Protein AF-0000000080433368 (afdb_homodimer)

Secondary structure (DSSP, 8-state):
-------GGGGTT-EEEEET-SSHHHHHHHHHHHHTT-EEEEEES-HHHHHHHHHHHHHHHTS--EEEEE--TT-HHHHHHHHHHHHHHHS--SEEEE-----TT---TTS-TTS-HHHHHHIIIIIHHHHHHHHHHHHHHHHT-EEEEEE--GGGTS--TT-HHHHHHHHHHHHHHTT-TTHHHHHSEEEEEEEE-SB-SHHHHHHHHHHTTTT-HHHHHHHHSPPBPHHHHHHHHHHHHH-TT-SS-EEEEETTEEEEPPPP--SSGGGGGGG-S-HHHHHHHHHHTT--HHHHHHHHHHHHHHHHHHHHHHHHHHHHHHHHHHT-/-------GGGGTT-EEEEET-SSHHHHHHHHHHHHTT-EEEEEES-HHHHHHHHHHHHHHHTS--EEEEE--TT-HHHHHHHHHHHHHHHS--SEEEE-----TT---TTS-TTS-HHHHHHIIIIIHHHHHHHHHHHHHHHHT-EEEEEE--GGGTS--TT-HHHHHHHHHHHHHHTT-TTHHHHHSEEEEEEEE-SB-SHHHHHHHHHHTTTT-HHHHHHHHSPPBPHHHHHHHHHHHHH-TT-SS-EEEEETTEEEEPPPP--SSGGGGGGG-S-HHHHHHHHHHTT--HHHHHHHHHHHHHHHHHHHHHHHHHHHHHHHHHHT-

Organism: Mucor circinelloides f. circinelloides (strain 1006PhL) (NCBI:txid1220926)

pLDDT: mean 85.18, std 17.63, range [25.34, 98.87]

Foldseek 3Di:
DPPVPQPLLLLALAEEEEEPLLWDLNVVLCVSSLVSHAAYEYEYQPVVSQVVSQVVSCVVVVHRRYYYDYADLLDLVRLLVRQVVRCVPRNAHAEYEYEWAAQAQLQCPPPDPPPCVLVVRLSTLAVSLVSNVVSNLLRQLVVQEHEYEYEAAVLLVDPDPRRVSNSVNRVNVLVVQLVCLCSCLQRNYAGEYEHEYAAPTVNLVNNVVSVPPPDDVCNVVSVPDDHFDSVLSSSVSSNRGRVSLDHSWYWYGDNVHIDTDDDDAADDPPPPVCPDPDSLVNVVRSPCRVDDPVNSVVSVVCVVVVNVVSNVVSVVVSVVVVVVVVVD/DPPVPQPLLLLALAEEEEEPLLWDLNVVLCVSSLVSHAAYEYEYQPVVSQVVSQVVSCVVVVHRRYYYDYADLLDLVRLLVRQVVSCVPRNAHAEYEYEWAAQAQLQCPPPDPPPCVLVVRLSTLAVSLVSNVVNNLLRQLVVQEHEYEYEAAVLLVDPDPRRNSNSVNRVNVLVVQLVCLCSCLQRNYAGEYEHEYAAPTVNLVNNVVSVPPPDDVCNVVSVPDDHFDSVLRSSVSSNRGRVSLDHSWYWYGDNVHIDTDDDDAADDPPPPVCPDPDSLVNVVRSPCRVDDPVNSVVSVVCVVVVNVVSNVVSVVVSVVSVVVVVVD

Radius of gyration: 24.57 Å; Cα contacts (8 Å, |Δi|>4): 1347; chains: 2; bounding box: 60×74×62 Å

Structure (mmCIF, N/CA/C/O backbone):
data_AF-0000000080433368-model_v1
#
loop_
_entity.id
_entity.type
_entity.pdbx_description
1 polymer 'Uncharacterized protein'
#
loop_
_atom_site.group_PDB
_atom_site.id
_atom_site.type_symbol
_atom_site.label_atom_id
_atom_site.label_alt_id
_atom_site.label_comp_id
_atom_site.label_asym_id
_atom_site.label_entity_id
_atom_site.label_seq_id
_atom_site.pdbx_PDB_ins_code
_atom_site.Cartn_x
_atom_site.Cartn_y
_atom_site.Cartn_z
_atom_site.occupancy
_atom_site.B_iso_or_equiv
_atom_site.auth_seq_id
_atom_site.auth_comp_id
_atom_site.auth_asym_id
_atom_site.auth_atom_id
_atom_site.pdbx_PDB_model_num
ATOM 1 N N . MET A 1 1 ? 14.535 -28.595 12.88 1 25.45 1 MET A N 1
ATOM 2 C CA . MET A 1 1 ? 14.467 -28.034 11.534 1 25.45 1 MET A CA 1
ATOM 3 C C . MET A 1 1 ? 13.202 -28.492 10.816 1 25.45 1 MET A C 1
ATOM 5 O O . MET A 1 1 ? 13.116 -29.637 10.37 1 25.45 1 MET A O 1
ATOM 9 N N . SER A 1 2 ? 12.081 -28.208 11.297 1 32.68 2 SER A N 1
ATOM 10 C CA . SER A 1 2 ? 10.84 -28.824 10.841 1 32.68 2 SER A CA 1
ATOM 11 C C . SER A 1 2 ? 10.776 -28.88 9.318 1 32.68 2 SER A C 1
ATOM 13 O O . SER A 1 2 ? 10.983 -27.868 8.646 1 32.68 2 SER A O 1
ATOM 15 N N . ASN A 1 3 ? 11.193 -29.909 8.701 1 36.95 3 ASN A N 1
ATOM 16 C CA . ASN A 1 3 ? 11.16 -30.414 7.333 1 36.95 3 ASN A CA 1
ATOM 17 C C . ASN A 1 3 ? 9.851 -30.057 6.635 1 36.95 3 ASN A C 1
ATOM 19 O O . ASN A 1 3 ? 8.942 -30.885 6.55 1 36.95 3 ASN A O 1
ATOM 23 N N . ASN A 1 4 ? 9.206 -29.032 6.948 1 43.74 4 ASN A N 1
ATOM 24 C CA . ASN A 1 4 ? 7.896 -28.804 6.346 1 43.74 4 ASN A CA 1
ATOM 25 C C . ASN A 1 4 ? 7.961 -28.863 4.823 1 43.74 4 ASN A C 1
ATOM 27 O O . ASN A 1 4 ? 8.346 -27.888 4.175 1 43.74 4 ASN A O 1
ATOM 31 N N . SER A 1 5 ? 8.361 -30.03 4.322 1 53.2 5 SER A N 1
ATOM 32 C CA . SER A 1 5 ? 8.396 -30.561 2.964 1 53.2 5 SER A CA 1
ATOM 33 C C . SER A 1 5 ? 7.133 -30.192 2.193 1 53.2 5 SER A C 1
ATOM 35 O O . SER A 1 5 ? 6.023 -30.523 2.614 1 53.2 5 SER A O 1
ATOM 37 N N . PHE A 1 6 ? 7.118 -29.022 1.69 1 64.61 6 PHE A N 1
ATOM 38 C CA . PHE A 1 6 ? 6.007 -28.768 0.78 1 64.61 6 PHE A CA 1
ATOM 39 C C . PHE A 1 6 ? 5.799 -29.947 -0.163 1 64.61 6 PHE A C 1
ATOM 41 O O . PHE A 1 6 ? 6.736 -30.698 -0.442 1 64.61 6 PHE A O 1
ATOM 48 N N . ASP A 1 7 ? 4.537 -30.379 -0.219 1 75.51 7 ASP A N 1
ATOM 49 C CA . ASP A 1 7 ? 4.118 -31.542 -0.995 1 75.51 7 ASP A CA 1
ATOM 50 C C . ASP A 1 7 ? 4.347 -31.319 -2.488 1 75.51 7 ASP A C 1
ATOM 52 O O . ASP A 1 7 ? 3.461 -30.829 -3.191 1 75.51 7 ASP A O 1
ATOM 56 N N . LEU A 1 8 ? 5.429 -31.62 -2.982 1 81.68 8 LEU A N 1
ATOM 57 C CA . LEU A 1 8 ? 5.805 -31.435 -4.379 1 81.68 8 LEU A CA 1
ATOM 58 C C . LEU A 1 8 ? 5.007 -32.366 -5.285 1 81.68 8 LEU A C 1
ATOM 60 O O . LEU A 1 8 ? 4.925 -32.142 -6.495 1 81.68 8 LEU A O 1
ATOM 64 N N . SER A 1 9 ? 4.405 -33.372 -4.667 1 84.38 9 SER A N 1
ATOM 65 C CA . SER A 1 9 ? 3.58 -34.277 -5.461 1 84.38 9 SER A CA 1
ATOM 66 C C . SER A 1 9 ? 2.327 -33.575 -5.975 1 84.38 9 SER A C 1
ATOM 68 O O . SER A 1 9 ? 1.75 -33.985 -6.985 1 84.38 9 SER A O 1
ATOM 70 N N . ALA A 1 10 ? 1.965 -32.527 -5.293 1 90.3 10 ALA A N 1
ATOM 71 C CA . ALA A 1 10 ? 0.771 -31.774 -5.668 1 90.3 10 ALA A CA 1
ATOM 72 C C . ALA A 1 10 ? 0.989 -31.016 -6.974 1 90.3 10 ALA A C 1
ATOM 74 O O . ALA A 1 10 ? 0.028 -30.584 -7.616 1 90.3 10 ALA A O 1
ATOM 75 N N . ILE A 1 11 ? 2.187 -30.932 -7.443 1 94.4 11 ILE A N 1
ATOM 76 C CA . ILE A 1 11 ? 2.554 -30.11 -8.592 1 94.4 11 ILE A CA 1
ATOM 77 C C . ILE A 1 11 ? 2.336 -30.899 -9.881 1 94.4 11 ILE A C 1
ATOM 79 O O . ILE A 1 11 ? 2.115 -30.314 -10.944 1 94.4 11 ILE A O 1
ATOM 83 N N . LYS A 1 12 ? 2.446 -32.21 -9.789 1 94.99 12 LYS A N 1
ATOM 84 C CA . LYS A 1 12 ? 2.363 -33.041 -10.987 1 94.99 12 LYS A CA 1
ATOM 85 C C . LYS A 1 12 ? 1.054 -32.801 -11.733 1 94.99 12 LYS A C 1
ATOM 87 O O . LYS A 1 12 ? -0.025 -32.865 -11.141 1 94.99 12 LYS A O 1
ATOM 92 N N . GLY A 1 13 ? 1.213 -32.418 -12.978 1 96.49 13 GLY A N 1
ATOM 93 C CA . GLY A 1 13 ? 0.055 -32.244 -13.841 1 96.49 13 GLY A CA 1
ATOM 94 C C . GLY A 1 13 ? -0.641 -30.91 -13.644 1 96.49 13 GLY A C 1
ATOM 95 O O . GLY A 1 13 ? -1.645 -30.625 -14.3 1 96.49 13 GLY A O 1
ATOM 96 N N . LYS A 1 14 ? -0.118 -30.097 -12.776 1 97.39 14 LYS A N 1
ATOM 97 C CA . LYS A 1 14 ? -0.736 -28.801 -12.507 1 97.39 14 LYS A CA 1
ATOM 98 C C . LYS A 1 14 ? -0.145 -27.714 -13.4 1 97.39 14 LYS A C 1
ATOM 100 O O . LYS A 1 14 ? 0.974 -27.854 -13.9 1 97.39 14 LYS A O 1
ATOM 105 N N . VAL A 1 15 ? -0.898 -26.648 -13.629 1 98.4 15 VAL A N 1
ATOM 106 C CA . VAL A 1 15 ? -0.507 -25.549 -14.506 1 98.4 15 VAL A CA 1
ATOM 107 C C . VAL A 1 15 ? -0.311 -24.277 -13.684 1 98.4 15 VAL A C 1
ATOM 109 O O . VAL A 1 15 ? -1.205 -23.866 -12.941 1 98.4 15 VAL A O 1
ATOM 112 N N . ALA A 1 16 ? 0.871 -23.691 -13.828 1 98.7 16 ALA A N 1
ATOM 113 C CA . ALA A 1 16 ? 1.172 -22.453 -13.113 1 98.7 16 ALA A CA 1
ATOM 114 C C . ALA A 1 16 ? 1.378 -21.295 -14.084 1 98.7 16 ALA A C 1
ATOM 116 O O . ALA A 1 16 ? 2.029 -21.453 -15.12 1 98.7 16 ALA A O 1
ATOM 117 N N . VAL A 1 17 ? 0.766 -20.154 -13.784 1 98.86 17 VAL A N 1
ATOM 118 C CA . VAL A 1 17 ? 1.039 -18.895 -14.47 1 98.86 17 VAL A CA 1
ATOM 119 C C . VAL A 1 17 ? 1.983 -18.041 -13.627 1 98.86 17 VAL A C 1
ATOM 121 O O . VAL A 1 17 ? 1.739 -17.824 -12.437 1 98.86 17 VAL A O 1
ATOM 124 N N . ILE A 1 18 ? 3.095 -17.567 -14.242 1 98.86 18 ILE A N 1
ATOM 125 C CA . ILE A 1 18 ? 4.116 -16.826 -13.509 1 98.86 18 ILE A CA 1
ATOM 126 C C . ILE A 1 18 ? 4.407 -15.508 -14.222 1 98.86 18 ILE A C 1
ATOM 128 O O . ILE A 1 18 ? 4.875 -15.502 -15.363 1 98.86 18 ILE A O 1
ATOM 132 N N . THR A 1 19 ? 4.122 -14.388 -13.569 1 98.64 19 THR A N 1
ATOM 133 C CA . THR A 1 19 ? 4.585 -13.104 -14.085 1 98.64 19 THR A CA 1
ATOM 134 C C . THR A 1 19 ? 6.022 -12.832 -13.648 1 98.64 19 THR A C 1
ATOM 136 O O . THR A 1 19 ? 6.411 -13.172 -12.529 1 98.64 19 THR A O 1
ATOM 139 N N . GLY A 1 20 ? 6.759 -12.154 -14.504 1 96.59 20 GLY A N 1
ATOM 140 C CA . GLY A 1 20 ? 8.17 -11.982 -14.197 1 96.59 20 GLY A CA 1
ATOM 141 C C . GLY A 1 20 ? 8.919 -13.295 -14.078 1 96.59 20 GLY A C 1
ATOM 142 O O . GLY A 1 20 ? 9.671 -13.502 -13.123 1 96.59 20 GLY A O 1
ATOM 143 N N . GLY A 1 21 ? 8.656 -14.196 -14.972 1 96.52 21 GLY A N 1
ATOM 144 C CA . GLY A 1 21 ? 9.137 -15.559 -14.809 1 96.52 21 GLY A CA 1
ATOM 145 C C . GLY A 1 21 ? 10.383 -15.854 -15.622 1 96.52 21 GLY A C 1
ATOM 146 O O . GLY A 1 21 ? 10.869 -16.986 -15.634 1 96.52 21 GLY A O 1
ATOM 147 N N . SER A 1 22 ? 10.964 -14.79 -16.306 1 95.29 22 SER A N 1
ATOM 148 C CA . SER A 1 22 ? 12.081 -15.035 -17.212 1 95.29 22 SER A CA 1
ATOM 149 C C . SER A 1 22 ? 13.405 -15.085 -16.458 1 95.29 22 SER A C 1
ATOM 151 O O . SER A 1 22 ? 14.409 -15.566 -16.987 1 95.29 22 SER A O 1
ATOM 153 N N . ARG A 1 23 ? 13.463 -14.526 -15.241 1 93.14 23 ARG A N 1
ATOM 154 C CA . ARG A 1 23 ? 14.683 -14.486 -14.441 1 93.14 23 ARG A CA 1
ATOM 155 C C . ARG A 1 23 ? 14.36 -14.501 -12.95 1 93.14 23 ARG A C 1
ATOM 157 O O . ARG A 1 23 ? 13.19 -14.488 -12.563 1 93.14 23 ARG A O 1
ATOM 164 N N . GLY A 1 24 ? 15.412 -14.695 -12.151 1 94.01 24 GLY A N 1
ATOM 165 C CA . GLY A 1 24 ? 15.289 -14.495 -10.715 1 94.01 24 GLY A CA 1
ATOM 166 C C . GLY A 1 24 ? 14.376 -15.507 -10.048 1 94.01 24 GLY A C 1
ATOM 167 O O . GLY A 1 24 ? 14.48 -16.708 -10.304 1 94.01 24 GLY A O 1
ATOM 168 N N . ILE A 1 25 ? 13.565 -15.007 -9.186 1 95.68 25 ILE A N 1
ATOM 169 C CA . ILE A 1 25 ? 12.684 -15.84 -8.374 1 95.68 25 ILE A CA 1
ATOM 170 C C . ILE A 1 25 ? 11.687 -16.566 -9.273 1 95.68 25 ILE A C 1
ATOM 172 O O . ILE A 1 25 ? 11.475 -17.772 -9.129 1 95.68 25 ILE A O 1
ATOM 176 N N . GLY A 1 26 ? 11.11 -15.826 -10.255 1 97.74 26 GLY A N 1
ATOM 177 C CA . GLY A 1 26 ? 10.125 -16.421 -11.143 1 97.74 26 GLY A CA 1
ATOM 178 C C . GLY A 1 26 ? 10.664 -17.604 -11.925 1 97.74 26 GLY A C 1
ATOM 179 O O . GLY A 1 26 ? 10.009 -18.644 -12.018 1 97.74 26 GLY A O 1
ATOM 180 N N . LYS A 1 27 ? 11.808 -17.45 -12.448 1 97.8 27 LYS A N 1
ATOM 181 C CA . LYS A 1 27 ? 12.417 -18.54 -13.204 1 97.8 27 LYS A CA 1
ATOM 182 C C . LYS A 1 27 ? 12.718 -19.734 -12.302 1 97.8 27 LYS A C 1
ATOM 184 O O . LYS A 1 27 ? 12.524 -20.884 -12.7 1 97.8 27 LYS A O 1
ATOM 189 N N . SER A 1 28 ? 13.224 -19.485 -11.104 1 97.69 28 SER A N 1
ATOM 190 C CA . SER A 1 28 ? 13.568 -20.559 -10.178 1 97.69 28 SER A CA 1
ATOM 191 C C . SER A 1 28 ? 12.332 -21.352 -9.767 1 97.69 28 SER A C 1
ATOM 193 O O . SER A 1 28 ? 12.394 -22.574 -9.618 1 97.69 28 SER A O 1
ATOM 195 N N . VAL A 1 29 ? 11.257 -20.662 -9.592 1 97.73 29 VAL A N 1
ATOM 196 C CA . VAL A 1 29 ? 10.001 -21.335 -9.277 1 97.73 29 VAL A CA 1
ATOM 197 C C . VAL A 1 29 ? 9.532 -22.144 -10.484 1 97.73 29 VAL A C 1
ATOM 199 O O . VAL A 1 29 ? 9.1 -23.29 -10.341 1 97.73 29 VAL A O 1
ATOM 202 N N . ALA A 1 30 ? 9.637 -21.569 -11.68 1 98.41 30 ALA A N 1
ATOM 203 C CA . ALA A 1 30 ? 9.284 -22.285 -12.903 1 98.41 30 ALA A CA 1
ATOM 204 C C . ALA A 1 30 ? 10.115 -23.556 -13.054 1 98.41 30 ALA A C 1
ATOM 206 O O . ALA A 1 30 ? 9.58 -24.621 -13.369 1 98.41 30 ALA A O 1
ATOM 207 N N . ASP A 1 31 ? 11.415 -23.437 -12.801 1 97.86 31 ASP A N 1
ATOM 208 C CA . ASP A 1 31 ? 12.31 -24.589 -12.851 1 97.86 31 ASP A CA 1
ATOM 209 C C . ASP A 1 31 ? 11.808 -25.714 -11.949 1 97.86 31 ASP A C 1
ATOM 211 O O . ASP A 1 31 ? 11.781 -26.878 -12.357 1 97.86 31 ASP A O 1
ATOM 215 N N . THR A 1 32 ? 11.433 -25.352 -10.774 1 97.11 32 THR A N 1
ATOM 216 C CA . THR A 1 32 ? 10.998 -26.323 -9.776 1 97.11 32 THR A CA 1
ATOM 217 C C . THR A 1 32 ? 9.685 -26.978 -10.195 1 97.11 32 THR A C 1
ATOM 219 O O . THR A 1 32 ? 9.526 -28.195 -10.076 1 97.11 32 THR A O 1
ATOM 222 N N . ILE A 1 33 ? 8.739 -26.237 -10.727 1 97.66 33 ILE A N 1
ATOM 223 C CA . ILE A 1 33 ? 7.444 -26.761 -11.147 1 97.66 33 ILE A CA 1
ATOM 224 C C . ILE A 1 33 ? 7.635 -27.751 -12.294 1 97.66 33 ILE A C 1
ATOM 226 O O . ILE A 1 33 ? 7.084 -28.854 -12.268 1 97.66 33 ILE A O 1
ATOM 230 N N . ILE A 1 34 ? 8.48 -27.416 -13.275 1 97.64 34 ILE A N 1
ATOM 231 C CA . ILE A 1 34 ? 8.731 -28.272 -14.429 1 97.64 34 ILE A CA 1
ATOM 232 C C . ILE A 1 34 ? 9.432 -29.552 -13.979 1 97.64 34 ILE A C 1
ATOM 234 O O . ILE A 1 34 ? 9.073 -30.649 -14.414 1 97.64 34 ILE A O 1
ATOM 238 N N . ALA A 1 35 ? 10.355 -29.379 -13.073 1 95.83 35 ALA A N 1
ATOM 239 C CA . ALA A 1 35 ? 11.128 -30.516 -12.581 1 95.83 35 ALA A CA 1
ATOM 240 C C . ALA A 1 35 ? 10.231 -31.519 -11.861 1 95.83 35 ALA A C 1
ATOM 242 O O . ALA A 1 35 ? 10.573 -32.699 -11.75 1 95.83 35 ALA A O 1
ATOM 243 N N . HIS A 1 36 ? 9.092 -31.102 -11.419 1 95.89 36 HIS A N 1
ATOM 244 C CA . HIS A 1 36 ? 8.222 -31.983 -10.648 1 95.89 36 HIS A CA 1
ATOM 245 C C . HIS A 1 36 ? 6.947 -32.311 -11.418 1 95.89 36 HIS A C 1
ATOM 247 O O . HIS A 1 36 ? 5.928 -32.661 -10.819 1 95.89 36 HIS A O 1
ATOM 253 N N . GLY A 1 37 ? 6.977 -32.028 -12.71 1 96.39 37 GLY A N 1
ATOM 254 C CA . GLY A 1 37 ? 5.957 -32.571 -13.593 1 96.39 37 GLY A CA 1
ATOM 255 C C . GLY A 1 37 ? 4.825 -31.599 -13.865 1 96.39 37 GLY A C 1
ATOM 256 O O . GLY A 1 37 ? 3.793 -31.98 -14.422 1 96.39 37 GLY A O 1
ATOM 257 N N . GLY A 1 38 ? 4.97 -30.36 -13.407 1 97.74 38 GLY A N 1
ATOM 258 C CA . GLY A 1 38 ? 3.985 -29.335 -13.715 1 97.74 38 GLY A CA 1
ATOM 259 C C . GLY A 1 38 ? 4.242 -28.639 -15.039 1 97.74 38 GLY A C 1
ATOM 260 O O . GLY A 1 38 ? 5.204 -28.962 -15.739 1 97.74 38 GLY A O 1
ATOM 261 N N . MET A 1 39 ? 3.36 -27.788 -15.446 1 98.69 39 MET A N 1
ATOM 262 C CA . MET A 1 39 ? 3.459 -26.93 -16.624 1 98.69 39 MET A CA 1
ATOM 263 C C . MET A 1 39 ? 3.457 -25.458 -16.226 1 98.69 39 MET A C 1
ATOM 265 O O . MET A 1 39 ? 2.892 -25.09 -15.195 1 98.69 39 MET A O 1
ATOM 269 N N . VAL A 1 40 ? 4.109 -24.657 -17.065 1 98.77 40 VAL A N 1
ATOM 270 C CA . VAL A 1 40 ? 4.208 -23.249 -16.694 1 98.77 40 VAL A CA 1
ATOM 271 C C . VAL A 1 40 ? 3.9 -22.373 -17.906 1 98.77 40 VAL A C 1
ATOM 273 O O . VAL A 1 40 ? 4.266 -22.711 -19.034 1 98.77 40 VAL A O 1
ATOM 276 N N . VAL A 1 41 ? 3.15 -21.293 -17.698 1 98.86 41 VAL A N 1
ATOM 277 C CA . VAL A 1 41 ? 3.013 -20.186 -18.638 1 98.86 41 VAL A CA 1
ATOM 278 C C . VAL A 1 41 ? 3.656 -18.93 -18.054 1 98.86 41 VAL A C 1
ATOM 280 O O . VAL A 1 41 ? 3.259 -18.461 -16.985 1 98.86 41 VAL A O 1
ATOM 283 N N . ILE A 1 42 ? 4.652 -18.4 -18.794 1 98.7 42 ILE A N 1
ATOM 284 C CA . ILE A 1 42 ? 5.467 -17.3 -18.288 1 98.7 42 ILE A CA 1
ATOM 285 C C . ILE A 1 42 ? 5.062 -15.999 -18.977 1 98.7 42 ILE A C 1
ATOM 287 O O . ILE A 1 42 ? 4.968 -15.943 -20.206 1 98.7 42 ILE A O 1
ATOM 291 N N . GLY A 1 43 ? 4.726 -15.012 -18.191 1 98.6 43 GLY A N 1
ATOM 292 C CA . GLY A 1 43 ? 4.562 -13.644 -18.656 1 98.6 43 GLY A CA 1
ATOM 293 C C . GLY A 1 43 ? 5.678 -12.722 -18.203 1 98.6 43 GLY A C 1
ATOM 294 O O . GLY A 1 43 ? 6.032 -12.699 -17.022 1 98.6 43 GLY A O 1
ATOM 295 N N . ASP A 1 44 ? 6.192 -11.955 -19.095 1 97.7 44 ASP A N 1
ATOM 296 C CA . ASP A 1 44 ? 7.301 -11.046 -18.821 1 97.7 44 ASP A CA 1
ATOM 297 C C . ASP A 1 44 ? 7.429 -9.991 -19.917 1 97.7 44 ASP A C 1
ATOM 299 O O . ASP A 1 44 ? 6.883 -10.154 -21.011 1 97.7 44 ASP A O 1
ATOM 303 N N . LEU A 1 45 ? 8.118 -8.942 -19.597 1 96.49 45 LEU A N 1
ATOM 304 C CA . LEU A 1 45 ? 8.422 -7.938 -20.61 1 96.49 45 LEU A CA 1
ATOM 305 C C . LEU A 1 45 ? 9.607 -8.371 -21.466 1 96.49 45 LEU A C 1
ATOM 307 O O . LEU A 1 45 ? 9.789 -7.873 -22.58 1 96.49 45 LEU A O 1
ATOM 311 N N . LEU A 1 46 ? 10.422 -9.251 -20.95 1 95.33 46 LEU A N 1
ATOM 312 C CA . LEU A 1 46 ? 11.657 -9.68 -21.596 1 95.33 46 LEU A CA 1
ATOM 313 C C . LEU A 1 46 ? 11.389 -10.804 -22.591 1 95.33 46 LEU A C 1
ATOM 315 O O . LEU A 1 46 ? 11.642 -11.974 -22.295 1 95.33 46 LEU A O 1
ATOM 319 N N . GLU A 1 47 ? 11.068 -10.467 -23.759 1 96.95 47 GLU A N 1
ATOM 320 C CA . GLU A 1 47 ? 10.581 -11.421 -24.751 1 96.95 47 GLU A CA 1
ATOM 321 C C . GLU A 1 47 ? 11.663 -12.431 -25.123 1 96.95 47 GLU A C 1
ATOM 323 O O . GLU A 1 47 ? 11.415 -13.638 -25.135 1 96.95 47 GLU A O 1
ATOM 328 N N . GLN A 1 48 ? 12.826 -11.965 -25.405 1 97.56 48 GLN A N 1
ATOM 329 C CA . GLN A 1 48 ? 13.903 -12.853 -25.828 1 97.56 48 GLN A CA 1
ATOM 330 C C . GLN A 1 48 ? 14.268 -13.84 -24.724 1 97.56 48 GLN A C 1
ATOM 332 O O . GLN A 1 48 ? 14.379 -15.043 -24.971 1 97.56 48 GLN A O 1
ATOM 337 N N . GLU A 1 49 ? 14.425 -13.345 -23.519 1 96.58 49 GLU A N 1
ATOM 338 C CA . GLU A 1 49 ? 14.777 -14.195 -22.386 1 96.58 49 GLU A CA 1
ATOM 339 C C . GLU A 1 49 ? 13.677 -15.212 -22.095 1 96.58 49 GLU A C 1
ATOM 341 O O . GLU A 1 49 ? 13.959 -16.387 -21.853 1 96.58 49 GLU A O 1
ATOM 346 N N . GLY A 1 50 ? 12.447 -14.749 -22.167 1 97.93 50 GLY A N 1
ATOM 347 C CA . GLY A 1 50 ? 11.318 -15.63 -21.915 1 97.93 50 GLY A CA 1
ATOM 348 C C . GLY A 1 50 ? 11.206 -16.759 -22.923 1 97.93 50 GLY A C 1
ATOM 349 O O . GLY A 1 50 ? 11.019 -17.918 -22.547 1 97.93 50 GLY A O 1
ATOM 350 N N . ASN A 1 51 ? 11.344 -16.437 -24.161 1 98.15 51 ASN A N 1
ATOM 351 C CA . ASN A 1 51 ? 11.278 -17.445 -25.214 1 98.15 51 ASN A CA 1
ATOM 352 C C . ASN A 1 51 ? 12.405 -18.466 -25.084 1 98.15 51 ASN A C 1
ATOM 354 O O . ASN A 1 51 ? 12.194 -19.66 -25.302 1 98.15 51 ASN A O 1
ATOM 358 N N . THR A 1 52 ? 13.553 -17.977 -24.738 1 98.17 52 THR A N 1
ATOM 359 C CA . THR A 1 52 ? 14.697 -18.866 -24.569 1 98.17 52 THR A CA 1
ATOM 360 C C . THR A 1 52 ? 14.45 -19.855 -23.434 1 98.17 52 THR A C 1
ATOM 362 O O . THR A 1 52 ? 14.694 -21.054 -23.585 1 98.17 52 THR A O 1
ATOM 365 N N . VAL A 1 53 ? 13.944 -19.418 -22.319 1 97.91 53 VAL A N 1
ATOM 366 C CA . VAL A 1 53 ? 13.685 -20.238 -21.14 1 97.91 53 VAL A CA 1
ATOM 367 C C . VAL A 1 53 ? 12.655 -21.314 -21.475 1 97.91 53 VAL A C 1
ATOM 369 O O . VAL A 1 53 ? 12.853 -22.49 -21.163 1 97.91 53 VAL A O 1
ATOM 372 N N . VAL A 1 54 ? 11.604 -20.934 -22.147 1 98.3 54 VAL A N 1
ATOM 373 C CA . VAL A 1 54 ? 10.518 -21.855 -22.467 1 98.3 54 VAL A CA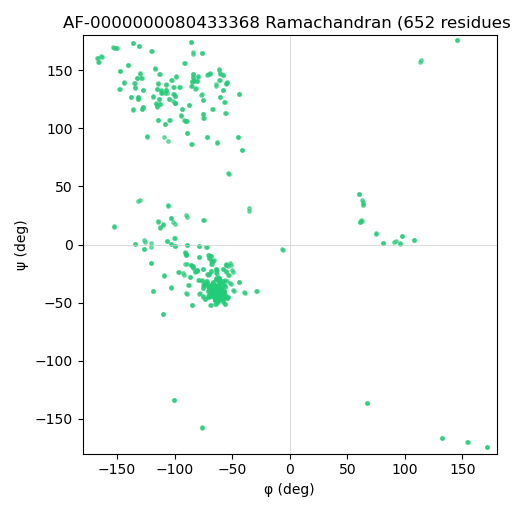 1
ATOM 374 C C . VAL A 1 54 ? 11.003 -22.895 -23.475 1 98.3 54 VAL A C 1
ATOM 376 O O . VAL A 1 54 ? 10.652 -24.073 -23.378 1 98.3 54 VAL A O 1
ATOM 379 N N . ALA A 1 55 ? 11.795 -22.469 -24.438 1 98.23 55 ALA A N 1
ATOM 380 C CA . ALA A 1 55 ? 12.347 -23.401 -25.417 1 98.23 55 ALA A CA 1
ATOM 381 C C . ALA A 1 55 ? 13.202 -24.467 -24.738 1 98.23 55 ALA A C 1
ATOM 383 O O . ALA A 1 55 ? 13.132 -25.647 -25.093 1 98.23 55 ALA A O 1
ATOM 384 N N . GLU A 1 56 ? 13.94 -24.068 -23.797 1 98.08 56 GLU A N 1
ATOM 385 C CA . GLU A 1 56 ? 14.784 -25.002 -23.058 1 98.08 56 GLU A CA 1
ATOM 386 C C . GLU A 1 56 ? 13.942 -26.003 -22.271 1 98.08 56 GLU A C 1
ATOM 388 O O . GLU A 1 56 ? 14.255 -27.195 -22.239 1 98.08 56 GLU A O 1
ATOM 393 N N . TYR A 1 57 ? 12.928 -25.532 -21.608 1 98.28 57 TYR A N 1
ATOM 394 C CA . TYR A 1 57 ? 12.026 -26.4 -20.859 1 98.28 57 TYR A CA 1
ATOM 395 C C . TYR A 1 57 ? 11.425 -27.471 -21.762 1 98.28 57 TYR A C 1
ATOM 397 O O . TYR A 1 57 ? 11.454 -28.658 -21.431 1 98.28 57 TYR A O 1
ATOM 405 N N . ASN A 1 58 ? 10.887 -27.052 -22.864 1 98.5 58 ASN A N 1
ATOM 406 C CA . ASN A 1 58 ? 10.206 -27.959 -23.782 1 98.5 58 ASN A CA 1
ATOM 407 C C . ASN A 1 58 ? 11.172 -28.973 -24.388 1 98.5 58 ASN A C 1
ATOM 409 O O . ASN A 1 58 ? 10.835 -30.15 -24.528 1 98.5 58 ASN A O 1
ATOM 413 N N . LYS A 1 59 ? 12.372 -28.496 -24.731 1 98.15 59 LYS A N 1
ATOM 414 C CA . LYS A 1 59 ? 13.388 -29.392 -25.274 1 98.15 59 LYS A CA 1
ATOM 415 C C . LYS A 1 59 ? 13.757 -30.479 -24.269 1 98.15 59 LYS A C 1
ATOM 417 O O . LYS A 1 59 ? 13.794 -31.663 -24.612 1 98.15 59 LYS A O 1
ATOM 422 N N . ARG A 1 60 ? 13.969 -30.102 -23.086 1 97.34 60 ARG A N 1
ATOM 423 C CA . ARG A 1 60 ? 14.365 -31.033 -22.035 1 97.34 60 ARG A CA 1
ATOM 424 C C . ARG A 1 60 ? 13.254 -32.036 -21.745 1 97.34 60 ARG A C 1
ATOM 426 O O . ARG A 1 60 ? 13.523 -33.208 -21.472 1 97.34 60 ARG A O 1
ATOM 433 N N . ALA A 1 61 ? 12.035 -31.58 -21.755 1 96.91 61 ALA A N 1
ATOM 434 C CA . ALA A 1 61 ? 10.89 -32.424 -21.422 1 96.91 61 ALA A CA 1
ATOM 435 C C . ALA A 1 61 ? 10.484 -33.292 -22.61 1 96.91 61 ALA A C 1
ATOM 437 O O . ALA A 1 61 ? 9.769 -34.283 -22.446 1 96.91 61 ALA A O 1
ATOM 438 N N . GLY A 1 62 ? 10.836 -32.897 -23.84 1 97.09 62 GLY A N 1
ATOM 439 C CA . GLY A 1 62 ? 10.459 -33.606 -25.053 1 97.09 62 GLY A CA 1
ATOM 440 C C . GLY A 1 62 ? 9.005 -33.404 -25.434 1 97.09 62 GLY A C 1
ATOM 441 O O . GLY A 1 62 ? 8.461 -34.154 -26.247 1 97.09 62 GLY A O 1
ATOM 442 N N . LYS A 1 63 ? 8.364 -32.546 -24.798 1 97.45 63 LYS A N 1
ATOM 443 C CA . LYS A 1 63 ? 6.984 -32.142 -25.052 1 97.45 63 LYS A CA 1
ATOM 444 C C . LYS A 1 63 ? 6.738 -30.708 -24.594 1 97.45 63 LYS A C 1
ATOM 446 O O . LYS A 1 63 ? 7.595 -30.101 -23.948 1 97.45 63 LYS A O 1
ATOM 451 N N . ARG A 1 64 ? 5.638 -30.219 -24.98 1 98.01 64 ARG A N 1
ATOM 452 C CA . ARG A 1 64 ? 5.3 -28.857 -24.578 1 98.01 64 ARG A CA 1
ATOM 453 C C . ARG A 1 64 ? 4.877 -28.808 -23.114 1 98.01 64 ARG A C 1
ATOM 455 O O . ARG A 1 64 ? 3.836 -29.355 -22.744 1 98.01 64 ARG A O 1
ATOM 462 N N . VAL A 1 65 ? 5.679 -28.189 -22.299 1 98.47 65 VAL A N 1
ATOM 463 C CA . VAL A 1 65 ? 5.385 -28.088 -20.873 1 98.47 65 VAL A CA 1
ATOM 464 C C . VAL A 1 65 ? 5.443 -26.627 -20.435 1 98.47 65 VAL A C 1
ATOM 466 O O . VAL A 1 65 ? 5.172 -26.309 -19.275 1 98.47 65 VAL A O 1
ATOM 469 N N . ALA A 1 66 ? 5.811 -25.755 -21.375 1 98.81 66 ALA A N 1
ATOM 470 C CA . ALA A 1 66 ? 5.935 -24.337 -21.048 1 98.81 66 ALA A CA 1
ATOM 471 C C . ALA A 1 66 ? 5.565 -23.464 -22.244 1 98.81 66 ALA A C 1
ATOM 473 O O . ALA A 1 66 ? 5.732 -23.873 -23.395 1 98.81 66 ALA A O 1
ATOM 474 N N . ALA A 1 67 ? 5.037 -22.305 -22.006 1 98.81 67 ALA A N 1
ATOM 475 C CA . ALA A 1 67 ? 4.727 -21.287 -23.007 1 98.81 67 ALA A CA 1
ATOM 476 C C . ALA A 1 67 ? 5.057 -19.89 -22.488 1 98.81 67 ALA A C 1
ATOM 478 O O . ALA A 1 67 ? 5.144 -19.675 -21.277 1 98.81 67 ALA A O 1
ATOM 479 N N . PHE A 1 68 ? 5.327 -18.98 -23.415 1 98.7 68 PHE A N 1
ATOM 480 C CA . PHE A 1 68 ? 5.679 -17.605 -23.083 1 98.7 68 PHE A CA 1
ATOM 481 C C . PHE A 1 68 ? 4.814 -16.621 -23.863 1 98.7 68 PHE A C 1
ATOM 483 O O . PHE A 1 68 ? 4.471 -16.871 -25.02 1 98.7 68 PHE A O 1
ATOM 490 N N . ILE A 1 69 ? 4.443 -15.511 -23.239 1 98.73 69 ILE A N 1
ATOM 491 C CA . ILE A 1 69 ? 3.871 -14.368 -23.943 1 98.73 69 ILE A CA 1
ATOM 492 C C . ILE A 1 69 ? 4.345 -13.071 -23.292 1 98.73 69 ILE A C 1
ATOM 494 O O . ILE A 1 69 ? 4.432 -12.98 -22.065 1 98.73 69 ILE A O 1
ATOM 498 N N . ARG A 1 70 ? 4.666 -12.091 -24.072 1 98.62 70 ARG A N 1
ATOM 499 C CA . ARG A 1 70 ? 5.025 -10.786 -23.526 1 98.62 70 ARG A CA 1
ATOM 500 C C . ARG A 1 70 ? 3.871 -10.189 -22.727 1 98.62 70 ARG A C 1
ATOM 502 O O . ARG A 1 70 ? 2.751 -10.083 -23.231 1 98.62 70 ARG A O 1
ATOM 509 N N . THR A 1 71 ? 4.163 -9.804 -21.497 1 98.45 71 THR A N 1
ATOM 510 C CA . THR A 1 71 ? 3.107 -9.339 -20.606 1 98.45 71 THR A CA 1
ATOM 511 C C . THR A 1 71 ? 3.548 -8.088 -19.851 1 98.45 71 THR A C 1
ATOM 513 O O . THR A 1 71 ? 4.544 -8.114 -19.124 1 98.45 71 THR A O 1
ATOM 516 N N . ASP A 1 72 ? 2.866 -7.029 -20.098 1 98.3 72 ASP A N 1
ATOM 517 C CA . ASP A 1 72 ? 2.901 -5.866 -19.217 1 98.3 72 ASP A CA 1
ATOM 518 C C . ASP A 1 72 ? 1.823 -5.96 -18.139 1 98.3 72 ASP A C 1
ATOM 520 O O . ASP A 1 72 ? 0.643 -5.736 -18.413 1 98.3 72 ASP A O 1
ATOM 524 N N . VAL A 1 73 ? 2.265 -6.234 -16.939 1 97.91 73 VAL A N 1
ATOM 525 C CA . VAL A 1 73 ? 1.332 -6.581 -15.872 1 97.91 73 VAL A CA 1
ATOM 526 C C . VAL A 1 73 ? 0.475 -5.367 -15.519 1 97.91 73 VAL A C 1
ATOM 528 O O . VAL A 1 73 ? -0.531 -5.493 -14.817 1 97.91 73 VAL A O 1
ATOM 531 N N . THR A 1 74 ? 0.863 -4.143 -15.98 1 96.33 74 THR A N 1
ATOM 532 C CA . THR A 1 74 ? 0.098 -2.937 -15.687 1 96.33 74 THR A CA 1
ATOM 533 C C . THR A 1 74 ? -1.12 -2.834 -16.601 1 96.33 74 THR A C 1
ATOM 535 O O . THR A 1 74 ? -1.94 -1.926 -16.451 1 96.33 74 THR A O 1
ATOM 538 N N . LYS A 1 75 ? -1.293 -3.793 -17.522 1 96.7 75 LYS A N 1
ATOM 539 C CA . LYS A 1 75 ? -2.394 -3.788 -18.481 1 96.7 75 LYS A CA 1
ATOM 540 C C . LYS A 1 75 ? -3.284 -5.015 -18.303 1 96.7 75 LYS A C 1
ATOM 542 O O . LYS A 1 75 ? -2.818 -6.15 -18.428 1 96.7 75 LYS A O 1
ATOM 547 N N . TYR A 1 76 ? -4.562 -4.802 -18.147 1 95.59 76 TYR A N 1
ATOM 548 C CA . TYR A 1 76 ? -5.502 -5.911 -18.026 1 95.59 76 TYR A CA 1
ATOM 549 C C . TYR A 1 76 ? -5.476 -6.786 -19.274 1 95.59 76 TYR A C 1
ATOM 551 O O . TYR A 1 76 ? -5.585 -8.011 -19.182 1 95.59 76 TYR A O 1
ATOM 559 N N . SER A 1 77 ? -5.381 -6.167 -20.423 1 96.34 77 SER A N 1
ATOM 560 C CA . SER A 1 77 ? -5.379 -6.921 -21.672 1 96.34 77 SER A CA 1
ATOM 561 C C . SER A 1 77 ? -4.254 -7.95 -21.695 1 96.34 77 SER A C 1
ATOM 563 O O . SER A 1 77 ? -4.464 -9.098 -22.093 1 96.34 77 SER A O 1
ATOM 565 N N . ASP A 1 78 ? -3.101 -7.552 -21.264 1 97.88 78 ASP A N 1
ATOM 566 C CA . ASP A 1 78 ? -1.963 -8.465 -21.263 1 97.88 78 ASP A CA 1
ATOM 567 C C . ASP A 1 78 ? -2.156 -9.583 -20.24 1 97.88 78 ASP A C 1
ATOM 569 O O . ASP A 1 78 ? -1.812 -10.737 -20.502 1 97.88 78 ASP A O 1
ATOM 573 N N . ASN A 1 79 ? -2.675 -9.268 -19.059 1 97.42 79 ASN A N 1
ATOM 574 C CA . ASN A 1 79 ? -2.965 -10.29 -18.059 1 97.42 79 ASN A CA 1
ATOM 575 C C . ASN A 1 79 ? -4.001 -11.29 -18.563 1 97.42 79 ASN A C 1
ATOM 577 O O . ASN A 1 79 ? -3.838 -12.499 -18.391 1 97.42 79 ASN A O 1
ATOM 581 N N . LYS A 1 80 ? -5.013 -10.76 -19.19 1 97.09 80 LYS A N 1
ATOM 582 C CA . LYS A 1 80 ? -6.032 -11.637 -19.759 1 97.09 80 LYS A CA 1
ATOM 583 C C . LYS A 1 80 ? -5.42 -12.617 -20.755 1 97.09 80 LYS A C 1
ATOM 585 O O . LYS A 1 80 ? -5.69 -13.818 -20.698 1 97.09 80 LYS A O 1
ATOM 590 N N . ASN A 1 81 ? -4.636 -12.072 -21.637 1 98.06 81 ASN A N 1
ATOM 591 C CA . ASN A 1 81 ? -4.002 -12.91 -22.65 1 98.06 81 ASN A CA 1
ATOM 592 C C . ASN A 1 81 ? -3.116 -13.98 -22.018 1 98.06 81 ASN A C 1
ATOM 594 O O . ASN A 1 81 ? -3.061 -15.112 -22.502 1 98.06 81 ASN A O 1
ATOM 598 N N . LEU A 1 82 ? -2.463 -13.637 -20.988 1 98.45 82 LEU A N 1
ATOM 599 C CA . LEU A 1 82 ? -1.57 -14.552 -20.286 1 98.45 82 LEU A CA 1
ATOM 600 C C . LEU A 1 82 ? -2.342 -15.739 -19.722 1 98.45 82 LEU A C 1
ATOM 602 O O . LEU A 1 82 ? -1.957 -16.892 -19.931 1 98.45 82 LEU A O 1
ATOM 606 N N . PHE A 1 83 ? -3.428 -15.5 -19.022 1 98.09 83 PHE A N 1
ATOM 607 C CA . PHE A 1 83 ? -4.212 -16.565 -18.408 1 98.09 83 PHE A CA 1
ATOM 608 C C . PHE A 1 83 ? -4.978 -17.352 -19.466 1 98.09 83 PHE A C 1
ATOM 610 O O . PHE A 1 83 ? -5.163 -18.563 -19.332 1 98.09 83 PHE A O 1
ATOM 617 N N . GLN A 1 84 ? -5.356 -16.697 -20.515 1 97.58 84 GLN A N 1
ATOM 618 C CA . GLN A 1 84 ? -6.002 -17.388 -21.626 1 97.58 84 GLN A CA 1
ATOM 619 C C . GLN A 1 84 ? -5.039 -18.354 -22.309 1 97.58 84 GLN A C 1
ATOM 621 O O . GLN A 1 84 ? -5.443 -19.428 -22.76 1 97.58 84 GLN A O 1
ATOM 626 N N . LEU A 1 85 ? -3.832 -17.924 -22.409 1 98.29 85 LEU A N 1
ATOM 627 C CA . LEU A 1 85 ? -2.83 -18.809 -22.992 1 98.29 85 LEU A CA 1
ATOM 628 C C . LEU A 1 85 ? -2.715 -20.102 -22.19 1 98.29 85 LEU A C 1
ATOM 630 O O . LEU A 1 85 ? -2.54 -21.179 -22.763 1 98.29 85 LEU A O 1
ATOM 634 N N . ALA A 1 86 ? -2.787 -20.03 -20.875 1 97.93 86 ALA A N 1
ATOM 635 C CA . ALA A 1 86 ? -2.735 -21.211 -20.017 1 97.93 86 ALA A CA 1
ATOM 636 C C . ALA A 1 86 ? -3.906 -22.148 -20.301 1 97.93 86 ALA A C 1
ATOM 638 O O . ALA A 1 86 ? -3.738 -23.369 -20.333 1 97.93 86 ALA A O 1
ATOM 639 N N . GLU A 1 87 ? -5.058 -21.58 -20.505 1 96.1 87 GLU A N 1
ATOM 640 C CA . GLU A 1 87 ? -6.231 -22.384 -20.837 1 96.1 87 GLU A CA 1
ATOM 641 C C . GLU A 1 87 ? -6.067 -23.067 -22.192 1 96.1 87 GLU A C 1
ATOM 643 O O . GLU A 1 87 ? -6.352 -24.258 -22.33 1 96.1 87 GLU A O 1
ATOM 648 N N . LYS A 1 88 ? -5.609 -22.249 -23.117 1 96.75 88 LYS A N 1
ATOM 649 C CA . LYS A 1 88 ? -5.465 -22.751 -24.48 1 96.75 88 LYS A CA 1
ATOM 650 C C . LYS A 1 88 ? -4.413 -23.853 -24.552 1 96.75 88 LYS A C 1
ATOM 652 O O . LYS A 1 88 ? -4.628 -24.883 -25.195 1 96.75 88 LYS A O 1
ATOM 657 N N . GLU A 1 89 ? -3.333 -23.68 -23.865 1 97.68 89 GLU A N 1
ATOM 658 C CA . GLU A 1 89 ? -2.189 -24.573 -24.025 1 97.68 89 GLU A CA 1
ATOM 659 C C . GLU A 1 89 ? -2.299 -25.782 -23.101 1 97.68 89 GLU A C 1
ATOM 661 O O . GLU A 1 89 ? -1.862 -26.88 -23.452 1 97.68 89 GLU A O 1
ATOM 666 N N . PHE A 1 90 ? -2.875 -25.54 -21.902 1 97.81 90 PHE A N 1
ATOM 667 C CA . PHE A 1 90 ? -2.724 -26.604 -20.916 1 97.81 90 PHE A CA 1
ATOM 668 C C . PHE A 1 90 ? -4.049 -26.89 -20.22 1 97.81 90 PHE A C 1
ATOM 670 O O . PHE A 1 90 ? -4.104 -27.686 -19.281 1 97.81 90 PHE A O 1
ATOM 677 N N . GLY A 1 91 ? -5.132 -26.197 -20.566 1 96.14 91 GLY A N 1
ATOM 678 C CA . GLY A 1 91 ? -6.473 -26.556 -20.132 1 96.14 91 GLY A CA 1
ATOM 679 C C . GLY A 1 91 ? -6.922 -25.8 -18.895 1 96.14 91 GLY A C 1
ATOM 680 O O . GLY A 1 91 ? -7.992 -26.074 -18.349 1 96.14 91 GLY A O 1
ATOM 681 N N . GLY A 1 92 ? -6.082 -24.93 -18.4 1 95.55 92 GLY A N 1
ATOM 682 C CA . GLY A 1 92 ? -6.518 -24.15 -17.253 1 95.55 92 GLY A CA 1
ATOM 683 C C . GLY A 1 92 ? -5.369 -23.663 -16.391 1 95.55 92 GLY A C 1
ATOM 684 O O . GLY A 1 92 ? -4.207 -23.736 -16.796 1 95.55 92 GLY A O 1
ATOM 685 N N . VAL A 1 93 ? -5.742 -23.1 -15.153 1 97.26 93 VAL A N 1
ATOM 686 C CA . VAL A 1 93 ? -4.762 -22.538 -14.23 1 97.26 93 VAL A CA 1
ATOM 687 C C . VAL A 1 93 ? -5.015 -23.069 -12.821 1 97.26 93 VAL A C 1
ATOM 689 O O . VAL A 1 93 ? -6.122 -22.94 -12.292 1 97.26 93 VAL A O 1
ATOM 692 N N . ASP A 1 94 ? -4.004 -23.649 -12.22 1 97.82 94 ASP A N 1
ATOM 693 C CA . ASP A 1 94 ? -4.093 -24.147 -10.851 1 97.82 94 ASP A CA 1
ATOM 694 C C . ASP A 1 94 ? -3.389 -23.205 -9.876 1 97.82 94 ASP A C 1
ATOM 696 O O . ASP A 1 94 ? -3.81 -23.067 -8.725 1 97.82 94 ASP A O 1
ATOM 700 N N . TYR A 1 95 ? -2.273 -22.65 -10.355 1 98.2 95 TYR A N 1
ATOM 701 C CA . TYR A 1 95 ? -1.409 -21.822 -9.522 1 98.2 95 TYR A CA 1
ATOM 702 C C . TYR A 1 95 ? -1.039 -20.528 -10.238 1 98.2 95 TYR A C 1
ATOM 704 O O . TYR A 1 95 ? -0.884 -20.511 -11.462 1 98.2 95 TYR A O 1
ATOM 712 N N . ALA A 1 96 ? -0.951 -19.469 -9.521 1 98.75 96 ALA A N 1
ATOM 713 C CA . ALA A 1 96 ? -0.433 -18.211 -10.051 1 98.75 96 ALA A CA 1
ATOM 714 C C . ALA A 1 96 ? 0.613 -17.611 -9.116 1 98.75 96 ALA A C 1
ATOM 716 O O . ALA A 1 96 ? 0.409 -17.552 -7.902 1 98.75 96 ALA A O 1
ATOM 717 N N . LEU A 1 97 ? 1.73 -17.311 -9.643 1 98.83 97 LEU A N 1
ATOM 718 C CA . LEU A 1 97 ? 2.757 -16.524 -8.969 1 98.83 97 LEU A CA 1
ATOM 719 C C . LEU A 1 97 ? 2.867 -15.134 -9.584 1 98.83 97 LEU A C 1
ATOM 721 O O . LEU A 1 97 ? 3.409 -14.977 -10.681 1 98.83 97 LEU A O 1
ATOM 725 N N . LEU A 1 98 ? 2.347 -14.186 -8.912 1 98.62 98 LEU A N 1
ATOM 726 C CA . LEU A 1 98 ? 2.453 -12.797 -9.346 1 98.62 98 LEU A CA 1
ATOM 727 C C . LEU A 1 98 ? 3.709 -12.144 -8.777 1 98.62 98 LEU A C 1
ATOM 729 O O . LEU A 1 98 ? 3.682 -11.594 -7.674 1 98.62 98 LEU A O 1
ATOM 733 N N . ASN A 1 99 ? 4.778 -12.141 -9.581 1 96.17 99 ASN A N 1
ATOM 734 C CA . ASN A 1 99 ? 6.144 -11.932 -9.112 1 96.17 99 ASN A CA 1
ATOM 735 C C . ASN A 1 99 ? 6.781 -10.71 -9.767 1 96.17 99 ASN A C 1
ATOM 737 O O . ASN A 1 99 ? 7.772 -10.177 -9.265 1 96.17 99 ASN A O 1
ATOM 741 N N . ALA A 1 100 ? 6.199 -10.232 -10.833 1 90.56 100 ALA A N 1
ATOM 742 C CA . ALA A 1 100 ? 6.781 -9.074 -11.507 1 90.56 100 ALA A CA 1
ATOM 743 C C . ALA A 1 100 ? 6.898 -7.887 -10.555 1 90.56 100 ALA A C 1
ATOM 745 O O . ALA A 1 100 ? 5.978 -7.61 -9.783 1 90.56 100 ALA A O 1
ATOM 746 N N . GLY A 1 101 ? 8.007 -7.28 -10.549 1 90.19 101 GLY A N 1
ATOM 747 C CA . GLY A 1 101 ? 8.237 -6.126 -9.695 1 90.19 101 GLY A CA 1
ATOM 748 C C . GLY A 1 101 ? 9.491 -5.355 -10.06 1 90.19 101 GLY A C 1
ATOM 749 O O . GLY A 1 101 ? 10.359 -5.869 -10.768 1 90.19 101 GLY A O 1
ATOM 750 N N . ILE A 1 102 ? 9.531 -4.129 -9.611 1 83.85 102 ILE A N 1
ATOM 751 C CA . ILE A 1 102 ? 10.693 -3.275 -9.834 1 83.85 102 ILE A CA 1
ATOM 752 C C . ILE A 1 102 ? 11.132 -2.646 -8.513 1 83.85 102 ILE A C 1
ATOM 754 O O . ILE A 1 102 ? 10.326 -2.496 -7.592 1 83.85 102 ILE A O 1
ATOM 758 N N . GLY A 1 103 ? 12.388 -2.446 -8.38 1 77.99 103 GLY A N 1
ATOM 759 C CA . GLY A 1 103 ? 12.947 -1.834 -7.185 1 77.99 103 GLY A CA 1
ATOM 760 C C . GLY A 1 103 ? 13.707 -0.553 -7.47 1 77.99 103 GLY A C 1
ATOM 761 O O . GLY A 1 103 ? 14.168 0.121 -6.546 1 77.99 103 GLY A O 1
ATOM 762 N N . TYR A 1 104 ? 13.769 -0.108 -8.776 1 66.52 104 TYR A N 1
ATOM 763 C CA . TYR A 1 104 ? 14.577 1.046 -9.155 1 66.52 104 TYR A CA 1
ATOM 764 C C . TYR A 1 104 ? 13.948 2.34 -8.651 1 66.52 104 TYR A C 1
ATOM 766 O O . TYR A 1 104 ? 12.727 2.428 -8.504 1 66.52 104 TYR A O 1
ATOM 774 N N . ASN A 1 105 ? 14.771 3.349 -8.265 1 60.32 105 ASN A N 1
ATOM 775 C CA . ASN A 1 105 ? 14.384 4.695 -7.858 1 60.32 105 ASN A CA 1
ATOM 776 C C . ASN A 1 105 ? 13.517 4.673 -6.603 1 60.32 105 ASN A C 1
ATOM 778 O O . ASN A 1 105 ? 12.56 5.442 -6.491 1 60.32 105 ASN A O 1
ATOM 782 N N . ALA A 1 106 ? 13.903 3.741 -5.698 1 60.89 106 ALA A N 1
ATOM 783 C CA . ALA A 1 106 ? 13.194 3.495 -4.445 1 60.89 106 ALA A CA 1
ATOM 784 C C . ALA A 1 106 ? 13.238 4.722 -3.54 1 60.89 106 ALA A C 1
ATOM 786 O O . ALA A 1 106 ? 12.368 4.901 -2.684 1 60.89 106 ALA A O 1
ATOM 787 N N . ASN A 1 107 ? 14.268 5.54 -3.864 1 63.66 107 ASN A N 1
ATOM 788 C CA . ASN A 1 107 ? 14.36 6.772 -3.087 1 63.66 107 ASN A CA 1
ATOM 789 C C . ASN A 1 107 ? 13.915 7.983 -3.902 1 63.66 107 ASN A C 1
ATOM 791 O O . ASN A 1 107 ? 14.743 8.667 -4.508 1 63.66 107 ASN A O 1
ATOM 795 N N . SER A 1 108 ? 12.721 8.272 -3.863 1 70.05 108 SER A N 1
ATOM 796 C CA . SER A 1 108 ? 12.216 9.326 -4.737 1 70.05 108 SER A CA 1
ATOM 797 C C . SER A 1 108 ? 11.829 10.566 -3.939 1 70.05 108 SER A C 1
ATOM 799 O O . SER A 1 108 ? 11.25 11.507 -4.487 1 70.05 108 SER A O 1
ATOM 801 N N . MET A 1 109 ? 12.3 10.636 -2.73 1 82.33 109 MET A N 1
ATOM 802 C CA . MET A 1 109 ? 11.794 11.703 -1.871 1 82.33 109 MET A CA 1
ATOM 803 C C . MET A 1 109 ? 12.186 13.072 -2.416 1 82.33 109 MET A C 1
ATOM 805 O O . MET A 1 109 ? 11.361 13.987 -2.459 1 82.33 109 MET A O 1
ATOM 809 N N . PHE A 1 110 ? 13.433 13.189 -2.904 1 89.2 110 PHE A N 1
ATOM 810 C CA . PHE A 1 110 ? 13.901 14.49 -3.369 1 89.2 110 PHE A CA 1
ATOM 811 C C . PHE A 1 110 ? 14.162 14.466 -4.87 1 89.2 110 PHE A C 1
ATOM 813 O O . PHE A 1 110 ? 14.837 15.35 -5.402 1 89.2 110 PHE A O 1
ATOM 820 N N . SER A 1 111 ? 13.524 13.451 -5.538 1 87.28 111 SER A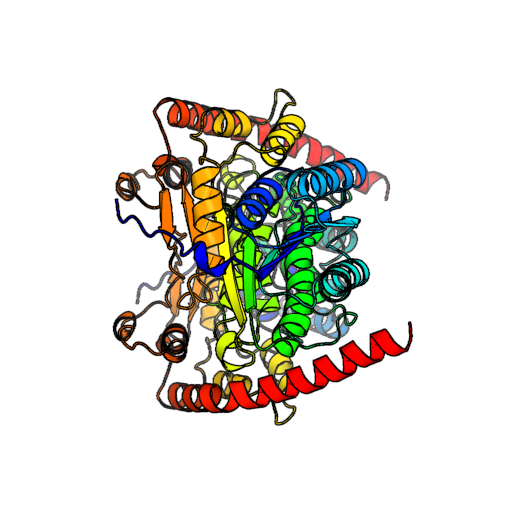 N 1
ATOM 821 C CA . SER A 1 111 ? 13.614 13.398 -6.993 1 87.28 111 SER A CA 1
ATOM 822 C C . SER A 1 111 ? 12.698 14.429 -7.642 1 87.28 111 SER A C 1
ATOM 824 O O . SER A 1 111 ? 11.827 14.998 -6.98 1 87.28 111 SER A O 1
ATOM 826 N N . PRO A 1 112 ? 12.945 14.685 -8.953 1 88.68 112 PRO A N 1
ATOM 827 C CA . PRO A 1 112 ? 12.056 15.621 -9.645 1 88.68 112 PRO A CA 1
ATOM 828 C C . PRO A 1 112 ? 10.586 15.22 -9.547 1 88.68 112 PRO A C 1
ATOM 830 O O . PRO A 1 112 ? 10.26 14.033 -9.621 1 88.68 112 PRO A O 1
ATOM 833 N N . LEU A 1 113 ? 9.752 16.157 -9.326 1 88.15 113 LEU A N 1
ATOM 834 C CA . LEU A 1 113 ? 8.331 15.915 -9.101 1 88.15 113 LEU A CA 1
ATOM 835 C C . LEU A 1 113 ? 7.682 15.299 -10.336 1 88.15 113 LEU A C 1
ATOM 837 O O . LEU A 1 113 ? 6.675 14.595 -10.228 1 88.15 113 LEU A O 1
ATOM 841 N N . ASP A 1 114 ? 8.151 15.478 -11.485 1 81.6 114 ASP A N 1
ATOM 842 C CA . ASP A 1 114 ? 7.549 15.022 -12.734 1 81.6 114 ASP A CA 1
ATOM 843 C C . ASP A 1 114 ? 8.263 13.783 -13.268 1 81.6 114 ASP A C 1
ATOM 845 O O . ASP A 1 114 ? 8.133 13.445 -14.447 1 81.6 114 ASP A O 1
ATOM 849 N N . ASP A 1 115 ? 8.923 13.033 -12.486 1 80.7 115 ASP A N 1
ATOM 850 C CA . ASP A 1 115 ? 9.697 11.908 -13 1 80.7 115 ASP A CA 1
ATOM 851 C C . ASP A 1 115 ? 8.854 10.635 -13.042 1 80.7 115 ASP A C 1
ATOM 853 O O . ASP A 1 115 ? 9.301 9.605 -13.551 1 80.7 115 ASP A O 1
ATOM 857 N N . GLU A 1 116 ? 7.751 10.658 -12.519 1 87.19 116 GLU A N 1
ATOM 858 C CA . GLU A 1 116 ? 6.737 9.609 -12.55 1 87.19 116 GLU A CA 1
ATOM 859 C C . GLU A 1 116 ? 7.256 8.321 -11.916 1 87.19 116 GLU A C 1
ATOM 861 O O . GLU A 1 116 ? 6.706 7.243 -12.15 1 87.19 116 GLU A O 1
ATOM 866 N N . MET A 1 117 ? 8.26 8.359 -11.135 1 87.25 117 MET A N 1
ATOM 867 C CA . MET A 1 117 ? 8.895 7.162 -10.59 1 87.25 117 MET A CA 1
ATOM 868 C C . MET A 1 117 ? 7.988 6.482 -9.57 1 87.25 117 MET A C 1
ATOM 870 O O . MET A 1 117 ? 7.85 5.257 -9.575 1 87.25 117 MET A O 1
ATOM 874 N N . GLU A 1 118 ? 7.429 7.249 -8.721 1 90.42 118 GLU A N 1
ATOM 875 C CA . GLU A 1 118 ? 6.532 6.666 -7.728 1 90.42 118 GLU A CA 1
ATOM 876 C C . GLU A 1 118 ? 5.328 6.003 -8.392 1 90.42 118 GLU A C 1
ATOM 878 O O . GLU A 1 118 ? 4.892 4.931 -7.968 1 90.42 118 GLU A O 1
ATOM 883 N N . GLU A 1 119 ? 4.817 6.683 -9.416 1 92.63 119 GLU A N 1
ATOM 884 C CA . GLU A 1 119 ? 3.692 6.121 -10.157 1 92.63 119 GLU A CA 1
ATOM 885 C C . GLU A 1 119 ? 4.068 4.795 -10.81 1 92.63 119 GLU A C 1
ATOM 887 O O . GLU A 1 119 ? 3.295 3.835 -10.769 1 92.63 119 GLU A O 1
ATOM 892 N N . LYS A 1 120 ? 5.19 4.786 -11.369 1 92.88 120 LYS A N 1
ATOM 893 C CA . LYS A 1 120 ? 5.649 3.566 -12.026 1 92.88 120 LYS A CA 1
ATOM 894 C C . LYS A 1 120 ? 5.786 2.421 -11.026 1 92.88 120 LYS A C 1
ATOM 896 O O . LYS A 1 120 ? 5.352 1.299 -11.295 1 92.88 120 LYS A O 1
ATOM 901 N N . ILE A 1 121 ? 6.354 2.67 -9.893 1 93.07 121 ILE A N 1
ATOM 902 C CA . ILE A 1 121 ? 6.571 1.656 -8.867 1 93.07 121 ILE A CA 1
ATOM 903 C C . ILE A 1 121 ? 5.228 1.107 -8.391 1 93.07 121 ILE A C 1
ATOM 905 O O . ILE A 1 121 ? 5.038 -0.11 -8.32 1 93.07 121 ILE A O 1
ATOM 909 N N . LEU A 1 122 ? 4.295 1.96 -8.116 1 94.85 122 LEU A N 1
ATOM 910 C CA . LEU A 1 122 ? 2.99 1.516 -7.638 1 94.85 122 LEU A CA 1
ATOM 911 C C . LEU A 1 122 ? 2.22 0.802 -8.744 1 94.85 122 LEU A C 1
ATOM 913 O O . LEU A 1 122 ? 1.5 -0.164 -8.481 1 94.85 122 LEU A O 1
ATOM 917 N N . ASN A 1 123 ? 2.387 1.283 -9.951 1 95.36 123 ASN A N 1
ATOM 918 C CA . ASN A 1 123 ? 1.689 0.665 -11.074 1 95.36 123 ASN A CA 1
ATOM 919 C C . ASN A 1 123 ? 2.159 -0.768 -11.305 1 95.36 123 ASN A C 1
ATOM 921 O O . ASN A 1 123 ? 1.348 -1.658 -11.565 1 95.36 123 ASN A O 1
ATOM 925 N N . VAL A 1 124 ? 3.371 -0.984 -11.169 1 95.7 124 VAL A N 1
ATOM 926 C CA . VAL A 1 124 ? 3.921 -2.308 -11.443 1 95.7 124 VAL A CA 1
ATOM 927 C C . VAL A 1 124 ? 3.785 -3.191 -10.205 1 95.7 124 VAL A C 1
ATOM 929 O O . VAL A 1 124 ? 3.214 -4.282 -10.273 1 95.7 124 VAL A O 1
ATOM 932 N N . ASN A 1 125 ? 4.254 -2.712 -9.057 1 96.24 125 ASN A N 1
ATOM 933 C CA . ASN A 1 125 ? 4.389 -3.54 -7.863 1 96.24 125 ASN A CA 1
ATOM 934 C C . ASN A 1 125 ? 3.038 -3.785 -7.196 1 96.24 125 ASN A C 1
ATOM 936 O O . ASN A 1 125 ? 2.845 -4.806 -6.533 1 96.24 125 ASN A O 1
ATOM 940 N N . THR A 1 126 ? 2.143 -2.814 -7.337 1 96.83 126 THR A N 1
ATOM 941 C CA . THR A 1 126 ? 0.88 -2.911 -6.613 1 96.83 126 THR A CA 1
ATOM 942 C C . THR A 1 126 ? -0.276 -3.162 -7.576 1 96.83 126 THR A C 1
ATOM 944 O O . THR A 1 126 ? -0.91 -4.219 -7.531 1 96.83 126 THR A O 1
ATOM 947 N N . LEU A 1 127 ? -0.458 -2.252 -8.486 1 96.33 127 LEU A N 1
ATOM 948 C CA . LEU A 1 127 ? -1.58 -2.393 -9.409 1 96.33 127 LEU A CA 1
ATOM 949 C C . LEU A 1 127 ? -1.4 -3.617 -10.301 1 96.33 127 LEU A C 1
ATOM 951 O O . LEU A 1 127 ? -2.378 -4.27 -10.67 1 96.33 127 LEU A O 1
ATOM 955 N N . GLY A 1 128 ? -0.148 -3.903 -10.669 1 97.15 128 GLY A N 1
ATOM 956 C CA . GLY A 1 128 ? 0.105 -5.122 -11.42 1 97.15 128 GLY A CA 1
ATOM 957 C C . GLY A 1 128 ? -0.368 -6.374 -10.705 1 97.15 128 GLY A C 1
ATOM 958 O O . GLY A 1 128 ? -0.95 -7.267 -11.324 1 97.15 128 GLY A O 1
ATOM 959 N N . VAL A 1 129 ? -0.175 -6.444 -9.407 1 97.64 129 VAL A N 1
ATOM 960 C CA . VAL A 1 129 ? -0.609 -7.568 -8.585 1 97.64 129 VAL A CA 1
ATOM 961 C C . VAL A 1 129 ? -2.135 -7.6 -8.517 1 97.64 129 VAL A C 1
ATOM 963 O O . VAL A 1 129 ? -2.746 -8.663 -8.642 1 97.64 129 VAL A O 1
ATOM 966 N N . ILE A 1 130 ? -2.762 -6.436 -8.34 1 96.47 130 ILE A N 1
ATOM 967 C CA . ILE A 1 130 ? -4.215 -6.34 -8.25 1 96.47 130 ILE A CA 1
ATOM 968 C C . ILE A 1 130 ? -4.845 -6.806 -9.561 1 96.47 130 ILE A C 1
ATOM 970 O O . ILE A 1 130 ? -5.754 -7.641 -9.558 1 96.47 130 ILE A O 1
ATOM 974 N N . LYS A 1 131 ? -4.359 -6.35 -10.662 1 96.65 131 LYS A N 1
ATOM 975 C CA . LYS A 1 131 ? -4.899 -6.702 -11.972 1 96.65 131 LYS A CA 1
ATOM 976 C C . LYS A 1 131 ? -4.714 -8.189 -12.262 1 96.65 131 LYS A C 1
ATOM 978 O O . LYS A 1 131 ? -5.64 -8.856 -12.728 1 96.65 131 LYS A O 1
ATOM 983 N N . GLY A 1 132 ? -3.527 -8.662 -11.971 1 97.41 132 GLY A N 1
ATOM 984 C CA . GLY A 1 132 ? -3.281 -10.085 -12.145 1 97.41 132 GLY A CA 1
ATOM 985 C C . GLY A 1 132 ? -4.185 -10.955 -11.293 1 97.41 132 GLY A C 1
ATOM 986 O O . GLY A 1 132 ? -4.659 -11.999 -11.747 1 97.41 132 GLY A O 1
ATOM 987 N N . THR A 1 133 ? -4.41 -10.553 -10.058 1 97.54 133 THR A N 1
ATOM 988 C CA . THR A 1 133 ? -5.249 -11.311 -9.136 1 97.54 133 THR A CA 1
ATOM 989 C C . THR A 1 133 ? -6.683 -11.391 -9.652 1 97.54 133 THR A C 1
ATOM 991 O O . THR A 1 133 ? -7.292 -12.463 -9.645 1 97.54 133 THR A O 1
ATOM 994 N N . LYS A 1 134 ? -7.21 -10.259 -10.086 1 96.2 134 LYS A N 1
ATOM 995 C CA . LYS A 1 134 ? -8.587 -10.229 -10.573 1 96.2 134 LYS A CA 1
ATOM 996 C C . LYS A 1 134 ? -8.776 -11.186 -11.746 1 96.2 134 LYS A C 1
ATOM 998 O O . LYS A 1 134 ? -9.773 -11.909 -11.809 1 96.2 134 LYS A O 1
ATOM 1003 N N . VAL A 1 135 ? -7.861 -11.206 -12.62 1 96.83 135 VAL A N 1
ATOM 1004 C CA . VAL A 1 135 ? -7.955 -12.087 -13.779 1 96.83 135 VAL A CA 1
ATOM 1005 C C . VAL A 1 135 ? -7.783 -13.54 -13.34 1 96.83 135 VAL A C 1
ATOM 1007 O O . VAL A 1 135 ? -8.537 -14.417 -13.767 1 96.83 135 VAL A O 1
ATOM 1010 N N . ALA A 1 136 ? -6.822 -13.811 -12.465 1 98.05 136 ALA A N 1
ATOM 1011 C CA . ALA A 1 136 ? -6.567 -15.161 -11.967 1 98.05 136 ALA A CA 1
ATOM 1012 C C . ALA A 1 136 ? -7.802 -15.734 -11.279 1 98.05 136 ALA A C 1
ATOM 1014 O O . ALA A 1 136 ? -8.141 -16.904 -11.471 1 98.05 136 ALA A O 1
ATOM 1015 N N . LEU A 1 137 ? -8.443 -14.899 -10.484 1 96.87 137 LEU A N 1
ATOM 1016 C CA . LEU A 1 137 ? -9.615 -15.341 -9.736 1 96.87 137 LEU A CA 1
ATOM 1017 C C . LEU A 1 137 ? -10.701 -15.85 -10.678 1 96.87 137 LEU A C 1
ATOM 1019 O O . LEU A 1 137 ? -11.337 -16.87 -10.405 1 96.87 137 LEU A O 1
ATOM 1023 N N . LEU A 1 138 ? -10.903 -15.18 -11.781 1 96.29 138 LEU A N 1
ATOM 1024 C CA . LEU A 1 138 ? -11.939 -15.574 -12.73 1 96.29 138 LEU A CA 1
ATOM 1025 C C . LEU A 1 138 ? -11.608 -16.921 -13.366 1 96.29 138 LEU A C 1
ATOM 1027 O O . LEU A 1 138 ? -12.476 -17.79 -13.474 1 96.29 138 LEU A O 1
ATOM 1031 N N . HIS A 1 139 ? -10.406 -17.129 -13.693 1 96.95 139 HIS A N 1
ATOM 1032 C CA . HIS A 1 139 ? -9.99 -18.378 -14.322 1 96.95 139 HIS A CA 1
ATOM 1033 C C . HIS A 1 139 ? -10.03 -19.534 -13.329 1 96.95 139 HIS A C 1
ATOM 1035 O O . HIS A 1 139 ? -10.484 -20.631 -13.664 1 96.95 139 HIS A O 1
ATOM 1041 N N . MET A 1 140 ? -9.619 -19.288 -12.123 1 97.35 140 MET A N 1
ATOM 1042 C CA . MET A 1 140 ? -9.541 -20.338 -11.112 1 97.35 140 MET A CA 1
ATOM 1043 C C . MET A 1 140 ? -10.929 -20.697 -10.592 1 97.35 140 MET A C 1
ATOM 1045 O O . MET A 1 140 ? -11.203 -21.861 -10.294 1 97.35 140 MET A O 1
ATOM 1049 N N . ALA A 1 141 ? -11.7 -19.64 -10.498 1 95.18 141 ALA A N 1
ATOM 1050 C CA . ALA A 1 141 ? -13.075 -19.914 -10.09 1 95.18 141 ALA A CA 1
ATOM 1051 C C . ALA A 1 141 ? -13.77 -20.836 -11.087 1 95.18 141 ALA A C 1
ATOM 1053 O O . ALA A 1 141 ? -14.454 -21.784 -10.694 1 95.18 141 ALA A O 1
ATOM 1054 N N . LYS A 1 142 ? -13.567 -20.592 -12.34 1 91.77 142 LYS A N 1
ATOM 1055 C CA . LYS A 1 142 ? -14.142 -21.416 -13.4 1 91.77 142 LYS A CA 1
ATOM 1056 C C . LYS A 1 142 ? -13.635 -22.852 -13.316 1 91.77 142 LYS A C 1
ATOM 1058 O O . LYS A 1 142 ? -14.377 -23.796 -13.599 1 91.77 142 LYS A O 1
ATOM 1063 N N . ARG A 1 143 ? -12.468 -23.022 -12.888 1 92.25 143 ARG A N 1
ATOM 1064 C CA . ARG A 1 143 ? -11.817 -24.328 -12.841 1 92.25 143 ARG A CA 1
ATOM 1065 C C . ARG A 1 143 ? -12.193 -25.081 -11.569 1 92.25 143 ARG A C 1
ATOM 1067 O O . ARG A 1 143 ? -12.01 -26.298 -11.486 1 92.25 143 ARG A O 1
ATOM 1074 N N . GLY A 1 144 ? -12.688 -24.363 -10.567 1 94.6 144 GLY A N 1
ATOM 1075 C CA . GLY A 1 144 ? -13.095 -24.996 -9.323 1 94.6 144 GLY A CA 1
ATOM 1076 C C . GLY A 1 144 ? -12.157 -24.699 -8.168 1 94.6 144 GLY A C 1
ATOM 1077 O O . GLY A 1 144 ? -12.261 -25.312 -7.104 1 94.6 144 GLY A O 1
ATOM 1078 N N . GLY A 1 145 ? -11.17 -23.865 -8.412 1 97.34 145 GLY A N 1
ATOM 1079 C CA . GLY A 1 145 ? -10.278 -23.458 -7.338 1 97.34 145 GLY A CA 1
ATOM 1080 C C . GLY A 1 145 ? -8.847 -23.252 -7.797 1 97.34 145 GLY A C 1
ATOM 1081 O O . GLY A 1 145 ? -8.53 -23.459 -8.97 1 97.34 145 GLY A O 1
ATOM 1082 N N . GLY A 1 146 ? -7.993 -22.795 -6.844 1 97.99 146 GLY A N 1
ATOM 1083 C CA . GLY A 1 146 ? -6.587 -22.555 -7.126 1 97.99 146 GLY A CA 1
ATOM 1084 C C . GLY A 1 146 ? -5.865 -21.845 -5.996 1 97.99 146 GLY A C 1
ATOM 1085 O O . GLY A 1 146 ? -6.383 -21.755 -4.881 1 97.99 146 GLY A O 1
ATOM 1086 N N . SER A 1 147 ? -4.592 -21.494 -6.27 1 98.16 147 SER A N 1
ATOM 1087 C CA . SER A 1 147 ? -3.753 -20.815 -5.287 1 98.16 147 SER A CA 1
ATOM 1088 C C . SER A 1 147 ? -2.942 -19.697 -5.932 1 98.16 147 SER A C 1
ATOM 1090 O O . SER A 1 147 ? -2.316 -19.898 -6.975 1 98.16 147 SER A O 1
ATOM 1092 N N . ILE A 1 148 ? -3.054 -18.54 -5.358 1 98.69 148 ILE A N 1
ATOM 1093 C CA . ILE A 1 148 ? -2.311 -17.373 -5.821 1 98.69 148 ILE A CA 1
ATOM 1094 C C . ILE A 1 148 ? -1.265 -16.981 -4.779 1 98.69 148 ILE A C 1
ATOM 1096 O O . ILE A 1 148 ? -1.565 -16.915 -3.585 1 98.69 148 ILE A O 1
ATOM 1100 N N . VAL A 1 149 ? -0.036 -16.789 -5.22 1 98.82 149 VAL A N 1
ATOM 1101 C CA . VAL A 1 149 ? 1.004 -16.245 -4.353 1 98.82 149 VAL A CA 1
ATOM 1102 C C . VAL A 1 149 ? 1.474 -14.896 -4.891 1 98.82 149 VAL A C 1
ATOM 1104 O O . VAL A 1 149 ? 1.878 -14.79 -6.052 1 98.82 149 VAL A O 1
ATOM 1107 N N . HIS A 1 150 ? 1.335 -13.848 -4.081 1 98.63 150 HIS A N 1
ATOM 1108 C CA . HIS A 1 150 ? 1.94 -12.547 -4.344 1 98.63 150 HIS A CA 1
ATOM 1109 C C . HIS A 1 150 ? 3.38 -12.497 -3.844 1 98.63 150 HIS A C 1
ATOM 1111 O O . HIS A 1 150 ? 3.677 -12.978 -2.748 1 98.63 150 HIS A O 1
ATOM 1117 N N . VAL A 1 151 ? 4.247 -11.936 -4.649 1 97.03 151 VAL A N 1
ATOM 1118 C CA . VAL A 1 151 ? 5.588 -11.679 -4.135 1 97.03 151 VAL A CA 1
ATOM 1119 C C . VAL A 1 151 ? 5.673 -10.249 -3.606 1 97.03 151 VAL A C 1
ATOM 1121 O O . VAL A 1 151 ? 5.633 -9.291 -4.381 1 97.03 151 VAL A O 1
ATOM 1124 N N . ALA A 1 152 ? 5.79 -10.179 -2.357 1 95.83 152 ALA A N 1
ATOM 1125 C CA . ALA A 1 152 ? 5.988 -8.902 -1.676 1 95.83 152 ALA A CA 1
ATOM 1126 C C . ALA A 1 152 ? 7.456 -8.694 -1.315 1 95.83 152 ALA A C 1
ATOM 1128 O O . ALA A 1 152 ? 8.323 -8.698 -2.192 1 95.83 152 ALA A O 1
ATOM 1129 N N . SER A 1 153 ? 7.688 -8.263 -0.081 1 90.46 153 SER A N 1
ATOM 1130 C CA . SER A 1 153 ? 9.038 -8.005 0.409 1 90.46 153 SER A CA 1
ATOM 1131 C C . SER A 1 153 ? 9.055 -7.854 1.927 1 90.46 153 SER A C 1
ATOM 1133 O O . SER A 1 153 ? 8.021 -7.584 2.541 1 90.46 153 SER A O 1
ATOM 1135 N N . ALA A 1 154 ? 10.255 -8.109 2.476 1 87.93 154 ALA A N 1
ATOM 1136 C CA . ALA A 1 154 ? 10.457 -7.695 3.862 1 87.93 154 ALA A CA 1
ATOM 1137 C C . ALA A 1 154 ? 10.114 -6.219 4.049 1 87.93 154 ALA A C 1
ATOM 1139 O O . ALA A 1 154 ? 9.668 -5.811 5.124 1 87.93 154 ALA A O 1
ATOM 1140 N N . ALA A 1 155 ? 10.232 -5.465 2.998 1 86.7 155 ALA A N 1
ATOM 1141 C CA . ALA A 1 155 ? 9.911 -4.04 2.997 1 86.7 155 ALA A CA 1
ATOM 1142 C C . ALA A 1 155 ? 8.411 -3.815 3.17 1 86.7 155 ALA A C 1
ATOM 1144 O O . ALA A 1 155 ? 7.966 -2.683 3.372 1 86.7 155 ALA A O 1
ATOM 1145 N N . GLY A 1 156 ? 7.648 -4.817 3.092 1 91.63 156 GLY A N 1
ATOM 1146 C CA . GLY A 1 156 ? 6.222 -4.73 3.364 1 91.63 156 GLY A CA 1
ATOM 1147 C C . GLY A 1 156 ? 5.898 -4.71 4.846 1 91.63 156 GLY A C 1
ATOM 1148 O O . GLY A 1 156 ? 4.761 -4.436 5.234 1 91.63 156 GLY A O 1
ATOM 1149 N N . PHE A 1 157 ? 6.935 -5.001 5.632 1 88.2 157 PHE A N 1
ATOM 1150 C CA . PHE A 1 157 ? 6.789 -4.992 7.083 1 88.2 157 PHE A CA 1
ATOM 1151 C C . PHE A 1 157 ? 7.71 -3.955 7.714 1 88.2 157 PHE A C 1
ATOM 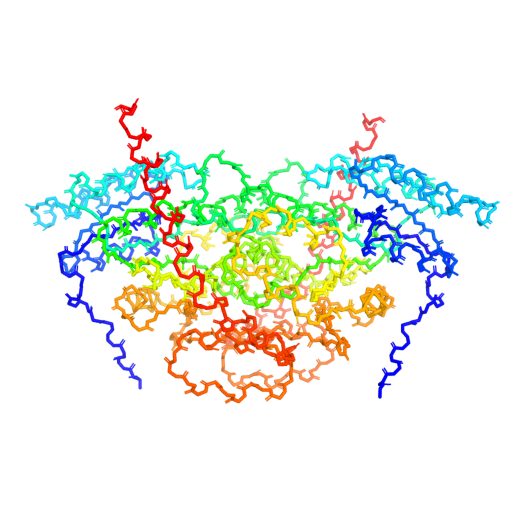1153 O O . PHE A 1 157 ? 7.326 -3.276 8.669 1 88.2 157 PHE A O 1
ATOM 1160 N N . PHE A 1 158 ? 8.874 -3.929 7.129 1 85.45 158 PHE A N 1
ATOM 1161 C CA . PHE A 1 158 ? 9.929 -3.106 7.709 1 85.45 158 PHE A CA 1
ATOM 1162 C C . PHE A 1 158 ? 10.304 -1.966 6.77 1 85.45 158 PHE A C 1
ATOM 1164 O O . PHE A 1 158 ? 11.026 -2.173 5.792 1 85.45 158 PHE A O 1
ATOM 1171 N N . SER A 1 159 ? 9.901 -0.813 7.154 1 82.63 159 SER A N 1
ATOM 1172 C CA . SER A 1 159 ? 10.173 0.331 6.291 1 82.63 159 SER A CA 1
ATOM 1173 C C . SER A 1 159 ? 11.593 0.85 6.492 1 82.63 159 SER A C 1
ATOM 1175 O O . SER A 1 159 ? 12.053 0.991 7.627 1 82.63 159 SER A O 1
ATOM 1177 N N . SER A 1 160 ? 12.26 1.114 5.363 1 76.91 160 SER A N 1
ATOM 1178 C CA . SER A 1 160 ? 13.624 1.631 5.401 1 76.91 160 SER A CA 1
ATOM 1179 C C . SER A 1 160 ? 13.69 3.057 4.866 1 76.91 160 SER A C 1
ATOM 1181 O O . SER A 1 160 ? 12.983 3.403 3.917 1 76.91 160 SER A O 1
ATOM 1183 N N . PRO A 1 161 ? 14.627 3.71 5.517 1 77.74 161 PRO A N 1
ATOM 1184 C CA . PRO A 1 161 ? 14.844 5.049 4.965 1 77.74 161 PRO A CA 1
ATOM 1185 C C . PRO A 1 161 ? 15.368 5.018 3.531 1 77.74 161 PRO A C 1
ATOM 1187 O O . PRO A 1 161 ? 16.154 4.136 3.176 1 77.74 161 PRO A O 1
ATOM 1190 N N . GLY A 1 162 ? 14.857 5.873 2.684 1 75.06 162 GLY A N 1
ATOM 1191 C CA . GLY A 1 162 ? 15.341 5.975 1.317 1 75.06 162 GLY A CA 1
ATOM 1192 C C . GLY A 1 162 ? 14.598 5.07 0.352 1 75.06 162 GLY A C 1
ATOM 1193 O O . GLY A 1 162 ? 14.915 5.03 -0.839 1 75.06 162 GLY A O 1
ATOM 1194 N N . PHE A 1 163 ? 13.616 4.371 0.877 1 82.76 163 PHE A N 1
ATOM 1195 C CA . PHE A 1 163 ? 12.849 3.44 0.059 1 82.76 163 PHE A CA 1
ATOM 1196 C C . PHE A 1 163 ? 11.353 3.674 0.231 1 82.76 163 PHE A C 1
ATOM 1198 O O . PHE A 1 163 ? 10.566 2.725 0.219 1 82.76 163 PHE A O 1
ATOM 1205 N N . ALA A 1 164 ? 11.035 4.849 0.332 1 88.86 164 ALA A N 1
ATOM 1206 C CA . ALA A 1 164 ? 9.689 5.168 0.803 1 88.86 164 ALA A CA 1
ATOM 1207 C C . ALA A 1 164 ? 8.631 4.632 -0.157 1 88.86 164 ALA A C 1
ATOM 1209 O O . ALA A 1 164 ? 7.689 3.955 0.263 1 88.86 164 ALA A O 1
ATOM 1210 N N . SER A 1 165 ? 8.804 4.874 -1.484 1 90.69 165 SER A N 1
ATOM 1211 C CA . SER A 1 165 ? 7.796 4.441 -2.446 1 90.69 165 SER A CA 1
ATOM 1212 C C . SER A 1 165 ? 7.775 2.921 -2.578 1 90.69 165 SER A C 1
ATOM 1214 O O . SER A 1 165 ? 6.713 2.324 -2.766 1 90.69 165 SER A O 1
ATOM 1216 N N . TYR A 1 166 ? 8.904 2.325 -2.519 1 90.56 166 TYR A N 1
ATOM 1217 C CA . TYR A 1 166 ? 8.973 0.869 -2.549 1 90.56 166 TYR A CA 1
ATOM 1218 C C . TYR A 1 166 ? 8.317 0.266 -1.312 1 90.56 166 TYR A C 1
ATOM 1220 O O . TYR A 1 166 ? 7.533 -0.68 -1.417 1 90.56 166 TYR A O 1
ATOM 1228 N N . ASN A 1 167 ? 8.681 0.827 -0.125 1 91.85 167 ASN A N 1
ATOM 1229 C CA . ASN A 1 167 ? 8.027 0.395 1.106 1 91.85 167 ASN A CA 1
ATOM 1230 C C . ASN A 1 167 ? 6.508 0.499 0.999 1 91.85 167 ASN A C 1
ATOM 1232 O O . ASN A 1 167 ? 5.79 -0.428 1.378 1 91.85 167 ASN A O 1
ATOM 1236 N N . ALA A 1 168 ? 6.045 1.611 0.476 1 95.15 168 ALA A N 1
ATOM 1237 C CA . ALA A 1 168 ? 4.61 1.811 0.295 1 95.15 168 ALA A CA 1
ATOM 1238 C C . ALA A 1 168 ? 4.01 0.716 -0.583 1 95.15 168 ALA A C 1
ATOM 1240 O O . ALA A 1 168 ? 2.979 0.133 -0.24 1 95.15 168 ALA A O 1
ATOM 1241 N N . SER A 1 169 ? 4.625 0.421 -1.65 1 95.45 169 SER A N 1
ATOM 1242 C CA . SER A 1 169 ? 4.104 -0.546 -2.611 1 95.45 169 SER A CA 1
ATOM 1243 C C . SER A 1 169 ? 4.015 -1.94 -1.999 1 95.45 169 SER A C 1
ATOM 1245 O O . SER A 1 169 ? 3.032 -2.653 -2.208 1 95.45 169 SER A O 1
ATOM 1247 N N . LYS A 1 170 ? 5.01 -2.306 -1.295 1 95.52 170 LYS A N 1
ATOM 1248 C CA . LYS A 1 170 ? 5.046 -3.668 -0.77 1 95.52 170 LYS A CA 1
ATOM 1249 C C . LYS A 1 170 ? 4.164 -3.803 0.468 1 95.52 170 LYS A C 1
ATOM 1251 O O . LYS A 1 170 ? 3.587 -4.864 0.713 1 95.52 170 LYS A O 1
ATOM 1256 N N . HIS A 1 171 ? 4.018 -2.741 1.24 1 96.55 171 HIS A N 1
ATOM 1257 C CA . HIS A 1 171 ? 2.979 -2.729 2.264 1 96.55 171 HIS A CA 1
ATOM 1258 C C . HIS A 1 171 ? 1.596 -2.909 1.647 1 96.55 171 HIS A C 1
ATOM 1260 O O . HIS A 1 171 ? 0.755 -3.624 2.196 1 96.55 171 HIS A O 1
ATOM 1266 N N . ALA A 1 172 ? 1.387 -2.241 0.568 1 97.41 172 ALA A N 1
ATOM 1267 C CA . ALA A 1 172 ? 0.109 -2.348 -0.132 1 97.41 172 ALA A CA 1
ATOM 1268 C C . ALA A 1 172 ? -0.193 -3.797 -0.503 1 97.41 172 ALA A C 1
ATOM 1270 O O . ALA A 1 172 ? -1.322 -4.265 -0.337 1 97.41 172 ALA A O 1
ATOM 1271 N N . VAL A 1 173 ? 0.791 -4.511 -0.947 1 98 173 VAL A N 1
ATOM 1272 C CA . VAL A 1 173 ? 0.613 -5.899 -1.362 1 98 173 VAL A CA 1
ATOM 1273 C C . VAL A 1 173 ? 0.217 -6.752 -0.16 1 98 173 VAL A C 1
ATOM 1275 O O . VAL A 1 173 ? -0.633 -7.638 -0.272 1 98 173 VAL A O 1
ATOM 1278 N N . ILE A 1 174 ? 0.78 -6.494 0.983 1 96.92 174 ILE A N 1
ATOM 1279 C CA . ILE A 1 174 ? 0.455 -7.231 2.2 1 96.92 174 ILE A CA 1
ATOM 1280 C C . ILE A 1 174 ? -1.003 -6.982 2.579 1 96.92 174 ILE A C 1
ATOM 1282 O O . ILE A 1 174 ? -1.755 -7.926 2.833 1 96.92 174 ILE A O 1
ATOM 1286 N N . GLY A 1 175 ? -1.389 -5.71 2.64 1 95.43 175 GLY A N 1
ATOM 1287 C CA . GLY A 1 175 ? -2.771 -5.383 2.955 1 95.43 175 GLY A CA 1
ATOM 1288 C C . GLY A 1 175 ? -3.763 -5.981 1.975 1 95.43 175 GLY A C 1
ATOM 1289 O O . GLY A 1 175 ? -4.831 -6.451 2.374 1 95.43 175 GLY A O 1
ATOM 1290 N N . TYR A 1 176 ? -3.414 -5.979 0.699 1 95.66 176 TYR A N 1
ATOM 1291 C CA . TYR A 1 176 ? -4.249 -6.571 -0.34 1 95.66 176 TYR A CA 1
ATOM 1292 C C . TYR A 1 176 ? -4.399 -8.073 -0.13 1 95.66 176 TYR A C 1
ATOM 1294 O O . TYR A 1 176 ? -5.513 -8.602 -0.158 1 95.66 176 TYR A O 1
ATOM 1302 N N . THR A 1 177 ? -3.321 -8.753 0.141 1 96.81 177 THR A N 1
ATOM 1303 C CA . THR A 1 177 ? -3.306 -10.197 0.341 1 96.81 177 THR A CA 1
ATOM 1304 C C . THR A 1 177 ? -4.188 -10.589 1.523 1 96.81 177 THR A C 1
ATOM 1306 O O . THR A 1 177 ? -4.995 -11.516 1.422 1 96.81 177 THR A O 1
ATOM 1309 N N . ARG A 1 178 ? -4.078 -9.901 2.579 1 92.91 178 ARG A N 1
ATOM 1310 C CA . ARG A 1 178 ? -4.766 -10.246 3.818 1 92.91 178 ARG A CA 1
ATOM 1311 C C . ARG A 1 178 ? -6.262 -9.969 3.71 1 92.91 178 ARG A C 1
ATOM 1313 O O . ARG A 1 178 ? -7.029 -10.312 4.612 1 92.91 178 ARG A O 1
ATOM 1320 N N . SER A 1 179 ? -6.726 -9.443 2.611 1 90.96 179 SER A N 1
ATOM 1321 C CA . SER A 1 179 ? -8.13 -9.095 2.412 1 90.96 179 SER A CA 1
ATOM 1322 C C . SER A 1 179 ? -8.916 -10.271 1.844 1 90.96 179 SER A C 1
ATOM 1324 O O . SER A 1 179 ? -10.134 -10.187 1.676 1 90.96 179 SER A O 1
ATOM 1326 N N . PHE A 1 180 ? -8.309 -11.393 1.604 1 93.01 180 PHE A N 1
ATOM 1327 C CA . PHE A 1 180 ? -8.939 -12.464 0.84 1 93.01 180 PHE A CA 1
ATOM 1328 C C . PHE A 1 180 ? -9.361 -13.607 1.756 1 93.01 180 PHE A C 1
ATOM 1330 O O . PHE A 1 180 ? -9.398 -14.765 1.336 1 93.01 180 PHE A O 1
ATOM 1337 N N . GLN A 1 181 ? -9.721 -13.258 2.886 1 87.51 181 GLN A N 1
ATOM 1338 C CA . GLN A 1 181 ? -10.036 -14.248 3.91 1 87.51 181 GLN A CA 1
ATOM 1339 C C . GLN A 1 181 ? -11.198 -15.137 3.477 1 87.51 181 GLN A C 1
ATOM 1341 O O . GLN A 1 181 ? -11.232 -16.326 3.8 1 87.51 181 GLN A O 1
ATOM 1346 N N . PHE A 1 182 ? -12.111 -14.66 2.661 1 88.12 182 PHE A N 1
ATOM 1347 C CA . PHE A 1 182 ? -13.338 -15.38 2.342 1 88.12 182 PHE A CA 1
ATOM 1348 C C . PHE A 1 182 ? -13.218 -16.083 0.995 1 88.12 182 PHE A C 1
ATOM 1350 O O . PHE A 1 182 ? -14.098 -16.858 0.612 1 88.12 182 PHE A O 1
ATOM 1357 N N . MET A 1 183 ? -12.177 -15.945 0.359 1 92.36 183 MET A N 1
ATOM 1358 C CA . MET A 1 183 ? -12.094 -16.364 -1.038 1 92.36 183 MET A CA 1
ATOM 1359 C C . MET A 1 183 ? -12.2 -17.88 -1.158 1 92.36 183 MET A C 1
ATOM 1361 O O . MET A 1 183 ? -12.828 -18.391 -2.087 1 92.36 183 MET A O 1
ATOM 1365 N N . PRO A 1 184 ? -11.653 -18.647 -0.14 1 93.05 184 PRO A N 1
ATOM 1366 C CA . PRO A 1 184 ? -11.837 -20.098 -0.224 1 93.05 184 PRO A CA 1
ATOM 1367 C C . PRO A 1 184 ? -13.307 -20.509 -0.194 1 93.05 184 PRO A C 1
ATOM 1369 O O . PRO A 1 184 ? -13.688 -21.499 -0.824 1 93.05 184 PRO A O 1
ATOM 1372 N N . TYR A 1 185 ? -14.115 -19.728 0.474 1 90.61 185 TYR A N 1
ATOM 1373 C CA . TYR A 1 185 ? -15.53 -20.057 0.614 1 90.61 185 TYR A CA 1
ATOM 1374 C C . TYR A 1 185 ? -16.33 -19.545 -0.577 1 90.61 185 TYR A C 1
ATOM 1376 O O . TYR A 1 185 ? -17.444 -20.009 -0.83 1 90.61 185 TYR A O 1
ATOM 1384 N N . ILE A 1 186 ? -15.764 -18.641 -1.289 1 91.69 186 ILE A N 1
ATOM 1385 C CA . ILE A 1 186 ? -16.46 -18.034 -2.418 1 91.69 186 ILE A CA 1
ATOM 1386 C C . ILE A 1 186 ? -16.189 -18.841 -3.685 1 91.69 186 ILE A C 1
ATOM 1388 O O . ILE A 1 186 ? -17.111 -19.141 -4.447 1 91.69 186 ILE A O 1
ATOM 1392 N N . CYS A 1 187 ? -14.928 -19.246 -3.844 1 95.03 187 CYS A N 1
ATOM 1393 C CA . CYS A 1 187 ? -14.608 -19.9 -5.108 1 95.03 187 CYS A CA 1
ATOM 1394 C C . CYS A 1 187 ? -13.445 -20.87 -4.94 1 95.03 187 CYS A C 1
ATOM 1396 O O . CYS A 1 187 ? -12.739 -21.172 -5.904 1 95.03 187 CYS A O 1
ATOM 1398 N N . ASN A 1 188 ? -13.078 -21.253 -3.72 1 96.59 188 ASN A N 1
ATOM 1399 C CA . ASN A 1 188 ? -12.046 -22.239 -3.417 1 96.59 188 ASN A CA 1
ATOM 1400 C C . ASN A 1 188 ? -10.672 -21.775 -3.89 1 96.59 188 ASN A C 1
ATOM 1402 O O . ASN A 1 188 ? -9.896 -22.566 -4.429 1 96.59 188 ASN A O 1
ATOM 1406 N N . VAL A 1 189 ? -10.442 -20.495 -3.821 1 97.28 189 VAL A N 1
ATOM 1407 C CA . VAL A 1 189 ? -9.136 -19.939 -4.162 1 97.28 189 VAL A CA 1
ATOM 1408 C C . VAL A 1 189 ? -8.46 -19.397 -2.905 1 97.28 189 VAL A C 1
ATOM 1410 O O . VAL A 1 189 ? -9.104 -18.748 -2.077 1 97.28 189 VAL A O 1
ATOM 1413 N N . ARG A 1 190 ? -7.19 -19.75 -2.723 1 97.4 190 ARG A N 1
ATOM 1414 C CA . ARG A 1 190 ? -6.376 -19.211 -1.638 1 97.4 190 ARG A CA 1
ATOM 1415 C C . ARG A 1 190 ? -5.411 -18.149 -2.154 1 97.4 190 ARG A C 1
ATOM 1417 O O . ARG A 1 190 ? -4.889 -18.264 -3.264 1 97.4 190 ARG A O 1
ATOM 1424 N N . VAL A 1 191 ? -5.214 -17.098 -1.361 1 97.71 191 VAL A N 1
ATOM 1425 C CA . VAL A 1 191 ? -4.31 -16.008 -1.712 1 97.71 191 VAL A CA 1
ATOM 1426 C C . VAL A 1 191 ? -3.322 -15.768 -0.572 1 97.71 191 VAL A C 1
ATOM 1428 O O . VAL A 1 191 ? -3.725 -15.484 0.558 1 97.71 191 VAL A O 1
ATOM 1431 N N . ASN A 1 192 ? -2.036 -15.945 -0.847 1 98.1 192 ASN A N 1
ATOM 1432 C CA . ASN A 1 192 ? -0.961 -15.786 0.126 1 98.1 192 ASN A CA 1
ATOM 1433 C C . ASN A 1 192 ? 0.163 -14.908 -0.417 1 98.1 192 ASN A C 1
ATOM 1435 O O . ASN A 1 192 ? 0.142 -14.52 -1.587 1 98.1 192 ASN A O 1
ATOM 1439 N N . ALA A 1 193 ? 1.112 -14.551 0.498 1 98.49 193 ALA A N 1
ATOM 1440 C CA . ALA A 1 193 ? 2.227 -13.724 0.045 1 98.49 193 ALA A CA 1
ATOM 1441 C C . ALA A 1 193 ? 3.555 -14.252 0.579 1 98.49 193 ALA A C 1
ATOM 1443 O O . ALA A 1 193 ? 3.647 -14.658 1.741 1 98.49 193 ALA A O 1
ATOM 1444 N N . LEU A 1 194 ? 4.543 -14.3 -0.297 1 98.34 194 LEU A N 1
ATOM 1445 C CA . LEU A 1 194 ? 5.934 -14.469 0.107 1 98.34 194 LEU A CA 1
ATOM 1446 C C . LEU A 1 194 ? 6.641 -13.121 0.202 1 98.34 194 LEU A C 1
ATOM 1448 O O . LEU A 1 194 ? 6.498 -12.277 -0.686 1 98.34 194 LEU A O 1
ATOM 1452 N N . CYS A 1 195 ? 7.376 -12.974 1.252 1 96.1 195 CYS A N 1
ATOM 1453 C CA . CYS A 1 195 ? 8.088 -11.73 1.519 1 96.1 195 CYS A CA 1
ATOM 1454 C C . CYS A 1 195 ? 9.581 -11.983 1.694 1 96.1 195 CYS A C 1
ATOM 1456 O O . CYS A 1 195 ? 10.06 -12.151 2.817 1 96.1 195 CYS A O 1
ATOM 1458 N N . PRO A 1 196 ? 10.301 -11.859 0.608 1 94.68 196 PRO A N 1
ATOM 1459 C CA . PRO A 1 196 ? 11.732 -12.152 0.713 1 94.68 196 PRO A CA 1
ATOM 1460 C C . PRO A 1 196 ? 12.528 -10.998 1.317 1 94.68 196 PRO A C 1
ATOM 1462 O O . PRO A 1 196 ? 12.214 -9.83 1.07 1 94.68 196 PRO A O 1
ATOM 1465 N N . TYR A 1 197 ? 13.5 -11.371 2.053 1 89.14 197 TYR A N 1
ATOM 1466 C CA . TYR A 1 197 ? 14.585 -10.439 2.339 1 89.14 197 TYR A CA 1
ATOM 1467 C C . TYR A 1 197 ? 15.518 -10.304 1.142 1 89.14 197 TYR A C 1
ATOM 1469 O O . TYR A 1 197 ? 15.102 -10.496 -0.003 1 89.14 197 TYR A O 1
ATOM 1477 N N . TRP A 1 198 ? 16.747 -9.905 1.314 1 85.68 198 TRP A N 1
ATOM 1478 C CA . TRP A 1 198 ? 17.644 -9.654 0.192 1 85.68 198 TRP A CA 1
ATOM 1479 C C . TRP A 1 198 ? 17.978 -10.95 -0.54 1 85.68 198 TRP A C 1
ATOM 1481 O O . TRP A 1 198 ? 18.541 -11.875 0.05 1 85.68 198 TRP A O 1
ATOM 1491 N N . VAL A 1 199 ? 17.565 -10.976 -1.734 1 88.56 199 VAL A N 1
ATOM 1492 C CA . VAL A 1 199 ? 17.863 -12.116 -2.595 1 88.56 199 VAL A CA 1
ATOM 1493 C C . VAL A 1 199 ? 18.776 -11.676 -3.737 1 88.56 199 VAL A C 1
ATOM 1495 O O . VAL A 1 199 ? 18.612 -10.584 -4.286 1 88.56 199 VAL A O 1
ATOM 1498 N N . ASP A 1 200 ? 19.717 -12.475 -4.04 1 83.01 200 ASP A N 1
ATOM 1499 C CA . ASP A 1 200 ? 20.61 -12.15 -5.149 1 83.01 200 ASP A CA 1
ATOM 1500 C C . ASP A 1 200 ? 19.896 -12.298 -6.49 1 83.01 200 ASP A C 1
ATOM 1502 O O . ASP A 1 200 ? 19.814 -13.399 -7.038 1 83.01 200 ASP A O 1
ATOM 1506 N N . THR A 1 201 ? 19.32 -11.241 -6.985 1 81.34 201 THR A N 1
ATOM 1507 C CA . THR A 1 201 ? 18.641 -11.152 -8.272 1 81.34 201 THR A CA 1
ATOM 1508 C C . THR A 1 201 ? 19.029 -9.869 -9.001 1 81.34 201 THR A C 1
ATOM 1510 O O . THR A 1 201 ? 19.747 -9.03 -8.452 1 81.34 201 THR A O 1
ATOM 1513 N N . ASP A 1 202 ? 18.575 -9.791 -10.205 1 72.64 202 ASP A N 1
ATOM 1514 C CA . ASP A 1 202 ? 18.794 -8.572 -10.978 1 72.64 202 ASP A CA 1
ATOM 1515 C C . ASP A 1 202 ? 18.108 -7.376 -10.324 1 72.64 202 ASP A C 1
ATOM 1517 O O . ASP A 1 202 ? 18.572 -6.241 -10.452 1 72.64 202 ASP A O 1
ATOM 1521 N N . LEU A 1 203 ? 17.081 -7.613 -9.656 1 71.42 203 LEU A N 1
ATOM 1522 C CA . LEU A 1 203 ? 16.391 -6.547 -8.937 1 71.42 203 LEU A CA 1
ATOM 1523 C C . LEU A 1 203 ? 17.316 -5.892 -7.917 1 71.42 203 LEU A C 1
ATOM 1525 O O . LEU A 1 203 ? 17.35 -4.665 -7.801 1 71.42 203 LEU A O 1
ATOM 1529 N N . LEU A 1 204 ? 18.001 -6.704 -7.292 1 69.7 204 LEU A N 1
ATOM 1530 C CA . LEU A 1 204 ? 18.95 -6.172 -6.32 1 69.7 204 LEU A CA 1
ATOM 1531 C C . LEU A 1 204 ? 20.058 -5.389 -7.015 1 69.7 204 LEU A C 1
ATOM 1533 O O . LEU A 1 204 ? 20.502 -4.354 -6.513 1 69.7 204 LEU A O 1
ATOM 1537 N N . THR A 1 205 ? 20.365 -5.85 -8.195 1 66.72 205 THR A N 1
ATOM 1538 C CA . THR A 1 205 ? 21.419 -5.189 -8.955 1 66.72 205 THR A CA 1
ATOM 1539 C C . THR A 1 205 ? 20.956 -3.819 -9.444 1 66.72 205 THR A C 1
ATOM 1541 O O . THR A 1 205 ? 21.745 -2.873 -9.494 1 66.72 205 THR A O 1
ATOM 1544 N N . SER A 1 206 ? 19.722 -3.783 -9.77 1 66.21 206 SER A N 1
ATOM 1545 C CA . SER A 1 206 ? 19.173 -2.516 -10.243 1 66.21 206 SER A CA 1
ATOM 1546 C C . SER A 1 206 ? 19.16 -1.471 -9.133 1 66.21 206 SER A C 1
ATOM 1548 O O . SER A 1 206 ? 19.326 -0.278 -9.394 1 66.21 206 SER A O 1
ATOM 1550 N N . VAL A 1 207 ? 18.922 -1.969 -7.987 1 61.2 207 VAL A N 1
ATOM 1551 C CA . VAL A 1 207 ? 19.012 -1.067 -6.843 1 61.2 207 VAL A CA 1
ATOM 1552 C C . VAL A 1 207 ? 20.448 -0.573 -6.686 1 61.2 207 VAL A C 1
ATOM 1554 O O . VAL A 1 207 ? 20.677 0.594 -6.36 1 61.2 207 VAL A O 1
ATOM 1557 N N . LYS A 1 208 ? 21.39 -1.472 -7.14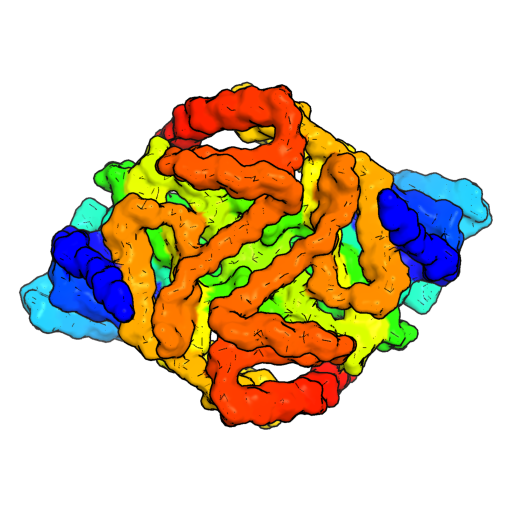 1 59.02 208 LYS A N 1
ATOM 1558 C CA . LYS A 1 208 ? 22.822 -1.191 -7.103 1 59.02 208 LYS A CA 1
ATOM 1559 C C . LYS A 1 208 ? 23.194 -0.095 -8.098 1 59.02 208 LYS A C 1
ATOM 1561 O O . LYS A 1 208 ? 23.958 0.815 -7.771 1 59.02 208 LYS A O 1
ATOM 1566 N N . GLU A 1 209 ? 22.76 -0.302 -9.325 1 54.91 209 GLU A N 1
ATOM 1567 C CA . GLU A 1 209 ? 23.179 0.558 -10.428 1 54.91 209 GLU A CA 1
ATOM 1568 C C . GLU A 1 209 ? 22.629 1.972 -10.264 1 54.91 209 GLU A C 1
ATOM 1570 O O . GLU A 1 209 ? 23.266 2.943 -10.678 1 54.91 209 GLU A O 1
ATOM 1575 N N . THR A 1 210 ? 21.487 1.976 -9.826 1 53.41 210 THR A N 1
ATOM 1576 C CA . THR A 1 210 ? 20.918 3.308 -9.656 1 53.41 210 THR A CA 1
ATOM 1577 C C . THR A 1 210 ? 21.575 4.032 -8.484 1 53.41 210 THR A C 1
ATOM 1579 O O . THR A 1 210 ? 21.62 5.263 -8.455 1 53.41 210 THR A O 1
ATOM 1582 N N . THR A 1 211 ? 22.05 3.051 -7.63 1 50.53 211 THR A N 1
ATOM 1583 C CA . THR A 1 211 ? 22.729 3.603 -6.464 1 50.53 211 THR A CA 1
ATOM 1584 C C . THR A 1 211 ? 24.229 3.728 -6.72 1 50.53 211 THR A C 1
ATOM 1586 O O . THR A 1 211 ? 24.962 4.273 -5.893 1 50.53 211 THR A O 1
ATOM 1589 N N . ASP A 1 212 ? 24.728 2.918 -7.62 1 45.36 212 ASP A N 1
ATOM 1590 C CA . ASP A 1 212 ? 26.17 2.946 -7.843 1 45.36 212 ASP A CA 1
ATOM 1591 C C . ASP A 1 212 ? 26.659 4.37 -8.097 1 45.36 212 ASP A C 1
ATOM 1593 O O . ASP A 1 212 ? 27.846 4.589 -8.348 1 45.36 212 ASP A O 1
ATOM 1597 N N . SER A 1 213 ? 25.783 5.152 -8.377 1 45.43 213 SER A N 1
ATOM 1598 C CA . SER A 1 213 ? 26.559 6.374 -8.194 1 45.43 213 SER A CA 1
ATOM 1599 C C . SER A 1 213 ? 27.163 6.442 -6.795 1 45.43 213 SER A C 1
ATOM 1601 O O . SER A 1 213 ? 26.527 6.038 -5.819 1 45.43 213 SER A O 1
ATOM 1603 N N . GLN A 1 214 ? 28.466 6.368 -6.673 1 44.54 214 GLN A N 1
ATOM 1604 C CA . GLN A 1 214 ? 29.337 6.54 -5.515 1 44.54 214 GLN A CA 1
ATOM 1605 C C . GLN A 1 214 ? 28.546 7.009 -4.297 1 44.54 214 GLN A C 1
ATOM 1607 O O . GLN A 1 214 ? 29.052 6.98 -3.173 1 44.54 214 GLN A O 1
ATOM 1612 N N . GLU A 1 215 ? 27.143 7.334 -4.365 1 53.34 215 GLU A N 1
ATOM 1613 C CA . GLU A 1 215 ? 26.672 8.303 -3.38 1 53.34 215 GLU A CA 1
ATOM 1614 C C . GLU A 1 215 ? 25.484 7.757 -2.593 1 53.34 215 GLU A C 1
ATOM 1616 O O . GLU A 1 215 ? 24.995 8.406 -1.667 1 53.34 215 GLU A O 1
ATOM 1621 N N . GLU A 1 216 ? 25.036 6.304 -2.876 1 63.09 216 GLU A N 1
ATOM 1622 C CA . GLU A 1 216 ? 23.896 6.064 -1.996 1 63.09 216 GLU A CA 1
ATOM 1623 C C . GLU A 1 216 ? 24.29 5.188 -0.81 1 63.09 216 GLU A C 1
ATOM 1625 O O . GLU A 1 216 ? 24.597 4.006 -0.98 1 63.09 216 GLU A O 1
ATOM 1630 N N . PRO A 1 217 ? 24.381 5.711 0.32 1 70.18 217 PRO A N 1
ATOM 1631 C CA . PRO A 1 217 ? 24.914 5.055 1.517 1 70.18 217 PRO A CA 1
ATOM 1632 C C . PRO A 1 217 ? 24.203 3.742 1.836 1 70.18 217 PRO A C 1
ATOM 1634 O O . PRO A 1 217 ? 24.811 2.827 2.396 1 70.18 217 PRO A O 1
ATOM 1637 N N . PHE A 1 218 ? 23.027 3.527 1.283 1 73.1 218 PHE A N 1
ATOM 1638 C CA . PHE A 1 218 ? 22.288 2.343 1.707 1 73.1 218 PHE A CA 1
ATOM 1639 C C . PHE A 1 218 ? 22.775 1.106 0.961 1 73.1 218 PHE A C 1
ATOM 1641 O O . PHE A 1 218 ? 22.64 -0.015 1.455 1 73.1 218 PHE A O 1
ATOM 1648 N N . TYR A 1 219 ? 23.349 1.27 -0.171 1 73.84 219 TYR A N 1
ATOM 1649 C CA . TYR A 1 219 ? 23.835 0.138 -0.951 1 73.84 219 TYR A CA 1
ATOM 1650 C C . TYR A 1 219 ? 24.912 -0.627 -0.191 1 73.84 219 TYR A C 1
ATOM 1652 O O . TYR A 1 219 ? 25.008 -1.851 -0.302 1 73.84 219 TYR A O 1
ATOM 1660 N N . ASN A 1 220 ? 25.675 0.131 0.532 1 75.3 220 ASN A N 1
ATOM 1661 C CA . ASN A 1 220 ? 26.7 -0.525 1.337 1 75.3 220 ASN A CA 1
ATOM 1662 C C . ASN A 1 220 ? 26.087 -1.501 2.337 1 75.3 220 ASN A C 1
ATOM 1664 O O . ASN A 1 220 ? 26.67 -2.547 2.627 1 75.3 220 ASN A O 1
ATOM 1668 N N . VAL A 1 221 ? 24.941 -1.174 2.818 1 75.43 221 VAL A N 1
ATOM 1669 C CA . VAL A 1 221 ? 24.237 -2.059 3.74 1 75.43 221 VAL A CA 1
ATOM 1670 C C . VAL A 1 221 ? 23.782 -3.317 3.004 1 75.43 221 VAL A C 1
ATOM 1672 O O . VAL A 1 221 ? 23.991 -4.434 3.482 1 75.43 221 VAL A O 1
ATOM 1675 N N . ILE A 1 222 ? 23.267 -3.125 1.863 1 76.6 222 ILE A N 1
ATOM 1676 C CA . ILE A 1 222 ? 22.765 -4.24 1.068 1 76.6 222 ILE A CA 1
ATOM 1677 C C . ILE A 1 222 ? 23.914 -5.185 0.722 1 76.6 222 ILE A C 1
ATOM 1679 O O . ILE A 1 222 ? 23.781 -6.405 0.845 1 76.6 222 ILE A O 1
ATOM 1683 N N . LYS A 1 223 ? 24.987 -4.58 0.325 1 78.76 223 LYS A N 1
ATOM 1684 C CA . LYS A 1 223 ? 26.155 -5.349 -0.093 1 78.76 223 LYS A CA 1
ATOM 1685 C C . LYS A 1 223 ? 26.64 -6.265 1.027 1 78.76 223 LYS A C 1
ATOM 1687 O O . LYS A 1 223 ? 27.112 -7.374 0.769 1 78.76 223 LYS A O 1
ATOM 1692 N N . HIS A 1 224 ? 26.453 -5.837 2.223 1 79.33 224 HIS A N 1
ATOM 1693 C CA . HIS A 1 224 ? 27.041 -6.573 3.336 1 79.33 224 HIS A CA 1
ATOM 1694 C C . HIS A 1 224 ? 25.977 -7.343 4.111 1 79.33 224 HIS A C 1
ATOM 1696 O O . HIS A 1 224 ? 26.284 -8.003 5.106 1 79.33 224 HIS A O 1
ATOM 1702 N N . SER A 1 225 ? 24.76 -7.243 3.592 1 80.17 225 SER A N 1
ATOM 1703 C CA . SER A 1 225 ? 23.68 -7.975 4.247 1 80.17 225 SER A CA 1
ATOM 1704 C C . SER A 1 225 ? 23.637 -9.427 3.784 1 80.17 225 SER A C 1
ATOM 1706 O O . SER A 1 225 ? 23.887 -9.718 2.612 1 80.17 225 SER A O 1
ATOM 1708 N N . PRO A 1 226 ? 23.342 -10.314 4.809 1 83.79 226 PRO A N 1
ATOM 1709 C CA . PRO A 1 226 ? 23.166 -11.699 4.365 1 83.79 226 PRO A CA 1
ATOM 1710 C C . PRO A 1 226 ? 22.06 -11.848 3.322 1 83.79 226 PRO A C 1
ATOM 1712 O O . PRO A 1 226 ? 21.044 -11.152 3.391 1 83.79 226 PRO A O 1
ATOM 1715 N N . ARG A 1 227 ? 22.329 -12.779 2.434 1 89.02 227 ARG A N 1
ATOM 1716 C CA . ARG A 1 227 ? 21.373 -13.02 1.359 1 89.02 227 ARG A CA 1
ATOM 1717 C C . ARG A 1 227 ? 20.479 -14.214 1.678 1 89.02 227 ARG A C 1
ATOM 1719 O O . ARG A 1 227 ? 20.911 -15.159 2.341 1 89.02 227 ARG A O 1
ATOM 1726 N N . VAL A 1 228 ? 19.249 -14.095 1.262 1 92.68 228 VAL A N 1
ATOM 1727 C CA . VAL A 1 228 ? 18.354 -15.246 1.311 1 92.68 228 VAL A CA 1
ATOM 1728 C C . VAL A 1 228 ? 18.707 -16.223 0.192 1 92.68 228 VAL A C 1
ATOM 1730 O O . VAL A 1 228 ? 18.762 -15.841 -0.979 1 92.68 228 VAL A O 1
ATOM 1733 N N . PRO A 1 229 ? 18.975 -17.493 0.6 1 94.23 229 PRO A N 1
ATOM 1734 C CA . PRO A 1 229 ? 19.176 -18.474 -0.469 1 94.23 229 PRO A CA 1
ATOM 1735 C C . PRO A 1 229 ? 17.946 -18.635 -1.361 1 94.23 229 PRO A C 1
ATOM 1737 O O . PRO A 1 229 ? 16.816 -18.622 -0.867 1 94.23 229 PRO A O 1
ATOM 1740 N N . MET A 1 230 ? 18.174 -18.795 -2.647 1 95.82 230 MET A N 1
ATOM 1741 C CA . MET A 1 230 ? 17.075 -18.985 -3.589 1 95.82 230 MET A CA 1
ATOM 1742 C C . MET A 1 230 ? 16.232 -20.196 -3.205 1 95.82 230 MET A C 1
ATOM 1744 O O . MET A 1 230 ? 15.009 -20.179 -3.354 1 95.82 230 MET A O 1
ATOM 1748 N N . GLU A 1 231 ? 16.873 -21.185 -2.687 1 95.45 231 GLU A N 1
ATOM 1749 C CA . GLU A 1 231 ? 16.171 -22.394 -2.266 1 95.45 231 GLU A CA 1
ATOM 1750 C C . GLU A 1 231 ? 15.125 -22.082 -1.2 1 95.45 231 GLU A C 1
ATOM 1752 O O . GLU A 1 231 ? 14.038 -22.664 -1.201 1 95.45 231 GLU A O 1
ATOM 1757 N N . THR A 1 232 ? 15.509 -21.212 -0.282 1 95.48 232 THR A N 1
ATOM 1758 C CA . THR A 1 232 ? 14.582 -20.804 0.768 1 95.48 232 THR A CA 1
ATOM 1759 C C . THR A 1 232 ? 13.38 -20.074 0.174 1 95.48 232 THR A C 1
ATOM 1761 O O . THR A 1 232 ? 12.243 -20.294 0.596 1 95.48 232 THR A O 1
ATOM 1764 N N . VAL A 1 233 ? 13.616 -19.257 -0.816 1 96.78 233 VAL A N 1
ATOM 1765 C CA . VAL A 1 233 ? 12.563 -18.505 -1.49 1 96.78 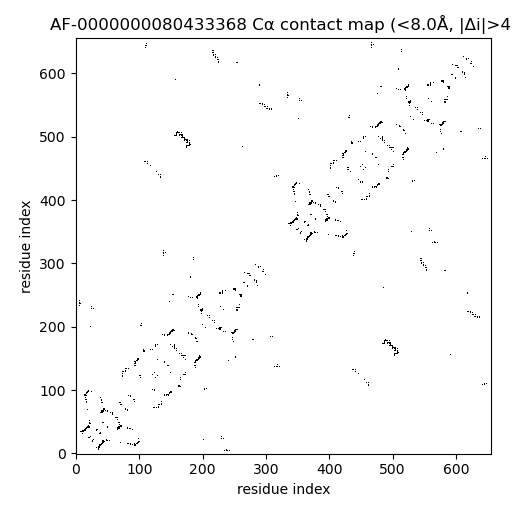233 VAL A CA 1
ATOM 1766 C C . VAL A 1 233 ? 11.621 -19.467 -2.21 1 96.78 233 VAL A C 1
ATOM 1768 O O . VAL A 1 233 ? 10.401 -19.39 -2.047 1 96.78 233 VAL A O 1
ATOM 1771 N N . VAL A 1 234 ? 12.177 -20.375 -2.915 1 96.7 234 VAL A N 1
ATOM 1772 C CA . VAL A 1 234 ? 11.392 -21.342 -3.676 1 96.7 234 VAL A CA 1
ATOM 1773 C C . VAL A 1 234 ? 10.571 -22.206 -2.721 1 96.7 234 VAL A C 1
ATOM 1775 O O . VAL A 1 234 ? 9.391 -22.464 -2.967 1 96.7 234 VAL A O 1
ATOM 1778 N N . GLU A 1 235 ? 11.189 -22.594 -1.65 1 95.53 235 GLU A N 1
ATOM 1779 C CA . GLU A 1 235 ? 10.478 -23.368 -0.637 1 95.53 235 GLU A CA 1
ATOM 1780 C C . GLU A 1 235 ? 9.261 -22.609 -0.117 1 95.53 235 GLU A C 1
ATOM 1782 O O . GLU A 1 235 ? 8.187 -23.19 0.052 1 95.53 235 GLU A O 1
ATOM 1787 N N . GLY A 1 236 ? 9.458 -21.363 0.193 1 96.87 236 GLY A N 1
ATOM 1788 C CA . GLY A 1 236 ? 8.35 -20.543 0.657 1 96.87 236 GLY A CA 1
ATOM 1789 C C . GLY A 1 236 ? 7.212 -20.458 -0.343 1 96.87 236 GLY A C 1
ATOM 1790 O O . GLY A 1 236 ? 6.047 -20.633 0.019 1 96.87 236 GLY A O 1
ATOM 1791 N N . VAL A 1 237 ? 7.533 -20.235 -1.611 1 97.63 237 VAL A N 1
ATOM 1792 C CA . VAL A 1 237 ? 6.52 -20.119 -2.655 1 97.63 237 VAL A CA 1
ATOM 1793 C C . VAL A 1 237 ? 5.776 -21.444 -2.804 1 97.63 237 VAL A C 1
ATOM 1795 O O . VAL A 1 237 ? 4.543 -21.47 -2.835 1 97.63 237 VAL A O 1
ATOM 1798 N N . MET A 1 238 ? 6.476 -22.536 -2.843 1 97.14 238 MET A N 1
ATOM 1799 C CA . MET A 1 238 ? 5.866 -23.85 -3.028 1 97.14 238 MET A CA 1
ATOM 1800 C C . MET A 1 238 ? 4.952 -24.194 -1.857 1 97.14 238 MET A C 1
ATOM 1802 O O . MET A 1 238 ? 3.872 -24.755 -2.052 1 97.14 238 MET A O 1
ATOM 1806 N N . THR A 1 239 ? 5.422 -23.874 -0.661 1 96.54 239 THR A N 1
ATOM 1807 C CA . THR A 1 239 ? 4.593 -24.088 0.52 1 96.54 239 THR A CA 1
ATOM 1808 C C . THR A 1 239 ? 3.267 -23.342 0.393 1 96.54 239 THR A C 1
ATOM 1810 O O . THR A 1 239 ? 2.201 -23.918 0.616 1 96.54 239 THR A O 1
ATOM 1813 N N . LEU A 1 240 ? 3.319 -22.155 -0.033 1 97.31 240 LEU A N 1
ATOM 1814 C CA . LEU A 1 240 ? 2.127 -21.319 -0.132 1 97.31 240 LEU A CA 1
ATOM 1815 C C . LEU A 1 240 ? 1.227 -21.788 -1.27 1 97.31 240 LEU A C 1
ATOM 1817 O O . LEU A 1 240 ? 0.001 -21.688 -1.179 1 97.31 240 LEU A O 1
ATOM 1821 N N . LEU A 1 241 ? 1.79 -22.281 -2.303 1 97.13 241 LEU A N 1
ATOM 1822 C CA . LEU A 1 241 ? 1.005 -22.743 -3.443 1 97.13 241 LEU A CA 1
ATOM 1823 C C . LEU A 1 241 ? 0.308 -24.061 -3.123 1 97.13 241 LEU A C 1
ATOM 1825 O O . LEU A 1 241 ? -0.837 -24.276 -3.526 1 97.13 241 LEU A O 1
ATOM 1829 N N . THR A 1 242 ? 0.934 -24.944 -2.319 1 95.95 242 THR A N 1
ATOM 1830 C CA . THR A 1 242 ? 0.482 -26.33 -2.288 1 95.95 242 THR A CA 1
ATOM 1831 C C . THR A 1 242 ? -0.202 -26.646 -0.961 1 95.95 242 THR A C 1
ATOM 1833 O O . THR A 1 242 ? -0.983 -27.596 -0.87 1 95.95 242 THR A O 1
ATOM 1836 N N . ASP A 1 243 ? 0.132 -25.966 0.1 1 94.86 243 ASP A N 1
ATOM 1837 C CA . ASP A 1 243 ? -0.487 -26.237 1.393 1 94.86 243 ASP A CA 1
ATOM 1838 C C . ASP A 1 243 ? -1.913 -25.692 1.444 1 94.86 243 ASP A C 1
ATOM 1840 O O . ASP A 1 243 ? -2.117 -24.484 1.58 1 94.86 243 ASP A O 1
ATOM 1844 N N . ALA A 1 244 ? -2.881 -26.562 1.425 1 92.23 244 ALA A N 1
ATOM 1845 C CA . ALA A 1 244 ? -4.295 -26.221 1.285 1 92.23 244 ALA A CA 1
ATOM 1846 C C . ALA A 1 244 ? -4.822 -25.541 2.545 1 92.23 244 ALA A C 1
ATOM 1848 O O . ALA A 1 244 ? -5.912 -24.963 2.536 1 92.23 244 ALA A O 1
ATOM 1849 N N . GLU A 1 245 ? -4.065 -25.517 3.59 1 91.59 245 GLU A N 1
ATOM 1850 C CA . GLU A 1 245 ? -4.531 -24.95 4.852 1 91.59 245 GLU A CA 1
ATOM 1851 C C . GLU A 1 245 ? -4.188 -23.467 4.952 1 91.59 245 GLU A C 1
ATOM 1853 O O . GLU A 1 245 ? -4.644 -22.778 5.866 1 91.59 245 GLU A O 1
ATOM 1858 N N . ARG A 1 246 ? -3.436 -23.02 4.014 1 94.16 246 ARG A N 1
ATOM 1859 C CA . ARG A 1 246 ? -2.952 -21.647 4.127 1 94.16 246 ARG A CA 1
ATOM 1860 C C . ARG A 1 246 ? -3.778 -20.703 3.259 1 94.16 246 ARG A C 1
ATOM 1862 O O . ARG A 1 246 ? -3.963 -20.95 2.066 1 94.16 246 ARG A O 1
ATOM 1869 N N . ASN A 1 247 ? -4.214 -19.657 3.875 1 95.06 247 ASN A N 1
ATOM 1870 C CA . ASN A 1 247 ? -4.881 -18.535 3.223 1 95.06 247 ASN A CA 1
ATOM 1871 C C . ASN A 1 247 ? -4.582 -17.217 3.932 1 95.06 247 ASN A C 1
ATOM 1873 O O . ASN A 1 247 ? -4.645 -17.139 5.16 1 95.06 247 ASN A O 1
ATOM 1877 N N . THR A 1 248 ? -4.246 -16.18 3.148 1 94.87 248 THR A N 1
ATOM 1878 C CA . THR A 1 248 ? -3.899 -14.84 3.609 1 94.87 248 THR A CA 1
ATOM 1879 C C . THR A 1 248 ? -2.649 -14.876 4.484 1 94.87 248 THR A C 1
ATOM 1881 O O . THR A 1 248 ? -2.434 -13.981 5.305 1 94.87 248 THR A O 1
ATOM 1884 N N . GLU A 1 249 ? -1.904 -15.909 4.335 1 95.52 249 GLU A N 1
ATOM 1885 C CA . GLU A 1 249 ? -0.654 -16.014 5.082 1 95.52 249 GLU A CA 1
ATOM 1886 C C . GLU A 1 249 ? 0.457 -15.208 4.415 1 95.52 249 GLU A C 1
ATOM 1888 O O . GLU A 1 249 ? 0.538 -15.151 3.186 1 95.52 249 GLU A O 1
ATOM 1893 N N . THR A 1 250 ? 1.217 -14.588 5.251 1 95.32 250 THR A N 1
ATOM 1894 C CA . THR A 1 250 ? 2.424 -13.904 4.799 1 95.32 250 THR A CA 1
ATOM 1895 C C . THR A 1 250 ? 3.669 -14.554 5.396 1 95.32 250 THR A C 1
ATOM 1897 O O . THR A 1 250 ? 3.827 -14.602 6.617 1 95.32 250 THR A O 1
ATOM 1900 N N . LEU A 1 251 ? 4.56 -15.065 4.543 1 95.73 251 LEU A N 1
ATOM 1901 C CA . LEU A 1 251 ? 5.796 -15.704 4.98 1 95.73 251 LEU A CA 1
ATOM 1902 C C . LEU A 1 251 ? 7.002 -14.823 4.673 1 95.73 251 LEU A C 1
ATOM 1904 O O . LEU A 1 251 ? 7.152 -14.338 3.549 1 95.73 251 LEU A O 1
ATOM 1908 N N . LEU A 1 252 ? 7.779 -14.658 5.638 1 94.1 252 LEU A N 1
ATOM 1909 C CA . LEU A 1 252 ? 9.053 -13.967 5.476 1 94.1 252 LEU A CA 1
ATOM 1910 C C . LEU A 1 252 ? 10.181 -14.959 5.212 1 94.1 252 LEU A C 1
ATOM 1912 O O . LEU A 1 252 ? 10.447 -15.835 6.038 1 94.1 252 LEU A O 1
ATOM 1916 N N . ALA A 1 253 ? 10.782 -14.86 4.064 1 94.41 253 ALA A N 1
ATOM 1917 C CA . ALA A 1 253 ? 11.978 -15.647 3.772 1 94.41 253 ALA A CA 1
ATOM 1918 C C . ALA A 1 253 ? 13.239 -14.92 4.231 1 94.41 253 ALA A C 1
ATOM 1920 O O . ALA A 1 253 ? 13.542 -13.826 3.749 1 94.41 253 ALA A O 1
ATOM 1921 N N . THR A 1 254 ? 13.962 -15.53 5.104 1 90.43 254 THR A N 1
ATOM 1922 C CA . THR A 1 254 ? 15.171 -14.95 5.678 1 90.43 254 THR A CA 1
ATOM 1923 C C . THR A 1 254 ? 16.384 -15.826 5.381 1 90.43 254 THR A C 1
ATOM 1925 O O . THR A 1 254 ? 16.241 -16.951 4.899 1 90.43 254 THR A O 1
ATOM 1928 N N . PRO A 1 255 ? 17.557 -15.287 5.605 1 87.25 255 PRO A N 1
ATOM 1929 C CA . PRO A 1 255 ? 18.75 -16.118 5.429 1 87.25 255 PRO A CA 1
ATOM 1930 C C . PRO A 1 255 ? 18.733 -17.369 6.305 1 87.25 255 PRO A C 1
ATOM 1932 O O . PRO A 1 255 ? 19.386 -18.364 5.981 1 87.25 255 PRO A O 1
ATOM 1935 N N . GLU A 1 256 ? 17.919 -17.324 7.376 1 87.05 256 GLU A N 1
ATOM 1936 C CA . GLU A 1 256 ? 17.901 -18.432 8.327 1 87.05 256 GLU A CA 1
ATOM 1937 C C . GLU A 1 256 ? 16.671 -19.311 8.125 1 87.05 256 GLU A C 1
ATOM 1939 O O . GLU A 1 256 ? 16.482 -20.298 8.841 1 87.05 256 GLU A O 1
ATOM 1944 N N . GLY A 1 257 ? 15.863 -18.951 7.168 1 91.04 257 GLY A N 1
ATOM 1945 C CA . GLY A 1 257 ? 14.684 -19.764 6.915 1 91.04 257 GLY A CA 1
ATOM 1946 C C . GLY A 1 257 ? 13.413 -18.946 6.784 1 91.04 257 GLY A C 1
ATOM 1947 O O . GLY A 1 257 ? 13.467 -17.73 6.594 1 91.04 257 GLY A O 1
ATOM 1948 N N . ILE A 1 258 ? 12.299 -19.64 6.83 1 92.84 258 ILE A N 1
ATOM 1949 C CA . ILE A 1 258 ? 10.999 -19.02 6.597 1 92.84 258 ILE A CA 1
ATOM 1950 C C . ILE A 1 258 ? 10.301 -18.766 7.931 1 92.84 258 ILE A C 1
ATOM 1952 O O . ILE A 1 258 ? 10.299 -19.629 8.812 1 92.84 258 ILE A O 1
ATOM 1956 N N . VAL A 1 259 ? 9.738 -17.585 8.037 1 91.21 259 VAL A N 1
ATOM 1957 C CA . VAL A 1 259 ? 9.006 -17.197 9.238 1 91.21 259 VAL A CA 1
ATOM 1958 C C . VAL A 1 259 ? 7.616 -16.694 8.856 1 91.21 259 VAL A C 1
ATOM 1960 O O . VAL A 1 259 ? 7.472 -15.886 7.936 1 91.21 259 VAL A O 1
ATOM 1963 N N . ALA A 1 260 ? 6.59 -17.177 9.557 1 91.75 260 ALA A N 1
ATOM 1964 C CA . ALA A 1 260 ? 5.242 -16.651 9.359 1 91.75 260 ALA A CA 1
ATOM 1965 C C . ALA A 1 260 ? 5.077 -15.295 10.041 1 91.75 260 ALA A C 1
ATOM 1967 O O . ALA A 1 260 ? 5.423 -15.138 11.214 1 91.75 260 ALA A O 1
ATOM 1968 N N . MET A 1 261 ? 4.593 -14.31 9.341 1 90.68 261 MET A N 1
ATOM 1969 C CA . MET A 1 261 ? 4.357 -12.982 9.901 1 90.68 261 MET A CA 1
ATOM 1970 C C . MET A 1 261 ? 2.884 -12.793 10.249 1 90.68 261 MET A C 1
ATOM 1972 O O . MET A 1 261 ? 2.028 -12.793 9.363 1 90.68 261 MET A O 1
ATOM 1976 N N . GLU A 1 262 ? 2.638 -12.525 11.442 1 83.52 262 GLU A N 1
ATOM 1977 C CA . GLU A 1 262 ? 1.26 -12.36 11.894 1 83.52 262 GLU A CA 1
ATOM 1978 C C . GLU A 1 262 ? 0.758 -10.943 11.63 1 83.52 262 GLU A C 1
ATOM 1980 O O . GLU A 1 262 ? 1.52 -9.979 11.737 1 83.52 262 GLU A O 1
ATOM 1985 N N . ALA A 1 263 ? -0.484 -10.865 11.298 1 81.9 263 ALA A N 1
ATOM 1986 C CA . ALA A 1 263 ? -1.12 -9.555 11.189 1 81.9 263 ALA A CA 1
ATOM 1987 C C . ALA A 1 263 ? -1.277 -8.906 12.561 1 81.9 263 ALA A C 1
ATOM 1989 O O . ALA A 1 263 ? -1.454 -9.6 13.566 1 81.9 263 ALA A O 1
ATOM 1990 N N . PRO A 1 264 ? -1.176 -7.556 12.532 1 78.58 264 PRO A N 1
ATOM 1991 C CA . PRO A 1 264 ? -1.455 -6.914 13.819 1 78.58 264 PRO A CA 1
ATOM 1992 C C . PRO A 1 264 ? -2.874 -7.182 14.317 1 78.58 264 PRO A C 1
ATOM 1994 O O . PRO A 1 264 ? -3.784 -7.398 13.512 1 78.58 264 PRO A O 1
ATOM 1997 N N . HIS A 1 265 ? -2.973 -7.178 15.651 1 71.97 265 HIS A N 1
ATOM 1998 C CA . HIS A 1 265 ? -4.274 -7.357 16.286 1 71.97 265 HIS A CA 1
ATOM 1999 C C . HIS A 1 265 ? -4.779 -6.049 16.886 1 71.97 265 HIS A C 1
ATOM 2001 O O . HIS A 1 265 ? -3.989 -5.242 17.38 1 71.97 265 HIS A O 1
ATOM 2007 N N . PRO A 1 266 ? -6.018 -5.799 16.703 1 69.96 266 PRO A N 1
ATOM 2008 C CA . PRO A 1 266 ? -6.538 -4.602 17.368 1 69.96 266 PRO A CA 1
ATOM 2009 C C . PRO A 1 266 ? -6.277 -4.602 18.873 1 69.96 266 PRO A C 1
ATOM 2011 O O . PRO A 1 266 ? -6.21 -5.668 19.491 1 69.96 266 PRO A O 1
ATOM 2014 N N . PRO A 1 267 ? -5.889 -3.322 19.405 1 62.3 267 PRO A N 1
ATOM 2015 C CA . PRO A 1 267 ? -5.662 -3.249 20.85 1 62.3 267 PRO A CA 1
ATOM 2016 C C . PRO A 1 267 ? -6.908 -3.596 21.662 1 62.3 267 PRO A C 1
ATOM 2018 O O . PRO A 1 267 ? -8.029 -3.334 21.22 1 62.3 267 PRO A O 1
ATOM 2021 N N . GLY A 1 268 ? -6.556 -4.288 22.986 1 52.77 268 GLY A N 1
ATOM 2022 C CA . GLY A 1 268 ? -7.595 -4.636 23.942 1 52.77 268 GLY A CA 1
ATOM 2023 C C . GLY A 1 268 ? -7.781 -6.133 24.105 1 52.77 268 GLY A C 1
ATOM 2024 O O . GLY A 1 268 ? -7.069 -6.923 23.481 1 52.77 268 GLY A O 1
ATOM 2025 N N . LYS A 1 269 ? -8.318 -6.565 25.19 1 42.89 269 LYS A N 1
ATOM 2026 C CA . LYS A 1 269 ? -8.49 -7.853 25.855 1 42.89 269 LYS A CA 1
ATOM 2027 C C . LYS A 1 269 ? -8.79 -8.957 24.845 1 42.89 269 LYS A C 1
ATOM 2029 O O . LYS A 1 269 ? -8.757 -10.142 25.185 1 42.89 269 LYS A O 1
ATOM 2034 N N . TYR A 1 270 ? -9.483 -8.82 23.983 1 38.82 270 TYR A N 1
ATOM 2035 C CA . TYR A 1 270 ? -10.064 -10.056 23.471 1 38.82 270 TYR A CA 1
ATOM 2036 C C . TYR A 1 270 ? -9.183 -10.664 22.386 1 38.82 270 TYR A C 1
ATOM 2038 O O . TYR A 1 270 ? -9.682 -11.315 21.465 1 38.82 270 TYR A O 1
ATOM 2046 N N . SER A 1 271 ? -7.955 -10.373 22.356 1 38.51 271 SER A N 1
ATOM 2047 C CA . SER A 1 271 ? -7.014 -11.177 21.583 1 38.51 271 SER A CA 1
ATOM 2048 C C . SER A 1 271 ? -7.264 -12.668 21.786 1 38.51 271 SER A C 1
ATOM 2050 O O . SER A 1 271 ? -6.807 -13.493 20.992 1 38.51 271 SER A O 1
ATOM 2052 N N . THR A 1 272 ? -7.704 -13.05 22.947 1 33.43 272 THR A N 1
ATOM 2053 C CA . THR A 1 272 ? -7.615 -14.435 23.396 1 33.43 272 THR A CA 1
ATOM 2054 C C . THR A 1 272 ? -8.494 -15.34 22.537 1 33.43 272 THR A C 1
ATOM 2056 O O . THR A 1 272 ? -8.429 -16.566 22.649 1 33.43 272 THR A O 1
ATOM 2059 N N . MET A 1 273 ? -9.559 -14.913 22.183 1 32.14 273 MET A N 1
ATOM 2060 C CA . MET A 1 273 ? -10.46 -15.977 21.75 1 32.14 273 MET A CA 1
ATOM 2061 C C . MET A 1 273 ? -10.063 -16.5 20.373 1 32.14 273 MET A C 1
ATOM 2063 O O . MET A 1 273 ? -10.902 -17.022 19.637 1 32.14 273 MET A O 1
ATOM 2067 N N . MET A 1 274 ? -8.936 -16.306 20.008 1 36.88 274 MET A N 1
ATOM 2068 C CA . MET A 1 274 ? -8.3 -16.744 18.769 1 36.88 274 MET A CA 1
ATOM 2069 C C . MET A 1 274 ? -8.421 -18.255 18.6 1 36.88 274 MET A C 1
ATOM 2071 O O . MET A 1 274 ? -7.884 -18.822 17.647 1 36.88 274 MET A O 1
ATOM 2075 N N . SER A 1 275 ? -8.698 -18.907 19.526 1 32.94 275 SER A N 1
ATOM 2076 C CA . SER A 1 275 ? -8.425 -20.339 19.456 1 32.94 275 SER A CA 1
ATOM 2077 C C . SER A 1 275 ? -9.326 -21.025 18.435 1 32.94 275 SER A C 1
ATOM 2079 O O . SER A 1 275 ? -9.329 -22.253 18.328 1 32.94 275 SER A O 1
ATOM 2081 N N . THR A 1 276 ? -10.442 -20.302 17.956 1 37.45 276 THR A N 1
ATOM 2082 C CA . THR A 1 276 ? -11.267 -21.28 17.256 1 37.45 276 THR A CA 1
ATOM 2083 C C . THR A 1 276 ? -10.787 -21.463 15.819 1 37.45 276 THR A C 1
ATOM 2085 O O . THR A 1 276 ? -10.155 -20.57 15.252 1 37.45 276 THR A O 1
ATOM 2088 N N . ASP A 1 277 ? -10.728 -22.584 15.222 1 40.3 277 ASP A N 1
ATOM 2089 C CA . ASP A 1 277 ? -10.368 -23.281 13.991 1 40.3 277 ASP A CA 1
ATOM 2090 C C . ASP A 1 277 ? -10.996 -22.604 12.774 1 40.3 277 ASP A C 1
ATOM 2092 O O . ASP A 1 277 ? -10.773 -23.028 11.638 1 40.3 277 ASP A O 1
ATOM 2096 N N . SER A 1 278 ? -12.125 -21.779 12.859 1 41.61 278 SER A N 1
ATOM 2097 C CA . SER A 1 278 ? -12.812 -21.352 11.644 1 41.61 278 SER A CA 1
ATOM 2098 C C . SER A 1 278 ? -12.264 -20.022 11.138 1 41.61 278 SER A C 1
ATOM 2100 O O . SER A 1 278 ? -12.101 -19.077 11.913 1 41.61 278 SER A O 1
ATOM 2102 N N . PRO A 1 279 ? -11.517 -19.965 10.07 1 42.24 279 PRO A N 1
ATOM 2103 C CA . PRO A 1 279 ? -10.967 -18.785 9.398 1 42.24 279 PRO A CA 1
ATOM 2104 C C . PRO A 1 279 ? -11.841 -17.545 9.575 1 42.24 279 PRO A C 1
ATOM 2106 O O . PRO A 1 279 ? -11.323 -16.431 9.688 1 42.24 279 PRO A O 1
ATOM 2109 N N . THR A 1 280 ? -13.2 -17.723 9.501 1 44.59 280 THR A N 1
ATOM 2110 C CA . THR A 1 280 ? -14.133 -16.621 9.707 1 44.59 280 THR A CA 1
ATOM 2111 C C . THR A 1 280 ? -13.897 -15.959 11.061 1 44.59 280 THR A C 1
ATOM 2113 O O . THR A 1 280 ? -14.053 -14.744 11.199 1 44.59 280 THR A O 1
ATOM 2116 N N . LYS A 1 281 ? -13.589 -16.762 11.896 1 44.43 281 LYS A N 1
ATOM 2117 C CA . LYS A 1 281 ? -13.588 -16.243 13.261 1 44.43 281 LYS A CA 1
ATOM 2118 C C . LYS A 1 281 ? -12.372 -15.354 13.511 1 44.43 281 LYS A C 1
ATOM 2120 O O . LYS A 1 281 ? -12.463 -14.358 14.23 1 44.43 281 LYS A O 1
ATOM 2125 N N . LYS A 1 282 ? -11.249 -15.774 12.845 1 46.26 282 LYS A N 1
ATOM 2126 C CA . LYS A 1 282 ? -10.048 -14.97 13.049 1 46.26 282 LYS A CA 1
ATOM 2127 C C . LYS A 1 282 ? -10.279 -13.52 12.631 1 46.26 282 LYS A C 1
ATOM 2129 O O . LYS A 1 282 ? -9.78 -12.596 13.275 1 46.26 282 LYS A O 1
ATOM 2134 N N . TYR A 1 283 ? -10.888 -13.409 11.489 1 47.44 283 TYR A N 1
ATOM 2135 C CA . TYR A 1 283 ? -11.186 -12.051 11.048 1 47.44 283 TYR A CA 1
ATOM 2136 C C . TYR A 1 283 ? -12.066 -11.329 12.061 1 47.44 283 TYR A C 1
ATOM 2138 O O . TYR A 1 283 ? -11.907 -10.127 12.285 1 47.44 283 TYR A O 1
ATOM 2146 N N . LEU A 1 284 ? -13.007 -12.107 12.478 1 48.55 284 LEU A N 1
ATOM 2147 C CA . LEU A 1 284 ? -13.983 -11.554 13.41 1 48.55 284 LEU A CA 1
ATOM 2148 C C . LEU A 1 284 ? -13.291 -10.939 14.622 1 48.55 284 LEU A C 1
ATOM 2150 O O . LEU A 1 284 ? -13.752 -9.93 15.16 1 48.55 284 LEU A O 1
ATOM 2154 N N . TYR A 1 285 ? -12.316 -11.493 14.855 1 45.43 285 TYR A N 1
ATOM 2155 C CA . TYR A 1 285 ? -11.735 -11.098 16.133 1 45.43 285 TYR A CA 1
ATOM 2156 C C . TYR A 1 285 ? -11.012 -9.762 16.014 1 45.43 285 TYR A C 1
ATOM 2158 O O . TYR A 1 285 ? -11.038 -8.95 16.942 1 45.43 285 TYR A O 1
ATOM 2166 N N . ALA A 1 286 ? -10.328 -9.63 14.956 1 45.53 286 ALA A N 1
ATOM 2167 C CA . ALA A 1 286 ? -9.607 -8.365 14.84 1 45.53 286 ALA A CA 1
ATOM 2168 C C . ALA A 1 286 ? -10.542 -7.179 15.059 1 45.53 286 ALA A C 1
ATOM 2170 O O . ALA A 1 286 ? -10.148 -6.172 15.653 1 45.53 286 ALA A O 1
ATOM 2171 N N . LEU A 1 287 ? -11.831 -7.361 14.624 1 48.4 287 LEU A N 1
ATOM 2172 C CA . LEU A 1 287 ? -12.773 -6.249 14.703 1 48.4 287 LEU A CA 1
ATOM 2173 C C . LEU A 1 287 ? -13.523 -6.266 16.031 1 48.4 287 LEU A C 1
ATOM 2175 O O . LEU A 1 287 ? -14.182 -5.287 16.388 1 48.4 287 LEU A O 1
ATOM 2179 N N . GLU A 1 288 ? -13.477 -7.32 16.639 1 48.15 288 GLU A N 1
ATOM 2180 C CA . GLU A 1 288 ? -14.296 -7.457 17.84 1 48.15 288 GLU A CA 1
ATOM 2181 C C . GLU A 1 288 ? -13.864 -6.466 18.917 1 48.15 288 GLU A C 1
ATOM 2183 O O . GLU A 1 288 ? -14.676 -6.053 19.749 1 48.15 288 GLU A O 1
ATOM 2188 N N . SER A 1 289 ? -12.634 -6.172 18.856 1 49.51 289 SER A N 1
ATOM 2189 C CA . SER A 1 289 ? -12.231 -5.37 20.006 1 49.51 289 SER A CA 1
ATOM 2190 C C . SER A 1 289 ? -13.098 -4.123 20.142 1 49.51 289 SER A C 1
ATOM 2192 O O . SER A 1 289 ? -13.124 -3.49 21.2 1 49.51 289 SER A O 1
ATOM 2194 N N . PHE A 1 290 ? -13.614 -3.807 19.001 1 55.58 290 PHE A N 1
ATOM 2195 C CA . PHE A 1 290 ? -14.424 -2.605 19.157 1 55.58 290 PHE A CA 1
ATOM 2196 C C . PHE A 1 290 ? -15.902 -2.959 19.269 1 55.58 290 PHE A C 1
ATOM 2198 O O . PHE A 1 290 ? -16.768 -2.11 19.049 1 55.58 290 PHE A O 1
ATOM 2205 N N . GLN A 1 291 ? -16.091 -4.326 19.604 1 59.04 291 GLN A N 1
ATOM 2206 C CA . GLN A 1 291 ? -17.417 -4.81 19.235 1 59.04 291 GLN A CA 1
ATOM 2207 C C . GLN A 1 291 ? -18.348 -4.843 20.444 1 59.04 291 GLN A C 1
ATOM 2209 O O . GLN A 1 291 ? -17.904 -5.08 21.569 1 59.04 291 GLN A O 1
ATOM 2214 N N . ASN A 1 292 ? -19.364 -4.183 20.342 1 67.68 292 ASN A N 1
ATOM 2215 C CA . ASN A 1 292 ? -20.537 -4.414 21.177 1 67.68 292 ASN A CA 1
ATOM 2216 C C . ASN A 1 292 ? -21.413 -5.531 20.617 1 67.68 292 ASN A C 1
ATOM 2218 O O . ASN A 1 292 ? -21.095 -6.113 19.578 1 67.68 292 ASN A O 1
ATOM 2222 N N . GLU A 1 293 ? -22.291 -6 21.481 1 72.95 293 GLU A N 1
ATOM 2223 C CA . GLU A 1 293 ? -23.146 -7.117 21.092 1 72.95 293 GLU A CA 1
ATOM 2224 C C . GLU A 1 293 ? -23.779 -6.877 19.725 1 72.95 293 GLU A C 1
ATOM 2226 O O . GLU A 1 293 ? -23.881 -7.799 18.912 1 72.95 293 GLU A O 1
ATOM 2231 N N . LYS A 1 294 ? -24.171 -5.68 19.523 1 76.86 294 LYS A N 1
ATOM 2232 C CA . LYS A 1 294 ? -24.807 -5.35 18.251 1 76.86 294 LYS A CA 1
ATOM 2233 C C . LYS A 1 294 ? -23.831 -5.512 17.09 1 76.86 294 LYS A C 1
ATOM 2235 O O . LYS A 1 294 ? -24.197 -6.024 16.03 1 76.86 294 LYS A O 1
ATOM 2240 N N . THR A 1 295 ? -22.618 -5.105 17.348 1 74.69 295 THR A N 1
ATOM 2241 C CA . THR A 1 295 ? -21.593 -5.247 16.32 1 74.69 295 THR A CA 1
ATOM 2242 C C . THR A 1 295 ? -21.285 -6.719 16.063 1 74.69 295 THR A C 1
ATOM 2244 O O . THR A 1 295 ? -21.115 -7.132 14.914 1 74.69 295 THR A O 1
ATOM 2247 N N . ASN A 1 296 ? -21.322 -7.463 17.074 1 73.25 296 ASN A N 1
ATOM 2248 C CA . ASN A 1 296 ? -21.053 -8.891 16.946 1 73.25 296 ASN A CA 1
ATOM 2249 C C . ASN A 1 296 ? -22.14 -9.597 16.139 1 73.25 296 ASN A C 1
ATOM 2251 O O . ASN A 1 296 ? -21.841 -10.441 15.293 1 73.25 296 ASN A O 1
ATOM 2255 N N . ASP A 1 297 ? -23.356 -9.19 16.452 1 76.43 297 ASP A N 1
ATOM 2256 C CA . ASP A 1 297 ? -24.476 -9.763 15.71 1 76.43 297 ASP A CA 1
ATOM 2257 C C . ASP A 1 297 ? -24.4 -9.394 14.23 1 76.43 297 ASP A C 1
ATOM 2259 O O . ASP A 1 297 ? -24.668 -10.228 13.363 1 76.43 297 ASP A O 1
ATOM 2263 N N . ALA A 1 298 ? -24.033 -8.199 14.012 1 76.87 298 ALA A N 1
ATOM 2264 C CA . ALA A 1 298 ? -23.909 -7.73 12.634 1 76.87 298 ALA A CA 1
ATOM 2265 C C . ALA A 1 298 ? -22.795 -8.472 11.9 1 76.87 298 ALA A C 1
ATOM 2267 O O . ALA A 1 298 ? -22.931 -8.796 10.718 1 76.87 298 ALA A O 1
ATOM 2268 N N . PHE A 1 299 ? -21.834 -8.765 12.561 1 74.06 299 PHE A N 1
ATOM 2269 C CA . PHE A 1 299 ? -20.71 -9.477 11.965 1 74.06 299 PHE A CA 1
ATOM 2270 C C . PHE A 1 299 ? -21.088 -10.919 11.648 1 74.06 299 PHE A C 1
ATOM 2272 O O . PHE A 1 299 ? -20.711 -11.449 10.6 1 74.06 299 PHE A O 1
ATOM 2279 N N . ARG A 1 300 ? -21.739 -11.529 12.57 1 73.73 300 ARG A N 1
ATOM 2280 C CA . ARG A 1 300 ? -22.21 -12.886 12.314 1 73.73 300 ARG A CA 1
ATOM 2281 C C . ARG A 1 300 ? -23.084 -12.935 11.066 1 73.73 300 ARG A C 1
ATOM 2283 O O . ARG A 1 300 ? -22.949 -13.843 10.243 1 73.73 300 ARG A O 1
ATOM 2290 N N . LYS A 1 301 ? -23.89 -11.966 11.047 1 77.4 301 LYS A N 1
ATOM 2291 C CA . LYS A 1 301 ? -24.756 -11.888 9.874 1 77.4 301 LYS A CA 1
ATOM 2292 C C . LYS A 1 301 ? -23.945 -11.631 8.608 1 77.4 301 LYS A C 1
ATOM 2294 O O . LYS A 1 301 ? -24.261 -12.165 7.543 1 77.4 301 LYS A O 1
ATOM 2299 N N . TYR A 1 302 ? -22.956 -10.822 8.736 1 77.5 302 TYR A N 1
ATOM 2300 C CA . TYR A 1 302 ? -22.081 -10.533 7.606 1 77.5 302 TYR A CA 1
ATOM 2301 C C . TYR A 1 302 ? -21.413 -11.803 7.094 1 77.5 302 TYR A C 1
ATOM 2303 O O . TYR A 1 302 ? -21.388 -12.056 5.887 1 77.5 302 TYR A O 1
ATOM 2311 N N . ILE A 1 303 ? -20.937 -12.554 8.009 1 72.36 303 ILE A N 1
ATOM 2312 C CA . ILE A 1 303 ? -20.25 -13.783 7.63 1 72.36 303 ILE A CA 1
ATOM 2313 C C . ILE A 1 303 ? -21.213 -14.704 6.884 1 72.36 303 ILE A C 1
ATOM 2315 O O . ILE A 1 303 ? -20.834 -15.342 5.899 1 72.36 303 ILE A O 1
ATOM 2319 N N . GLN A 1 304 ? -22.405 -14.68 7.288 1 77.15 304 GLN A N 1
ATOM 2320 C CA . GLN A 1 304 ? -23.422 -15.531 6.678 1 77.15 304 GLN A CA 1
ATOM 2321 C C . GLN A 1 304 ? -23.816 -15.013 5.298 1 77.15 304 GLN A C 1
ATOM 2323 O O . GLN A 1 304 ? -24.023 -15.798 4.37 1 77.15 304 GLN A O 1
ATOM 2328 N N . ASP A 1 305 ? -23.784 -13.705 5.223 1 83.57 305 ASP A N 1
ATOM 2329 C CA . ASP A 1 305 ? -24.352 -13.109 4.018 1 83.57 305 ASP A CA 1
ATOM 2330 C C . ASP A 1 305 ? -23.265 -12.803 2.991 1 83.57 305 ASP A C 1
ATOM 2332 O O . ASP A 1 305 ? -23.548 -12.674 1.798 1 83.57 305 ASP A O 1
ATOM 2336 N N . ALA A 1 306 ? -22.115 -12.655 3.491 1 81.76 306 ALA A N 1
ATOM 2337 C CA . ALA A 1 306 ? -21.035 -12.172 2.634 1 81.76 306 ALA A CA 1
ATOM 2338 C C . ALA A 1 306 ? -20.714 -13.18 1.535 1 81.76 306 ALA A C 1
ATOM 2340 O O . ALA A 1 306 ? -20.511 -12.803 0.378 1 81.76 306 ALA A O 1
ATOM 2341 N N . ILE A 1 307 ? -20.819 -14.428 1.905 1 86.03 307 ILE A N 1
ATOM 2342 C CA . ILE A 1 307 ? -20.386 -15.466 0.976 1 86.03 307 ILE A CA 1
ATOM 2343 C C . ILE A 1 307 ? -21.4 -15.599 -0.158 1 86.03 307 ILE A C 1
ATOM 2345 O O . ILE A 1 307 ? -21.041 -15.506 -1.334 1 86.03 307 ILE A O 1
ATOM 2349 N N . PRO A 1 308 ? -22.72 -15.666 0.145 1 88.22 308 PRO A N 1
ATOM 2350 C CA . PRO A 1 308 ? -23.68 -15.756 -0.957 1 88.22 308 PRO A CA 1
ATOM 2351 C C . PRO A 1 308 ? -23.673 -14.516 -1.849 1 88.22 308 PRO A C 1
ATOM 2353 O O . PRO A 1 308 ? -23.81 -14.628 -3.07 1 88.22 308 PRO A O 1
ATOM 2356 N N . VAL A 1 309 ? -23.554 -13.412 -1.316 1 86.68 309 VAL A N 1
ATOM 2357 C CA . VAL A 1 309 ? -23.541 -12.173 -2.088 1 86.68 309 VAL A CA 1
ATOM 2358 C C . VAL A 1 309 ? -22.306 -12.135 -2.984 1 86.68 309 VAL A C 1
ATOM 2360 O O . VAL A 1 309 ? -22.396 -11.78 -4.162 1 86.68 309 VAL A O 1
ATOM 2363 N N . SER A 1 310 ? -21.183 -12.516 -2.439 1 89.01 310 SER A N 1
ATOM 2364 C CA . SER A 1 310 ? -19.943 -12.533 -3.207 1 89.01 310 SER A CA 1
ATOM 2365 C C . SER A 1 310 ? -20.004 -13.562 -4.331 1 89.01 310 SER A C 1
ATOM 2367 O O . SER A 1 310 ? -19.476 -13.331 -5.421 1 89.01 310 SER A O 1
ATOM 2369 N N . LYS A 1 311 ? -20.659 -14.67 -4.054 1 92.37 311 LYS A N 1
ATOM 2370 C CA . LYS A 1 311 ? -20.839 -15.676 -5.096 1 92.37 311 LYS A CA 1
ATOM 2371 C C . LYS A 1 311 ? -21.694 -15.138 -6.239 1 92.37 311 LYS A C 1
ATOM 2373 O O . LYS A 1 311 ? -21.442 -15.441 -7.407 1 92.37 311 LYS A O 1
ATOM 2378 N N . ALA A 1 312 ? -22.667 -14.352 -5.87 1 91.82 312 ALA A N 1
ATOM 2379 C CA . ALA A 1 312 ? -23.496 -13.727 -6.898 1 91.82 312 ALA A CA 1
ATOM 2380 C C . ALA A 1 312 ? -22.685 -12.735 -7.728 1 91.82 312 ALA A C 1
ATOM 2382 O O . ALA A 1 312 ? -22.815 -12.69 -8.953 1 91.82 312 ALA A O 1
ATOM 2383 N N . HIS A 1 313 ? -21.842 -11.964 -7.074 1 90.27 313 HIS A N 1
ATOM 2384 C CA . HIS A 1 313 ? -20.982 -11.02 -7.779 1 90.27 313 HIS A CA 1
ATOM 2385 C C . HIS A 1 313 ? -20.006 -11.746 -8.7 1 90.27 313 HIS A C 1
ATOM 2387 O O . HIS A 1 313 ? -19.733 -11.283 -9.81 1 90.27 313 HIS A O 1
ATOM 2393 N N . LEU A 1 314 ? -19.495 -12.818 -8.242 1 93.8 314 LEU A N 1
ATOM 2394 C CA . LEU A 1 314 ? -18.585 -13.622 -9.051 1 93.8 314 LEU A CA 1
ATOM 2395 C C . LEU A 1 314 ? -19.287 -14.145 -10.299 1 93.8 314 LEU A C 1
ATOM 2397 O O . LEU A 1 314 ? -18.729 -14.095 -11.398 1 93.8 314 LEU A O 1
ATOM 2401 N N . ALA A 1 315 ? -20.491 -14.642 -10.109 1 95.01 315 ALA A N 1
ATOM 2402 C CA . ALA A 1 315 ? -21.25 -15.154 -11.247 1 95.01 315 ALA A CA 1
ATOM 2403 C C . ALA A 1 315 ? -21.444 -14.074 -12.307 1 95.01 315 ALA A C 1
ATOM 2405 O O . ALA A 1 315 ? -21.293 -14.335 -13.503 1 95.01 315 ALA A O 1
ATOM 2406 N N . GLU A 1 316 ? -21.717 -12.882 -11.867 1 93.63 316 GLU A N 1
ATOM 2407 C CA . GLU A 1 316 ? -21.878 -11.764 -12.792 1 93.63 316 GLU A CA 1
ATOM 2408 C C . GLU A 1 316 ? -20.557 -11.419 -13.474 1 93.63 316 GLU A C 1
ATOM 2410 O O . GLU A 1 316 ? -20.53 -11.116 -14.669 1 93.63 316 GLU A O 1
ATOM 2415 N N . ALA A 1 317 ? -19.522 -11.471 -12.718 1 93.67 317 ALA A N 1
ATOM 2416 C CA . ALA A 1 317 ? -18.2 -11.164 -13.258 1 93.67 317 ALA A CA 1
ATOM 2417 C C . ALA A 1 317 ? -17.787 -12.187 -14.312 1 93.67 317 ALA A C 1
ATOM 2419 O O . ALA A 1 317 ? -17.217 -11.827 -15.345 1 93.67 317 ALA A O 1
ATOM 2420 N N . LEU A 1 318 ? -18.083 -13.415 -14.042 1 95.06 318 LEU A N 1
ATOM 2421 C CA . LEU A 1 318 ? -17.757 -14.479 -14.985 1 95.06 318 LEU A CA 1
ATOM 2422 C C . LEU A 1 318 ? -18.534 -14.309 -16.287 1 95.06 318 LEU A C 1
ATOM 2424 O O . LEU A 1 318 ? -17.979 -14.486 -17.373 1 95.06 318 LEU A O 1
ATOM 2428 N N . LYS A 1 319 ? -19.752 -13.881 -16.182 1 94.09 319 LYS A N 1
ATOM 2429 C CA . LYS A 1 319 ? -20.563 -13.629 -17.37 1 94.09 319 LYS A CA 1
ATOM 2430 C C . LYS A 1 319 ? -19.992 -12.478 -18.192 1 94.09 319 LYS A C 1
ATOM 2432 O O . LYS A 1 319 ? -19.896 -12.571 -19.417 1 94.09 319 LYS A O 1
ATOM 2437 N N . ARG A 1 320 ? -19.558 -11.438 -17.53 1 92.52 320 ARG A N 1
ATOM 2438 C CA . ARG A 1 320 ? -18.968 -10.288 -18.207 1 92.52 320 ARG A CA 1
ATOM 2439 C C . ARG A 1 320 ? -17.653 -10.665 -18.881 1 92.52 320 ARG A C 1
ATOM 2441 O O . ARG A 1 320 ? -17.376 -10.23 -20.001 1 92.52 320 ARG A O 1
ATOM 2448 N N . TYR A 1 321 ? -16.934 -11.49 -18.175 1 91.51 321 TYR A N 1
ATOM 2449 C CA . TYR A 1 321 ? -15.614 -11.884 -18.655 1 91.51 321 TYR A CA 1
ATOM 2450 C C . TYR A 1 321 ? -15.725 -12.776 -19.886 1 91.51 321 TYR A C 1
ATOM 2452 O O . TYR A 1 321 ? -15 -12.585 -20.866 1 91.51 321 TYR A O 1
ATOM 2460 N N . GLU A 1 322 ? -16.605 -13.651 -19.927 1 88.04 322 GLU A N 1
ATOM 2461 C CA . GLU A 1 322 ? -16.814 -14.56 -21.05 1 88.04 322 GLU A CA 1
ATOM 2462 C C . GLU A 1 322 ? -17.33 -13.813 -22.277 1 88.04 322 GLU A C 1
ATOM 2464 O O . GLU A 1 322 ? -16.962 -14.137 -23.408 1 88.04 322 GLU A O 1
ATOM 2469 N N . SER A 1 323 ? -18.155 -12.82 -21.965 1 83.93 323 SER A N 1
ATOM 2470 C CA . SER A 1 323 ? -18.712 -12.04 -23.065 1 83.93 323 SER A CA 1
ATOM 2471 C C . SER A 1 323 ? -17.642 -11.184 -23.734 1 83.93 323 SER A C 1
ATOM 2473 O O . SER A 1 323 ? -17.77 -10.825 -24.906 1 83.93 323 SER A O 1
ATOM 2475 N N . SER A 1 324 ? -16.663 -10.892 -22.974 1 76.26 324 SER A N 1
ATOM 2476 C CA . SER A 1 324 ? -15.598 -10.057 -23.519 1 76.26 324 SER A CA 1
ATOM 2477 C C . SER A 1 324 ? -14.704 -10.85 -24.467 1 76.26 324 SER A C 1
ATOM 2479 O O . SER A 1 324 ? -13.994 -10.269 -25.29 1 76.26 324 SER A O 1
ATOM 2481 N N . TYR A 1 325 ? -14.706 -12.208 -24.347 1 68.7 325 TYR A N 1
ATOM 2482 C CA . TYR A 1 325 ? -13.977 -13.096 -25.246 1 68.7 325 TYR A CA 1
ATOM 2483 C C . TYR A 1 325 ? -14.692 -13.221 -26.587 1 68.7 325 TYR A C 1
ATOM 2485 O O . TYR A 1 325 ? -14.049 -13.349 -27.631 1 68.7 325 TYR A O 1
ATOM 2493 N N . SER A 1 326 ? -16.078 -13.401 -26.456 1 53.4 326 SER A N 1
ATOM 2494 C CA . SER A 1 326 ? -16.833 -13.693 -27.671 1 53.4 326 SER A CA 1
ATOM 2495 C C . SER A 1 326 ? -16.822 -12.506 -28.628 1 53.4 326 SER A C 1
ATOM 2497 O O . SER A 1 326 ? -17.205 -12.637 -29.792 1 53.4 326 SER A O 1
ATOM 2499 N N . LYS A 1 327 ? -16.446 -11.442 -28.146 1 46.82 327 LYS A N 1
ATOM 2500 C CA . LYS A 1 327 ? -16.399 -10.317 -29.076 1 46.82 327 LYS A CA 1
ATOM 2501 C C . LYS A 1 327 ? -15.037 -10.224 -29.758 1 46.82 327 LYS A C 1
ATOM 2503 O O . LYS A 1 327 ? -14.78 -9.288 -30.518 1 46.82 327 LYS A O 1
ATOM 2508 N N . LEU A 1 328 ? -14.026 -11.085 -29.259 1 38.98 328 LEU A N 1
ATOM 2509 C CA . LEU A 1 328 ? -12.778 -11.132 -30.012 1 38.98 328 LEU A CA 1
ATOM 2510 C C . LEU A 1 328 ? -12.815 -12.244 -31.056 1 38.98 328 LEU A C 1
ATOM 2512 O O . LEU A 1 328 ? -13.339 -13.329 -30.796 1 38.98 328 LEU A O 1
ATOM 2516 N N . MET B 1 1 ? -6.308 8.244 32.972 1 25.34 1 MET B N 1
ATOM 2517 C CA . MET B 1 1 ? -6.66 8.842 31.687 1 25.34 1 MET B CA 1
ATOM 2518 C C . MET B 1 1 ? -5.609 9.858 31.252 1 25.34 1 MET B C 1
ATOM 2520 O O . MET B 1 1 ? -5.569 10.975 31.77 1 25.34 1 MET B O 1
ATOM 2524 N N . SER B 1 2 ? -4.425 9.501 31.094 1 32.54 2 SER B N 1
ATOM 2525 C CA . SER B 1 2 ? -3.323 10.444 30.928 1 32.54 2 SER B CA 1
ATOM 2526 C C . SER B 1 2 ? -3.687 11.551 29.944 1 32.54 2 SER B C 1
ATOM 2528 O O . SER B 1 2 ? -4.139 11.275 28.831 1 32.54 2 SER B O 1
ATOM 2530 N N . ASN B 1 3 ? -4.198 12.644 30.36 1 36.81 3 ASN B N 1
ATOM 2531 C CA . ASN B 1 3 ? -4.516 13.95 29.794 1 36.81 3 ASN B CA 1
ATOM 2532 C C . ASN B 1 3 ? -3.486 14.375 28.751 1 36.81 3 ASN B C 1
ATOM 2534 O O . ASN B 1 3 ? -2.548 15.111 29.063 1 36.81 3 ASN B O 1
ATOM 2538 N N . ASN B 1 4 ? -2.896 13.542 28.047 1 43.76 4 ASN B N 1
ATOM 2539 C CA . ASN B 1 4 ? -1.832 13.972 27.146 1 43.76 4 ASN B CA 1
ATOM 2540 C C . ASN B 1 4 ? -2.289 15.112 26.242 1 43.76 4 ASN B C 1
ATOM 2542 O O . ASN B 1 4 ? -2.947 14.879 25.226 1 43.76 4 ASN B O 1
ATOM 2546 N N . SER B 1 5 ? -2.659 16.213 26.876 1 52.99 5 SER B N 1
ATOM 2547 C CA . SER B 1 5 ? -2.987 17.557 26.411 1 52.99 5 SER B CA 1
ATOM 2548 C C . SER B 1 5 ? -2.024 18.016 25.321 1 52.99 5 SER B C 1
ATOM 2550 O O . SER B 1 5 ? -0.811 18.062 25.538 1 52.99 5 SER B O 1
ATOM 2552 N N . PHE B 1 6 ? -2.277 17.594 24.142 1 64.29 6 PHE B N 1
ATOM 2553 C CA . PHE B 1 6 ? -1.482 18.218 23.091 1 64.29 6 PHE B CA 1
ATOM 2554 C C . PHE B 1 6 ? -1.391 19.724 23.303 1 64.29 6 PHE B C 1
ATOM 2556 O O . PHE B 1 6 ? -2.264 20.321 23.937 1 64.29 6 PHE B O 1
ATOM 2563 N N . ASP B 1 7 ? -0.145 20.21 23.25 1 75.05 7 ASP B N 1
ATOM 2564 C CA . ASP B 1 7 ? 0.191 21.609 23.498 1 75.05 7 ASP B CA 1
ATOM 2565 C 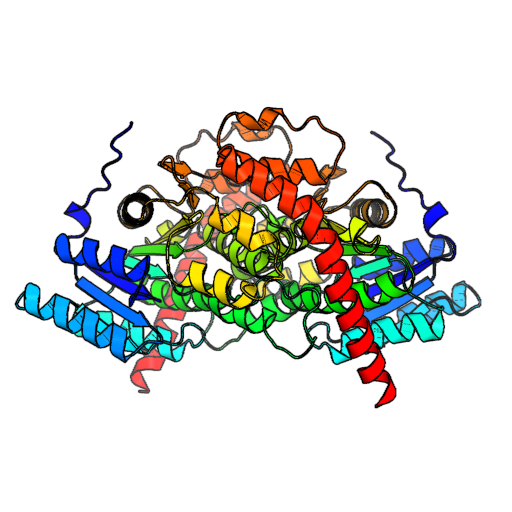C . ASP B 1 7 ? -0.462 22.522 22.463 1 75.05 7 ASP B C 1
ATOM 2567 O O . ASP B 1 7 ? 0.136 22.822 21.428 1 75.05 7 ASP B O 1
ATOM 2571 N N . LEU B 1 8 ? -1.601 22.941 22.66 1 81.36 8 LEU B N 1
ATOM 2572 C CA . LEU B 1 8 ? -2.364 23.792 21.753 1 81.36 8 LEU B CA 1
ATOM 2573 C C . LEU B 1 8 ? -1.734 25.177 21.648 1 81.36 8 LEU B C 1
ATOM 2575 O O . LEU B 1 8 ? -2.008 25.917 20.701 1 81.36 8 LEU B O 1
ATOM 2579 N N . SER B 1 9 ? -0.875 25.484 22.614 1 84.2 9 SER B N 1
ATOM 2580 C CA . SER B 1 9 ? -0.193 26.773 22.554 1 84.2 9 SER B CA 1
ATOM 2581 C C . SER B 1 9 ? 0.785 26.827 21.385 1 84.2 9 SER B C 1
ATOM 2583 O O . SER B 1 9 ? 1.113 27.908 20.892 1 84.2 9 SER B O 1
ATOM 2585 N N . ALA B 1 10 ? 1.189 25.673 20.953 1 90.08 10 ALA B N 1
ATOM 2586 C CA . ALA B 1 10 ? 2.141 25.585 19.849 1 90.08 10 ALA B CA 1
ATOM 2587 C C . ALA B 1 10 ? 1.494 26.002 18.531 1 90.08 10 ALA B C 1
ATOM 2589 O O . ALA B 1 10 ? 2.191 26.298 17.557 1 90.08 10 ALA B O 1
ATOM 2590 N N . ILE B 1 11 ? 0.213 26.149 18.493 1 94.28 11 ILE B N 1
ATOM 2591 C CA . ILE B 1 11 ? -0.542 26.387 17.268 1 94.28 11 ILE B CA 1
ATOM 2592 C C . ILE B 1 11 ? -0.587 27.884 16.972 1 94.28 11 ILE B C 1
ATOM 2594 O O . ILE B 1 11 ? -0.726 28.291 15.816 1 94.28 11 ILE B O 1
ATOM 2598 N N . LYS B 1 12 ? -0.511 28.671 18.016 1 94.95 12 LYS B N 1
ATOM 2599 C CA . LYS B 1 12 ? -0.655 30.114 17.845 1 94.95 12 LYS B CA 1
ATOM 2600 C C . LYS B 1 12 ? 0.371 30.654 16.852 1 94.95 12 LYS B C 1
ATOM 2602 O O . LYS B 1 12 ? 1.569 30.396 16.987 1 94.95 12 LYS B O 1
ATOM 2607 N N . GLY B 1 13 ? -0.158 31.289 15.83 1 96.46 13 GLY B N 1
ATOM 2608 C CA . GLY B 1 13 ? 0.699 31.94 14.851 1 96.46 13 GLY B CA 1
ATOM 2609 C C . GLY B 1 13 ? 1.258 30.981 13.817 1 96.46 13 GLY B C 1
ATOM 2610 O O . GLY B 1 13 ? 2.01 31.388 12.929 1 96.46 13 GLY B O 1
ATOM 2611 N N . LYS B 1 14 ? 0.901 29.737 13.915 1 97.4 14 LYS B N 1
ATOM 2612 C CA . LYS B 1 14 ? 1.406 28.741 12.974 1 97.4 14 LYS B CA 1
ATOM 2613 C C . LYS B 1 14 ? 0.473 28.594 11.776 1 97.4 14 LYS B C 1
ATOM 2615 O O . LYS B 1 14 ? -0.712 28.921 11.862 1 97.4 14 LYS B O 1
ATOM 2620 N N . VAL B 1 15 ? 0.994 28.137 10.653 1 98.39 15 VAL B N 1
ATOM 2621 C CA . VAL B 1 15 ? 0.254 27.991 9.404 1 98.39 15 VAL B CA 1
ATOM 2622 C C . VAL B 1 15 ? 0.134 26.512 9.043 1 98.39 15 VAL B C 1
ATOM 2624 O O . VAL B 1 15 ? 1.139 25.8 8.974 1 98.39 15 VAL B O 1
ATOM 2627 N N . ALA B 1 16 ? -1.098 26.081 8.841 1 98.7 16 ALA B N 1
ATOM 2628 C CA . ALA B 1 16 ? -1.343 24.69 8.467 1 98.7 16 ALA B CA 1
ATOM 2629 C C . ALA B 1 16 ? -1.941 24.596 7.067 1 98.7 16 ALA B C 1
ATOM 2631 O O . ALA B 1 16 ? -2.828 25.375 6.71 1 98.7 16 ALA B O 1
ATOM 2632 N N . VAL B 1 17 ? -1.411 23.694 6.256 1 98.86 17 VAL B N 1
ATOM 2633 C CA . VAL B 1 17 ? -2.007 23.315 4.979 1 98.86 17 VAL B CA 1
ATOM 2634 C C . VAL B 1 17 ? -2.784 22.01 5.138 1 98.86 17 VAL B C 1
ATOM 2636 O O . VAL B 1 17 ? -2.256 21.025 5.66 1 98.86 17 VAL B O 1
ATOM 2639 N N . ILE B 1 18 ? -4.067 22.005 4.701 1 98.87 18 ILE B N 1
ATOM 2640 C CA . ILE B 1 18 ? -4.932 20.847 4.894 1 98.87 18 ILE B CA 1
ATOM 2641 C C . ILE B 1 18 ? -5.561 20.445 3.562 1 98.87 18 ILE B C 1
ATOM 2643 O O . ILE B 1 18 ? -6.316 21.217 2.966 1 98.87 18 ILE B O 1
ATOM 2647 N N . THR B 1 19 ? -5.254 19.248 3.078 1 98.66 19 THR B N 1
ATOM 2648 C CA . THR B 1 19 ? -5.986 18.707 1.938 1 98.66 19 THR B CA 1
ATOM 2649 C C . THR B 1 19 ? -7.275 18.031 2.394 1 98.66 19 THR B C 1
ATOM 2651 O O . THR B 1 19 ? -7.308 17.393 3.449 1 98.66 19 THR B O 1
ATOM 2654 N N . GLY B 1 20 ? -8.286 18.114 1.56 1 96.66 20 GLY B N 1
ATOM 2655 C CA . GLY B 1 20 ? -9.574 17.604 2.002 1 96.66 20 GLY B CA 1
ATOM 2656 C C . GLY B 1 20 ? -10.103 18.307 3.238 1 96.66 20 GLY B C 1
ATOM 2657 O O . GLY B 1 20 ? -10.543 17.657 4.188 1 96.66 20 GLY B O 1
ATOM 2658 N N . GLY B 1 21 ? -9.982 19.592 3.258 1 96.57 21 GLY B N 1
ATOM 2659 C CA . GLY B 1 21 ? -10.234 20.328 4.486 1 96.57 21 GLY B CA 1
ATOM 2660 C C . GLY B 1 21 ? -11.608 20.97 4.525 1 96.57 21 GLY B C 1
ATOM 2661 O O . GLY B 1 21 ? -11.94 21.682 5.476 1 96.57 21 GLY B O 1
ATOM 2662 N N . SER B 1 22 ? -12.482 20.693 3.484 1 95.32 22 SER B N 1
ATOM 2663 C CA . SER B 1 22 ? -13.764 21.385 3.394 1 95.32 22 SER B CA 1
ATOM 2664 C C . SER B 1 22 ? -14.82 20.708 4.261 1 95.32 22 SER B C 1
ATOM 2666 O O . SER B 1 22 ? -15.864 21.297 4.55 1 95.32 22 SER B O 1
ATOM 2668 N N . ARG B 1 23 ? -14.616 19.439 4.634 1 93.26 23 ARG B N 1
ATOM 2669 C CA . ARG B 1 23 ? -15.57 18.681 5.436 1 93.26 23 ARG B CA 1
ATOM 2670 C C . ARG B 1 23 ? -14.86 17.634 6.288 1 93.26 23 ARG B C 1
ATOM 2672 O O . ARG B 1 23 ? -13.64 17.481 6.203 1 93.26 23 ARG B O 1
ATOM 2679 N N . GLY B 1 24 ? -15.629 17.057 7.217 1 94.15 24 GLY B N 1
ATOM 2680 C CA . GLY B 1 24 ? -15.149 15.887 7.935 1 94.15 24 GLY B CA 1
ATOM 2681 C C . GLY B 1 24 ? -13.978 16.189 8.851 1 94.15 24 GLY B C 1
ATOM 2682 O O . GLY B 1 24 ? -14.002 17.172 9.595 1 94.15 24 GLY B O 1
ATOM 2683 N N . ILE B 1 25 ? -13.022 15.316 8.811 1 95.81 25 ILE B N 1
ATOM 2684 C CA . ILE B 1 25 ? -11.865 15.39 9.697 1 95.81 25 ILE B CA 1
ATOM 2685 C C . ILE B 1 25 ? -11.063 16.654 9.395 1 95.81 25 ILE B C 1
ATOM 2687 O O . ILE B 1 25 ? -10.679 17.386 10.31 1 95.81 25 ILE B O 1
ATOM 2691 N N . GLY B 1 26 ? -10.868 16.943 8.086 1 97.79 26 GLY B N 1
ATOM 2692 C CA . GLY B 1 26 ? -10.093 18.111 7.697 1 97.79 26 GLY B CA 1
ATOM 2693 C C . GLY B 1 26 ? -10.676 19.413 8.213 1 97.79 26 GLY B C 1
ATOM 2694 O O . GLY B 1 26 ? -9.95 20.259 8.738 1 97.79 26 GLY B O 1
ATOM 2695 N N . LYS B 1 27 ? -11.929 19.556 8.081 1 97.85 27 LYS B N 1
ATOM 2696 C CA . LYS B 1 27 ? -12.585 20.768 8.564 1 97.85 27 LYS B CA 1
ATOM 2697 C C . LYS B 1 27 ? -12.49 20.875 10.084 1 97.85 27 LYS B C 1
ATOM 2699 O O . LYS B 1 27 ? -12.273 21.963 10.622 1 97.85 27 LYS B O 1
ATOM 2704 N N . SER B 1 28 ? -12.679 19.769 10.786 1 97.73 28 SER B N 1
ATOM 2705 C CA . SER B 1 28 ? -12.632 19.774 12.244 1 97.73 28 SER B CA 1
ATOM 2706 C C . SER B 1 28 ? -11.246 20.157 12.752 1 97.73 28 SER B C 1
ATOM 2708 O O . SER B 1 28 ? -11.119 20.86 13.757 1 97.73 28 SER B O 1
ATOM 2710 N N . VAL B 1 29 ? -10.253 19.697 12.072 1 97.75 29 VAL B N 1
ATOM 2711 C CA . VAL B 1 29 ? -8.888 20.072 12.424 1 97.75 29 VAL B CA 1
ATOM 2712 C C . VAL B 1 29 ? -8.668 21.554 12.133 1 97.75 29 VAL B C 1
ATOM 2714 O O . VAL B 1 29 ? -8.081 22.273 12.946 1 97.75 29 VAL B O 1
ATOM 2717 N N . ALA B 1 30 ? -9.155 22.031 10.986 1 98.41 30 ALA B N 1
ATOM 2718 C CA . ALA B 1 30 ? -9.061 23.449 10.646 1 98.41 30 ALA B CA 1
ATOM 2719 C C . ALA B 1 30 ? -9.746 24.312 11.702 1 98.41 30 ALA B C 1
ATOM 2721 O O . ALA B 1 30 ? -9.193 25.324 12.138 1 98.41 30 ALA B O 1
ATOM 2722 N N . ASP B 1 31 ? -10.932 23.889 12.123 1 97.86 31 ASP B N 1
ATOM 2723 C CA . ASP B 1 31 ? -11.665 24.591 13.172 1 97.86 31 ASP B CA 1
ATOM 2724 C C . ASP B 1 31 ? -10.81 24.751 14.427 1 97.86 31 ASP B C 1
ATOM 2726 O O . ASP B 1 31 ? -10.755 25.834 15.013 1 97.86 31 ASP B O 1
ATOM 2730 N N . THR B 1 32 ? -10.181 23.691 14.802 1 97.12 32 THR B N 1
ATOM 2731 C CA . THR B 1 32 ? -9.382 23.669 16.022 1 97.12 32 THR B CA 1
ATOM 2732 C C . THR B 1 32 ? -8.161 24.574 15.886 1 97.12 32 THR B C 1
ATOM 2734 O O . THR B 1 32 ? -7.832 25.324 16.807 1 97.12 32 THR B O 1
ATOM 2737 N N . ILE B 1 33 ? -7.49 24.576 14.754 1 97.68 33 ILE B N 1
ATOM 2738 C CA . ILE B 1 33 ? -6.302 25.391 14.527 1 97.68 33 ILE B CA 1
ATOM 2739 C C . ILE B 1 33 ? -6.674 26.871 14.581 1 97.68 33 ILE B C 1
ATOM 2741 O O . ILE B 1 33 ? -6.009 27.661 15.256 1 97.68 33 ILE B O 1
ATOM 2745 N N . ILE B 1 34 ? -7.782 27.261 13.947 1 97.65 34 ILE B N 1
ATOM 2746 C CA . ILE B 1 34 ? -8.231 28.648 13.915 1 97.65 34 ILE B CA 1
ATOM 2747 C C . ILE B 1 34 ? -8.628 29.095 15.32 1 97.65 34 ILE B C 1
ATOM 2749 O O . ILE B 1 34 ? -8.271 30.193 15.753 1 97.65 34 ILE B O 1
ATOM 2753 N N . ALA B 1 35 ? -9.286 28.214 16.013 1 95.81 35 ALA B N 1
ATOM 2754 C CA . ALA B 1 35 ? -9.757 28.524 17.36 1 95.81 35 ALA B CA 1
ATOM 2755 C C . ALA B 1 35 ? -8.587 28.78 18.305 1 95.81 35 ALA B C 1
ATOM 2757 O O . ALA B 1 35 ? -8.743 29.45 19.329 1 95.81 35 ALA B O 1
ATOM 2758 N N . HIS B 1 36 ? -7.432 28.312 17.973 1 95.91 36 HIS B N 1
ATOM 2759 C CA . HIS B 1 36 ? -6.289 28.445 18.869 1 95.91 36 HIS B CA 1
ATOM 2760 C C . HIS B 1 36 ? -5.238 29.383 18.284 1 95.91 36 HIS B C 1
ATOM 2762 O O . HIS B 1 36 ? -4.062 29.308 18.647 1 95.91 36 HIS B O 1
ATOM 2768 N N . GLY B 1 37 ? -5.642 30.125 17.258 1 96.42 37 GLY B N 1
ATOM 2769 C CA . GLY B 1 37 ? -4.84 31.259 16.827 1 96.42 37 GLY B CA 1
ATOM 2770 C C . GLY B 1 37 ? -3.944 30.941 15.645 1 96.42 37 GLY B C 1
ATOM 2771 O O . GLY B 1 37 ? -3.057 31.726 15.303 1 96.42 37 GLY B O 1
ATOM 2772 N N . GLY B 1 38 ? -4.107 29.757 15.073 1 97.74 38 GLY B N 1
ATOM 2773 C CA . GLY B 1 38 ? -3.37 29.412 13.868 1 97.74 38 GLY B CA 1
ATOM 2774 C C . GLY B 1 38 ? -4.053 29.88 12.597 1 97.74 38 GLY B C 1
ATOM 2775 O O . GLY B 1 38 ? -5.124 30.487 12.649 1 97.74 38 GLY B O 1
ATOM 2776 N N . MET B 1 39 ? -3.416 29.721 11.483 1 98.69 39 MET B N 1
ATOM 2777 C CA . MET B 1 39 ? -3.93 29.994 10.143 1 98.69 39 MET B CA 1
ATOM 2778 C C . MET B 1 39 ? -3.997 28.716 9.315 1 98.69 39 MET B C 1
ATOM 2780 O O . MET B 1 39 ? -3.221 27.784 9.539 1 98.69 39 MET B O 1
ATOM 2784 N N . VAL B 1 40 ? -4.945 28.704 8.381 1 98.77 40 VAL B N 1
ATOM 2785 C CA . VAL B 1 40 ? -5.108 27.475 7.612 1 98.77 40 VAL B CA 1
ATOM 2786 C C . VAL B 1 40 ? -5.243 27.808 6.128 1 98.77 40 VAL B C 1
ATOM 2788 O O . VAL B 1 40 ? -5.851 28.818 5.764 1 98.77 40 VAL B O 1
ATOM 2791 N N . VAL B 1 41 ? -4.608 27.031 5.273 1 98.86 41 VAL B N 1
ATOM 2792 C CA . VAL B 1 41 ? -4.862 26.989 3.837 1 98.86 41 VAL B CA 1
ATOM 2793 C C . VAL B 1 41 ? -5.472 25.641 3.459 1 98.86 41 VAL B C 1
ATOM 2795 O O . VAL B 1 41 ? -4.864 24.592 3.685 1 98.86 41 VAL B O 1
ATOM 2798 N N . ILE B 1 42 ? -6.681 25.692 2.873 1 98.71 42 ILE B N 1
ATOM 2799 C CA . ILE B 1 42 ? -7.456 24.485 2.602 1 98.71 42 ILE B CA 1
ATOM 2800 C C . ILE B 1 42 ? -7.407 24.165 1.11 1 98.71 42 ILE B C 1
ATOM 2802 O O . ILE B 1 42 ? -7.654 25.037 0.273 1 98.71 42 ILE B O 1
ATOM 2806 N N . GLY B 1 43 ? -6.997 22.979 0.793 1 98.62 43 GLY B N 1
ATOM 2807 C CA . GLY B 1 43 ? -7.126 22.419 -0.543 1 98.62 43 GLY B CA 1
ATOM 2808 C C . GLY B 1 43 ? -8.179 21.331 -0.635 1 98.62 43 GLY B C 1
ATOM 2809 O O . GLY B 1 43 ? -8.197 20.407 0.181 1 98.62 43 GLY B O 1
ATOM 2810 N N . ASP B 1 44 ? -9 21.403 -1.62 1 97.69 44 ASP B N 1
ATOM 2811 C CA . ASP B 1 44 ? -10.094 20.457 -1.814 1 97.69 44 ASP B CA 1
ATOM 2812 C C . ASP B 1 44 ? -10.64 20.533 -3.238 1 97.69 44 ASP B C 1
ATOM 2814 O O . ASP B 1 44 ? -10.396 21.509 -3.951 1 97.69 44 ASP B O 1
ATOM 2818 N N . LEU B 1 45 ? -11.342 19.514 -3.621 1 96.54 45 LEU B N 1
ATOM 2819 C CA . LEU B 1 45 ? -12.026 19.542 -4.909 1 96.54 45 LEU B CA 1
ATOM 2820 C C . LEU B 1 45 ? -13.338 20.314 -4.811 1 96.54 45 LEU B C 1
ATOM 2822 O O . LEU B 1 45 ? -13.874 20.767 -5.825 1 96.54 45 LEU B O 1
ATOM 2826 N N . LEU B 1 46 ? -13.871 20.441 -3.623 1 95.41 46 LEU B N 1
ATOM 2827 C CA . LEU B 1 46 ? -15.174 21.05 -3.382 1 95.41 46 LEU B CA 1
ATOM 2828 C C . LEU B 1 46 ? -15.052 22.565 -3.258 1 95.41 46 LEU B C 1
ATOM 2830 O O . LEU B 1 46 ? -15.075 23.105 -2.15 1 95.41 46 LEU B O 1
ATOM 2834 N N . GLU B 1 47 ? -15.097 23.234 -4.324 1 96.99 47 GLU B N 1
ATOM 2835 C CA . GLU B 1 47 ? -14.787 24.659 -4.381 1 96.99 47 GLU B CA 1
ATOM 2836 C C . GLU B 1 47 ? -15.8 25.477 -3.585 1 96.99 47 GLU B C 1
ATOM 2838 O O . GLU B 1 47 ? -15.421 26.325 -2.775 1 96.99 47 GLU B O 1
ATOM 2843 N N . GLN B 1 48 ? -17.04 25.222 -3.789 1 97.56 48 GLN B N 1
ATOM 2844 C CA . GLN B 1 48 ? -18.078 25.996 -3.116 1 97.56 48 GLN B CA 1
ATOM 2845 C C . GLN B 1 48 ? -18.011 25.807 -1.603 1 97.56 48 GLN B C 1
ATOM 2847 O O . GLN B 1 48 ? -18.037 26.782 -0.848 1 97.56 48 GLN B O 1
ATOM 2852 N N . GLU B 1 49 ? -17.901 24.575 -1.164 1 96.68 49 GLU B N 1
ATOM 2853 C CA . GLU B 1 49 ? -17.83 24.273 0.262 1 96.68 49 GLU B CA 1
ATOM 2854 C C . GLU B 1 49 ? -16.578 24.877 0.893 1 96.68 49 GLU B C 1
ATOM 2856 O O . GLU B 1 49 ? -16.642 25.458 1.979 1 96.68 49 GLU B O 1
ATOM 2861 N N . GLY B 1 50 ? -15.472 24.775 0.177 1 97.95 50 GLY B N 1
ATOM 2862 C CA . GLY B 1 50 ? -14.219 25.319 0.676 1 97.95 50 GLY B CA 1
ATOM 2863 C C . GLY B 1 50 ? -14.246 26.827 0.838 1 97.95 50 GLY B C 1
ATOM 2864 O O . GLY B 1 50 ? -13.825 27.354 1.871 1 97.95 50 GLY B O 1
ATOM 2865 N N . ASN B 1 51 ? -14.752 27.504 -0.137 1 98.17 51 ASN B N 1
ATOM 2866 C CA . ASN B 1 51 ? -14.85 28.958 -0.079 1 98.17 51 ASN B CA 1
ATOM 2867 C C . ASN B 1 51 ? -15.771 29.413 1.05 1 98.17 51 ASN B C 1
ATOM 2869 O O . ASN B 1 51 ? -15.487 30.402 1.728 1 98.17 51 ASN B O 1
ATOM 2873 N N . THR B 1 52 ? -16.834 28.686 1.223 1 98.18 52 THR B N 1
ATOM 2874 C CA . THR B 1 52 ? -17.776 29.02 2.285 1 98.18 52 THR B CA 1
ATOM 2875 C C . THR B 1 52 ? -17.117 28.885 3.655 1 98.18 52 THR B C 1
ATOM 2877 O O . THR B 1 52 ? -17.245 29.771 4.502 1 98.18 52 THR B O 1
ATOM 2880 N N . VAL B 1 53 ? -16.383 27.835 3.899 1 97.93 53 VAL B N 1
ATOM 2881 C CA . VAL B 1 53 ? -15.719 27.556 5.168 1 97.93 53 VAL B CA 1
ATOM 2882 C C . VAL B 1 53 ? -14.696 28.649 5.467 1 97.93 53 VAL B C 1
ATOM 2884 O O . VAL B 1 53 ? -14.66 29.188 6.576 1 97.93 53 VAL B O 1
ATOM 2887 N N . VAL B 1 54 ? -13.922 29.017 4.481 1 98.32 54 VAL B N 1
ATOM 2888 C CA . VAL B 1 54 ? -12.861 30.003 4.658 1 98.32 54 VAL B CA 1
ATOM 2889 C C . VAL B 1 54 ? -13.47 31.379 4.918 1 98.32 54 VAL B C 1
ATOM 2891 O O . VAL B 1 54 ? -12.968 32.14 5.748 1 98.32 54 VAL B O 1
ATOM 2894 N N . ALA B 1 55 ? -14.535 31.698 4.215 1 98.24 55 ALA B N 1
ATOM 2895 C CA . ALA B 1 55 ? -15.216 32.972 4.431 1 98.24 55 ALA B CA 1
ATOM 2896 C C . ALA B 1 55 ? -15.721 33.088 5.866 1 98.24 55 ALA B C 1
ATOM 2898 O O . ALA B 1 55 ? -15.605 34.146 6.489 1 98.24 55 ALA B O 1
ATOM 2899 N N . GLU B 1 56 ? -16.226 32.047 6.363 1 98.09 56 GLU B N 1
ATOM 2900 C CA . GLU B 1 56 ? -16.723 32.03 7.735 1 98.09 56 GLU B CA 1
ATOM 2901 C C . GLU B 1 56 ? -15.588 32.232 8.736 1 98.09 56 GLU B C 1
ATOM 2903 O O . GLU B 1 56 ? -15.737 32.971 9.711 1 98.09 56 GLU B O 1
ATOM 2908 N N . TYR B 1 57 ? -14.496 31.555 8.538 1 98.27 57 TYR B N 1
ATOM 2909 C CA . TYR B 1 57 ? -13.329 31.7 9.401 1 98.27 57 TYR B CA 1
ATOM 2910 C C . TYR B 1 57 ? -12.869 33.152 9.456 1 98.27 57 TYR B C 1
ATOM 2912 O O . TYR B 1 57 ? -12.666 33.704 10.54 1 98.27 57 TYR B O 1
ATOM 2920 N N . ASN B 1 58 ? -12.696 33.743 8.305 1 98.51 58 ASN B N 1
ATOM 2921 C CA . ASN B 1 58 ? -12.184 35.106 8.208 1 98.51 58 ASN B CA 1
ATOM 2922 C C . ASN B 1 58 ? -13.148 36.113 8.828 1 98.51 58 ASN B C 1
ATOM 2924 O O . ASN B 1 58 ? -12.723 37.048 9.509 1 98.51 58 ASN B O 1
ATOM 2928 N N . LYS B 1 59 ? -14.445 35.894 8.592 1 98.14 59 LYS B N 1
ATOM 2929 C CA . LYS B 1 59 ? -15.455 36.77 9.18 1 98.14 59 LYS B CA 1
ATOM 2930 C C . LYS B 1 59 ? -15.406 36.72 10.705 1 98.14 59 LYS B C 1
ATOM 2932 O O . LYS B 1 59 ? -15.391 37.761 11.365 1 98.14 59 LYS B O 1
ATOM 2937 N N . ARG B 1 60 ? -15.336 35.578 11.229 1 97.34 60 ARG B N 1
ATOM 2938 C CA . ARG B 1 60 ? -15.32 35.387 12.676 1 97.34 60 ARG B CA 1
ATOM 2939 C C . ARG B 1 60 ? -14.059 35.984 13.293 1 97.34 60 ARG B C 1
ATOM 2941 O O . ARG B 1 60 ? -14.104 36.54 14.392 1 97.34 60 ARG B O 1
ATOM 2948 N N . ALA B 1 61 ? -12.951 35.84 12.619 1 96.88 61 ALA B N 1
ATOM 2949 C CA . ALA B 1 61 ? -11.666 36.302 13.138 1 96.88 61 ALA B CA 1
ATOM 2950 C C . ALA B 1 61 ? -11.494 37.802 12.917 1 96.88 61 ALA B C 1
ATOM 2952 O O . ALA B 1 61 ? -10.646 38.436 13.551 1 96.88 61 ALA B O 1
ATOM 2953 N N . GLY B 1 62 ? -12.201 38.396 11.959 1 97.02 62 GLY B N 1
ATOM 2954 C CA . GLY B 1 62 ? -12.08 39.803 11.613 1 97.02 62 GLY B CA 1
ATOM 2955 C C . GLY B 1 62 ? -10.818 40.12 10.834 1 97.02 62 GLY B C 1
ATOM 2956 O O . GLY B 1 62 ? -10.422 41.282 10.73 1 97.02 62 GLY B O 1
ATOM 2957 N N . LYS B 1 63 ? -10.145 39.15 10.428 1 97.4 63 LYS B N 1
ATOM 2958 C CA . LYS B 1 63 ? -8.944 39.231 9.6 1 97.4 63 LYS B CA 1
ATOM 2959 C C . LYS B 1 63 ? -8.76 37.961 8.774 1 97.4 63 LYS B C 1
ATOM 2961 O O . LYS B 1 63 ? -9.475 36.977 8.971 1 97.4 63 LYS B O 1
ATOM 2966 N N . ARG B 1 64 ? -7.866 38.035 7.887 1 97.99 64 ARG B N 1
ATOM 2967 C CA . ARG B 1 64 ? -7.6 36.866 7.055 1 97.99 64 ARG B CA 1
ATOM 2968 C C . ARG B 1 64 ? -6.81 35.814 7.827 1 97.99 64 ARG B C 1
ATOM 2970 O O . ARG B 1 64 ? -5.65 36.035 8.18 1 97.99 64 ARG B O 1
ATOM 2977 N N . VAL B 1 65 ? -7.435 34.722 8.097 1 98.48 65 VAL B N 1
ATOM 2978 C CA . VAL B 1 65 ? -6.784 33.648 8.839 1 98.48 65 VAL B CA 1
ATOM 2979 C C . VAL B 1 65 ? -6.894 32.34 8.059 1 98.48 65 VAL B C 1
ATOM 2981 O O . VAL B 1 65 ? -6.362 31.311 8.482 1 98.48 65 VAL B O 1
ATOM 2984 N N . ALA B 1 66 ? -7.595 32.391 6.934 1 98.81 66 ALA B N 1
ATOM 2985 C CA . ALA B 1 66 ? -7.795 31.183 6.137 1 98.81 66 ALA B CA 1
ATOM 2986 C C . ALA B 1 66 ? -7.864 31.513 4.648 1 98.81 66 ALA B C 1
ATOM 2988 O O . ALA B 1 66 ? -8.284 32.609 4.268 1 98.81 66 ALA B O 1
ATOM 2989 N N . ALA B 1 67 ? -7.436 30.622 3.806 1 98.81 67 ALA B N 1
ATOM 2990 C CA . ALA B 1 67 ? -7.525 30.706 2.351 1 98.81 67 ALA B CA 1
ATOM 2991 C C . ALA B 1 67 ? -7.869 29.349 1.743 1 98.81 67 ALA B C 1
ATOM 2993 O O . ALA B 1 67 ? -7.654 28.309 2.37 1 98.81 67 ALA B O 1
ATOM 2994 N N . PHE B 1 68 ? -8.483 29.39 0.57 1 98.7 68 PHE B N 1
ATOM 2995 C CA . PHE B 1 68 ? -8.897 28.181 -0.131 1 98.7 68 PHE B CA 1
ATOM 2996 C C . PHE B 1 68 ? -8.399 28.193 -1.571 1 98.7 68 PHE B C 1
ATOM 2998 O O . PHE B 1 68 ? -8.353 29.247 -2.209 1 98.7 68 PHE B O 1
ATOM 3005 N N . ILE B 1 69 ? -8.008 27.035 -2.092 1 98.74 69 ILE B N 1
ATOM 3006 C CA . ILE B 1 69 ? -7.791 26.848 -3.522 1 98.74 69 ILE B CA 1
ATOM 3007 C C . ILE B 1 69 ? -8.226 25.442 -3.93 1 98.74 69 ILE B C 1
ATOM 3009 O O . ILE B 1 69 ? -7.99 24.476 -3.2 1 98.74 69 ILE B O 1
ATOM 3013 N N . ARG B 1 70 ? -8.855 25.311 -5.049 1 98.63 70 ARG B N 1
ATOM 3014 C CA . ARG B 1 70 ? -9.206 23.99 -5.561 1 98.63 70 ARG B CA 1
ATOM 3015 C C . ARG B 1 70 ? -7.959 23.147 -5.803 1 98.63 70 ARG B C 1
ATOM 3017 O O . ARG B 1 70 ? -7.035 23.58 -6.495 1 98.63 70 ARG B O 1
ATOM 3024 N N . THR B 1 71 ? -7.948 21.961 -5.237 1 98.46 71 THR B N 1
ATOM 3025 C CA . THR B 1 71 ? -6.755 21.124 -5.297 1 98.46 71 THR B CA 1
ATOM 3026 C C . THR B 1 71 ? -7.124 19.679 -5.619 1 98.46 71 THR B C 1
ATOM 3028 O O . THR B 1 71 ? -7.876 19.044 -4.876 1 98.46 71 THR B O 1
ATOM 3031 N N . ASP B 1 72 ? -6.674 19.226 -6.733 1 98.31 72 ASP B N 1
ATOM 3032 C CA . ASP B 1 72 ? -6.61 17.797 -7.023 1 98.31 72 ASP B CA 1
ATOM 3033 C C . ASP B 1 72 ? -5.281 17.201 -6.565 1 98.31 72 ASP B C 1
ATOM 3035 O O . ASP B 1 72 ? -4.251 17.395 -7.215 1 98.31 72 ASP B O 1
ATOM 3039 N N . VAL B 1 73 ? -5.352 16.452 -5.493 1 97.92 73 VAL B N 1
ATOM 3040 C CA . VAL B 1 73 ? -4.134 16.015 -4.82 1 97.92 73 VAL B CA 1
ATOM 3041 C C . VAL B 1 73 ? -3.368 15.044 -5.716 1 97.92 73 VAL B C 1
ATOM 3043 O O . VAL B 1 73 ? -2.205 14.73 -5.452 1 97.92 73 VAL B O 1
ATOM 3046 N N . THR B 1 74 ? -4.013 14.518 -6.797 1 96.36 74 THR B N 1
ATOM 3047 C CA . THR B 1 74 ? -3.348 13.587 -7.702 1 96.36 74 THR B CA 1
ATOM 3048 C C . THR B 1 74 ? -2.439 14.335 -8.674 1 96.36 74 THR B C 1
ATOM 3050 O O . THR B 1 74 ? -1.726 13.715 -9.466 1 96.36 74 THR B O 1
ATOM 3053 N N . LYS B 1 75 ? -2.403 15.676 -8.594 1 96.74 75 LYS B N 1
ATOM 3054 C CA . LYS B 1 75 ? -1.605 16.505 -9.493 1 96.74 75 LYS B CA 1
ATOM 3055 C C . LYS B 1 75 ? -0.557 17.302 -8.72 1 96.74 75 LYS B C 1
ATOM 3057 O O . LYS B 1 75 ? -0.898 18.093 -7.838 1 96.74 75 LYS B O 1
ATOM 3062 N N . TYR B 1 76 ? 0.681 17.205 -9.129 1 95.62 76 TYR B N 1
ATOM 3063 C CA . TYR B 1 76 ? 1.746 17.974 -8.495 1 95.62 76 TYR B CA 1
ATOM 3064 C C . TYR B 1 76 ? 1.492 19.471 -8.628 1 95.62 76 TYR B C 1
ATOM 3066 O O . TYR B 1 76 ? 1.766 20.238 -7.703 1 95.62 76 TYR B O 1
ATOM 3074 N N . SER B 1 77 ? 1.016 19.883 -9.774 1 96.39 77 SER B N 1
ATOM 3075 C CA . SER B 1 77 ? 0.771 21.303 -10.005 1 96.39 77 SER B CA 1
ATOM 3076 C C . SER B 1 77 ? -0.189 21.875 -8.968 1 96.39 77 SER B C 1
ATOM 3078 O O . SER B 1 77 ? 0.042 22.962 -8.434 1 96.39 77 SER B O 1
ATOM 3080 N N . ASP B 1 78 ? -1.221 21.146 -8.678 1 97.89 78 ASP B N 1
ATOM 3081 C CA . ASP B 1 78 ? -2.201 21.62 -7.705 1 97.89 78 ASP B CA 1
ATOM 3082 C C . ASP B 1 78 ? -1.608 21.648 -6.298 1 97.89 78 ASP B C 1
ATOM 3084 O O . ASP B 1 78 ? -1.87 22.574 -5.527 1 97.89 78 ASP B O 1
ATOM 3088 N N . ASN B 1 79 ? -0.83 20.642 -5.927 1 97.42 79 ASN B N 1
ATOM 3089 C CA . ASN B 1 79 ? -0.162 20.633 -4.63 1 97.42 79 ASN B CA 1
ATOM 3090 C C . ASN B 1 79 ? 0.813 21.799 -4.493 1 97.42 79 ASN B C 1
ATOM 3092 O O . ASN B 1 79 ? 0.849 22.465 -3.457 1 97.42 79 ASN B O 1
ATOM 3096 N N . LYS B 1 80 ? 1.543 22.019 -5.546 1 97.08 80 LYS B N 1
ATOM 3097 C CA . LYS B 1 80 ? 2.47 23.147 -5.535 1 97.08 80 LYS B CA 1
ATOM 3098 C C . LYS B 1 80 ? 1.735 24.46 -5.282 1 97.08 80 LYS B C 1
ATOM 3100 O O . LYS B 1 80 ? 2.151 25.258 -4.44 1 97.08 80 LYS B O 1
ATOM 3105 N N . ASN B 1 81 ? 0.686 24.647 -6.03 1 98.07 81 ASN B N 1
ATOM 3106 C CA . ASN B 1 81 ? -0.091 25.873 -5.886 1 98.07 81 ASN B CA 1
ATOM 3107 C C . ASN B 1 81 ? -0.642 26.024 -4.471 1 98.07 81 ASN B C 1
ATOM 3109 O O . ASN B 1 81 ? -0.691 27.133 -3.934 1 98.07 81 ASN B O 1
ATOM 3113 N N . LEU B 1 82 ? -1.028 24.964 -3.897 1 98.47 82 LEU B N 1
ATOM 3114 C CA . LEU B 1 82 ? -1.585 24.958 -2.548 1 98.47 82 LEU B CA 1
ATOM 3115 C C . LEU B 1 82 ? -0.553 25.437 -1.532 1 98.47 82 LEU B C 1
ATOM 3117 O O . LEU B 1 82 ? -0.84 26.318 -0.718 1 98.47 82 LEU B O 1
ATOM 3121 N N . PHE B 1 83 ? 0.638 24.899 -1.551 1 98.12 83 PHE B N 1
ATOM 3122 C CA . PHE B 1 83 ? 1.681 25.261 -0.599 1 98.12 83 PHE B CA 1
ATOM 3123 C C . PHE B 1 83 ? 2.223 26.655 -0.893 1 98.12 83 PHE B C 1
ATOM 3125 O O . PHE B 1 83 ? 2.581 27.393 0.027 1 98.12 83 PHE B O 1
ATOM 3132 N N . GLN B 1 84 ? 2.231 27.034 -2.135 1 97.63 84 GLN B N 1
ATOM 3133 C CA . GLN B 1 84 ? 2.633 28.388 -2.502 1 97.63 84 GLN B CA 1
ATOM 3134 C C . GLN B 1 84 ? 1.643 29.42 -1.97 1 97.63 84 GLN B C 1
ATOM 3136 O O . GLN B 1 84 ? 2.036 30.521 -1.579 1 97.63 84 GLN B O 1
ATOM 3141 N N . LEU B 1 85 ? 0.407 29.049 -2.023 1 98.32 85 LEU B N 1
ATOM 3142 C CA . LEU B 1 85 ? -0.602 29.948 -1.474 1 98.32 85 LEU B CA 1
ATOM 3143 C C . LEU B 1 85 ? -0.343 30.217 0.005 1 98.32 85 LEU B C 1
ATOM 3145 O O . LEU B 1 85 ? -0.531 31.34 0.479 1 98.32 85 LEU B O 1
ATOM 3149 N N . ALA B 1 86 ? 0.066 29.214 0.756 1 97.95 86 ALA B N 1
ATOM 3150 C CA . ALA B 1 86 ? 0.385 29.374 2.172 1 97.95 86 ALA B CA 1
ATOM 3151 C C . ALA B 1 86 ? 1.539 30.353 2.368 1 97.95 86 ALA B C 1
ATOM 3153 O O . ALA B 1 86 ? 1.513 31.177 3.285 1 97.95 86 ALA B O 1
ATOM 3154 N N . GLU B 1 87 ? 2.521 30.26 1.517 1 96.15 87 GLU B N 1
ATOM 3155 C CA . GLU B 1 87 ? 3.649 31.185 1.584 1 96.15 87 GLU B CA 1
ATOM 3156 C C . GLU B 1 87 ? 3.209 32.614 1.277 1 96.15 87 GLU B C 1
ATOM 3158 O O . GLU B 1 87 ? 3.587 33.551 1.984 1 96.15 87 GLU B O 1
ATOM 3163 N N . LYS B 1 88 ? 2.424 32.685 0.219 1 96.83 88 LYS B N 1
ATOM 3164 C CA . LYS B 1 88 ? 1.981 34.001 -0.233 1 96.83 88 LYS B CA 1
ATOM 3165 C C . LYS B 1 88 ? 1.085 34.667 0.808 1 96.83 88 LYS B C 1
ATOM 3167 O O . LYS B 1 88 ? 1.239 35.854 1.1 1 96.83 88 LYS B O 1
ATOM 3172 N N . GLU B 1 89 ? 0.221 33.914 1.402 1 97.73 89 GLU B N 1
ATOM 3173 C CA . GLU B 1 89 ? -0.809 34.491 2.26 1 97.73 89 GLU B CA 1
ATOM 3174 C C . GLU B 1 89 ? -0.312 34.641 3.695 1 97.73 89 GLU B C 1
ATOM 3176 O O . GLU B 1 89 ? -0.692 35.583 4.394 1 97.73 89 GLU B O 1
ATOM 3181 N N . PHE B 1 90 ? 0.534 33.678 4.123 1 97.84 90 PHE B N 1
ATOM 3182 C CA . PHE B 1 90 ? 0.78 33.651 5.56 1 97.84 90 PHE B CA 1
ATOM 3183 C C . PHE B 1 90 ? 2.267 33.496 5.853 1 97.84 90 PHE B C 1
ATOM 3185 O O . PHE B 1 90 ? 2.666 33.348 7.01 1 97.84 90 PHE B O 1
ATOM 3192 N N . GLY B 1 91 ? 3.127 33.42 4.842 1 96.19 91 GLY B N 1
ATOM 3193 C CA . GLY B 1 91 ? 4.567 33.507 5.021 1 96.19 91 GLY B CA 1
ATOM 3194 C C . GLY B 1 91 ? 5.239 32.15 5.122 1 96.19 91 GLY B C 1
ATOM 3195 O O . GLY B 1 91 ? 6.443 32.065 5.374 1 96.19 91 GLY B O 1
ATOM 3196 N N . GLY B 1 92 ? 4.47 31.099 5.022 1 95.55 92 GLY B N 1
ATOM 3197 C CA . GLY B 1 92 ? 5.099 29.788 5.056 1 95.55 92 GLY B CA 1
ATOM 3198 C C . GLY B 1 92 ? 4.171 28.693 5.545 1 95.55 92 GLY B C 1
ATOM 3199 O O . GLY B 1 92 ? 2.96 28.899 5.65 1 95.55 92 GLY B O 1
ATOM 3200 N N . VAL B 1 93 ? 4.793 27.455 5.807 1 97.26 93 VAL B N 1
ATOM 3201 C CA . VAL B 1 93 ? 4.034 26.286 6.239 1 97.26 93 VAL B CA 1
ATOM 3202 C C . VAL B 1 93 ? 4.719 25.641 7.442 1 97.26 93 VAL B C 1
ATOM 3204 O O . VAL B 1 93 ? 5.903 25.302 7.381 1 97.26 93 VAL B O 1
ATOM 3207 N N . ASP B 1 94 ? 3.983 25.473 8.52 1 97.83 94 ASP B N 1
ATOM 3208 C CA . ASP B 1 94 ? 4.497 24.819 9.719 1 97.83 94 ASP B CA 1
ATOM 3209 C C . ASP B 1 94 ? 3.973 23.389 9.832 1 97.83 94 ASP B C 1
ATOM 3211 O O . ASP B 1 94 ? 4.668 22.506 10.34 1 97.83 94 ASP B O 1
ATOM 3215 N N . TYR B 1 95 ? 2.714 23.229 9.422 1 98.19 95 TYR B N 1
ATOM 3216 C CA . TYR B 1 95 ? 2.011 21.96 9.571 1 98.19 95 TYR B CA 1
ATOM 3217 C C . TYR B 1 95 ? 1.313 21.568 8.274 1 98.19 95 TYR B C 1
ATOM 3219 O O . TYR B 1 95 ? 0.835 22.43 7.534 1 98.19 95 TYR B O 1
ATOM 3227 N N . ALA B 1 96 ? 1.296 20.321 7.975 1 98.75 96 ALA B N 1
ATOM 3228 C CA . ALA B 1 96 ? 0.51 19.8 6.86 1 98.75 96 ALA B CA 1
ATOM 3229 C C . ALA B 1 96 ? -0.311 18.586 7.288 1 98.75 96 ALA B C 1
ATOM 3231 O O . ALA B 1 96 ? 0.205 17.683 7.951 1 98.75 96 ALA B O 1
ATOM 3232 N N . LEU B 1 97 ? -1.552 18.637 7.039 1 98.84 97 LEU B N 1
ATOM 3233 C CA . LEU B 1 97 ? -2.446 17.491 7.163 1 98.84 97 LEU B CA 1
ATOM 3234 C C . LEU B 1 97 ? -2.883 16.992 5.789 1 98.84 97 LEU B C 1
ATOM 3236 O O . LEU B 1 97 ? -3.714 17.622 5.131 1 98.84 97 LEU B O 1
ATOM 3240 N N . LEU B 1 98 ? -2.321 15.931 5.376 1 98.63 98 LEU B N 1
ATOM 3241 C CA . LEU B 1 98 ? -2.705 15.301 4.117 1 98.63 98 LEU B CA 1
ATOM 3242 C C . LEU B 1 98 ? -3.829 14.294 4.335 1 98.63 98 LEU B C 1
ATOM 3244 O O . LEU B 1 98 ? -3.572 13.122 4.618 1 98.63 98 LEU B O 1
ATOM 3248 N N . ASN B 1 99 ? -5.067 14.754 4.107 1 96.28 99 ASN B N 1
ATOM 3249 C CA . ASN B 1 99 ? -6.269 14.105 4.618 1 96.28 99 ASN B CA 1
ATOM 3250 C C . ASN B 1 99 ? -7.202 13.682 3.487 1 96.28 99 ASN B C 1
ATOM 3252 O O . ASN B 1 99 ? -8.078 12.837 3.682 1 96.28 99 ASN B O 1
ATOM 3256 N N . ALA B 1 100 ? -6.992 14.211 2.314 1 91.01 100 ALA B N 1
ATOM 3257 C CA . ALA B 1 100 ? -7.872 13.855 1.204 1 91.01 100 ALA B CA 1
ATOM 3258 C C . ALA B 1 100 ? -7.872 12.347 0.967 1 91.01 100 ALA B C 1
ATOM 3260 O O . ALA B 1 100 ? -6.819 11.706 1.004 1 91.01 100 ALA B O 1
ATOM 3261 N N . GLY B 1 101 ? -9.006 11.796 0.817 1 90.3 101 GLY B N 1
ATOM 3262 C CA . GLY B 1 101 ? -9.138 10.369 0.571 1 90.3 101 GLY B CA 1
ATOM 3263 C C . GLY B 1 101 ? -10.528 9.968 0.115 1 90.3 101 GLY B C 1
ATOM 3264 O O . GLY B 1 101 ? -11.487 10.723 0.292 1 90.3 101 GLY B O 1
ATOM 3265 N N . ILE B 1 102 ? -10.599 8.813 -0.49 1 84.03 102 ILE B N 1
ATOM 3266 C CA . ILE B 1 102 ? -11.873 8.266 -0.942 1 84.03 102 ILE B CA 1
ATOM 3267 C C . ILE B 1 102 ? -12.019 6.827 -0.454 1 84.03 102 ILE B C 1
ATOM 3269 O O . ILE B 1 102 ? -11.022 6.146 -0.201 1 84.03 102 ILE B O 1
ATOM 3273 N N . GLY B 1 103 ? -13.219 6.437 -0.196 1 78.75 103 GLY B N 1
ATOM 3274 C CA . GLY B 1 103 ? -13.512 5.086 0.257 1 78.75 103 GLY B CA 1
ATOM 3275 C C . GLY B 1 103 ? -14.452 4.338 -0.669 1 78.75 103 GLY B C 1
ATOM 3276 O O . GLY B 1 103 ? -14.697 3.144 -0.481 1 78.75 103 GLY B O 1
ATOM 3277 N N . TYR B 1 104 ? -14.937 4.987 -1.759 1 67.23 104 TYR B N 1
ATOM 3278 C CA . TYR B 1 104 ? -15.919 4.37 -2.643 1 67.23 104 TYR B CA 1
ATOM 3279 C C . TYR B 1 104 ? -15.291 3.246 -3.457 1 67.23 104 TYR B C 1
ATOM 3281 O O . TYR B 1 104 ? -14.091 3.272 -3.74 1 67.23 104 TYR B O 1
ATOM 3289 N N . ASN B 1 105 ? -16.029 2.193 -3.77 1 61.57 105 ASN B N 1
ATOM 3290 C CA . ASN B 1 105 ? -15.642 1.063 -4.609 1 61.57 105 ASN B CA 1
ATOM 3291 C C . ASN B 1 105 ? -14.493 0.272 -3.99 1 61.57 105 ASN B C 1
ATOM 3293 O O . ASN B 1 105 ? -13.616 -0.217 -4.703 1 61.57 105 ASN B O 1
ATOM 3297 N N . ALA B 1 106 ? -14.557 0.19 -2.632 1 62.49 106 ALA B N 1
ATOM 3298 C CA . ALA B 1 106 ? -13.537 -0.45 -1.805 1 62.49 106 ALA B CA 1
ATOM 3299 C C . ALA B 1 106 ? -13.443 -1.943 -2.107 1 62.49 106 ALA B C 1
ATOM 3301 O O . ALA B 1 106 ? -12.406 -2.566 -1.872 1 62.49 106 ALA B O 1
ATOM 3302 N N . ASN B 1 107 ? -14.605 -2.403 -2.654 1 64.66 107 ASN B N 1
ATOM 3303 C CA . ASN B 1 107 ? -14.592 -3.807 -3.051 1 64.66 107 ASN B CA 1
ATOM 3304 C C . ASN B 1 107 ? -14.588 -3.961 -4.569 1 64.66 107 ASN B C 1
ATOM 3306 O O . ASN B 1 107 ? -15.648 -4.049 -5.191 1 64.66 107 ASN B O 1
ATOM 3310 N N . SER B 1 108 ? -13.504 -4.049 -5.116 1 71.48 108 SER B N 1
ATOM 3311 C CA . SER B 1 108 ? -13.442 -4.069 -6.574 1 71.48 108 SER B CA 1
ATOM 3312 C C . SER B 1 108 ? -13.026 -5.442 -7.091 1 71.48 108 SER B C 1
ATOM 3314 O O . SER B 1 108 ? -12.747 -5.604 -8.281 1 71.48 108 SER B O 1
ATOM 3316 N N . MET B 1 109 ? -13.138 -6.424 -6.25 1 82.71 109 MET B N 1
ATOM 3317 C CA . MET B 1 109 ? -12.556 -7.71 -6.622 1 82.71 109 MET B CA 1
ATOM 3318 C C . MET B 1 109 ? -13.248 -8.285 -7.853 1 82.71 109 MET B C 1
ATOM 3320 O O . MET B 1 109 ? -12.588 -8.788 -8.764 1 82.71 109 MET B O 1
ATOM 3324 N N . PHE B 1 110 ? -14.588 -8.146 -7.907 1 89.25 110 PHE B N 1
ATOM 3325 C CA . PHE B 1 110 ? -15.323 -8.741 -9.017 1 89.25 110 PHE B CA 1
ATOM 3326 C C . PHE B 1 110 ? -15.967 -7.663 -9.88 1 89.25 110 PHE B C 1
ATOM 3328 O O . PHE B 1 110 ? -16.859 -7.952 -10.681 1 89.25 110 PHE B O 1
ATOM 3335 N N . SER B 1 111 ? -15.416 -6.421 -9.731 1 87.33 111 SER B N 1
ATOM 3336 C CA . SER B 1 111 ? -15.883 -5.335 -10.587 1 87.33 111 SER B CA 1
ATOM 3337 C C . SER B 1 111 ? -15.305 -5.452 -11.993 1 87.33 111 SER B C 1
ATOM 3339 O O . SER B 1 111 ? -14.367 -6.218 -12.223 1 87.33 111 SER B O 1
ATOM 3341 N N . PRO B 1 112 ? -15.912 -4.694 -12.934 1 88.76 112 PRO B N 1
ATOM 3342 C CA . PRO B 1 112 ? -15.36 -4.716 -14.291 1 88.76 112 PRO B CA 1
ATOM 3343 C C . PRO B 1 112 ? -13.879 -4.346 -14.331 1 88.76 112 PRO B C 1
ATOM 3345 O O . PRO B 1 112 ? -13.44 -3.46 -13.593 1 88.76 112 PRO B O 1
ATOM 3348 N N . LEU B 1 113 ? -13.142 -5.039 -15.111 1 88.34 113 LEU B N 1
ATOM 3349 C CA . LEU B 1 113 ? -11.694 -4.873 -15.177 1 88.34 113 LEU B CA 1
ATOM 3350 C C . LEU B 1 113 ? -11.329 -3.484 -15.689 1 88.34 113 LEU B C 1
ATOM 3352 O O . LEU B 1 113 ? -10.242 -2.978 -15.402 1 88.34 113 LEU B O 1
ATOM 3356 N N . ASP B 1 114 ? -12.113 -2.814 -16.407 1 81.78 114 ASP B N 1
ATOM 3357 C CA . ASP B 1 114 ? -11.822 -1.522 -17.022 1 81.78 114 ASP B CA 1
ATOM 3358 C C . ASP B 1 114 ? -12.489 -0.385 -16.252 1 81.78 114 ASP B C 1
ATOM 3360 O O . ASP B 1 114 ? -12.639 0.722 -16.775 1 81.78 114 ASP B O 1
ATOM 3364 N N . ASP B 1 115 ? -12.816 -0.53 -15.031 1 80.6 115 ASP B N 1
ATOM 3365 C CA . ASP B 1 115 ? -13.558 0.504 -14.316 1 80.6 115 ASP B CA 1
ATOM 3366 C C . ASP B 1 115 ? -12.61 1.492 -13.64 1 80.6 115 ASP B C 1
ATOM 3368 O O . ASP B 1 115 ? -13.049 2.505 -13.092 1 80.6 115 ASP B O 1
ATOM 3372 N N . GLU B 1 116 ? -11.421 1.225 -13.618 1 87.35 116 GLU B N 1
ATOM 3373 C CA . GLU B 1 116 ? -10.334 2.072 -13.135 1 87.35 116 GLU B CA 1
ATOM 3374 C C . GLU B 1 116 ? -10.513 2.41 -11.658 1 87.35 116 GLU B C 1
ATOM 3376 O O . GLU B 1 116 ? -9.934 3.38 -11.163 1 87.35 116 GLU B O 1
ATOM 3381 N N . MET B 1 117 ? -11.277 1.691 -10.933 1 87.41 117 MET B N 1
ATOM 3382 C CA . MET B 1 117 ? -11.599 2.015 -9.547 1 87.41 117 MET B CA 1
ATOM 3383 C C . MET B 1 117 ? -10.379 1.839 -8.649 1 87.41 117 MET B C 1
ATOM 3385 O O . MET B 1 117 ? -10.108 2.681 -7.791 1 87.41 117 MET B O 1
ATOM 3389 N N . GLU B 1 118 ? -9.696 0.774 -8.839 1 90.62 118 GLU B N 1
ATOM 3390 C CA . GLU B 1 118 ? -8.503 0.55 -8.028 1 90.62 118 GLU B CA 1
ATOM 3391 C C . GLU B 1 118 ? -7.457 1.633 -8.275 1 90.62 118 GLU B C 1
ATOM 3393 O O . GLU B 1 118 ? -6.805 2.098 -7.338 1 90.62 118 GLU B O 1
ATOM 3398 N N . GLU B 1 119 ? -7.32 1.996 -9.545 1 92.68 119 GLU B N 1
ATOM 3399 C CA . GLU B 1 119 ? -6.379 3.055 -9.898 1 92.68 119 GLU B CA 1
ATOM 3400 C C . GLU B 1 119 ? -6.76 4.375 -9.234 1 92.68 119 GLU B C 1
ATOM 3402 O O . GLU B 1 119 ? -5.898 5.085 -8.711 1 92.68 119 GLU B O 1
ATOM 3407 N N . LYS B 1 120 ? -7.978 4.645 -9.268 1 92.9 120 LYS B N 1
ATOM 3408 C CA . LYS B 1 120 ? -8.452 5.887 -8.663 1 92.9 120 LYS B CA 1
ATOM 3409 C C . LYS B 1 120 ? -8.18 5.905 -7.162 1 92.9 120 LYS B C 1
ATOM 3411 O O . LYS B 1 120 ? -7.703 6.907 -6.624 1 92.9 120 LYS B O 1
ATOM 3416 N N . ILE B 1 121 ? -8.449 4.842 -6.488 1 93.08 121 ILE B N 1
ATOM 3417 C CA . ILE B 1 121 ? -8.261 4.741 -5.045 1 93.08 121 ILE B CA 1
ATOM 3418 C C . ILE B 1 121 ? -6.785 4.926 -4.702 1 93.08 121 ILE B C 1
ATOM 3420 O O . ILE B 1 121 ? -6.44 5.714 -3.818 1 93.08 121 ILE B O 1
ATOM 3424 N N . LEU B 1 122 ? -5.924 4.266 -5.404 1 94.88 122 LEU B N 1
ATOM 3425 C CA . LEU B 1 122 ? -4.495 4.371 -5.128 1 94.88 122 LEU B CA 1
ATOM 3426 C C . LEU B 1 122 ? -3.969 5.753 -5.504 1 94.88 122 LEU B C 1
ATOM 3428 O O . LEU B 1 122 ? -3.096 6.295 -4.824 1 94.88 122 LEU B O 1
ATOM 3432 N N . ASN B 1 123 ? -4.503 6.3 -6.573 1 95.38 123 ASN B N 1
ATOM 3433 C CA . ASN B 1 123 ? -4.062 7.619 -7.011 1 95.38 123 ASN B CA 1
ATOM 3434 C C . ASN B 1 123 ? -4.403 8.695 -5.983 1 95.38 123 ASN B C 1
ATOM 3436 O O . ASN B 1 123 ? -3.59 9.579 -5.711 1 95.38 123 ASN B O 1
ATOM 3440 N N . VAL B 1 124 ? -5.501 8.595 -5.415 1 95.74 124 VAL B N 1
ATOM 3441 C CA . VAL B 1 124 ? -5.943 9.617 -4.471 1 95.74 124 VAL B CA 1
ATOM 3442 C C . VAL B 1 124 ? -5.377 9.32 -3.085 1 95.74 124 VAL B C 1
ATOM 3444 O O . VAL B 1 124 ? -4.724 10.172 -2.478 1 95.74 124 VAL B O 1
ATOM 3447 N N . ASN B 1 125 ? -5.572 8.1 -2.591 1 96.27 125 ASN B N 1
ATOM 3448 C CA . ASN B 1 125 ? -5.284 7.766 -1.2 1 96.27 125 ASN B CA 1
ATOM 3449 C C . ASN B 1 125 ? -3.785 7.606 -0.961 1 96.27 125 ASN B C 1
ATOM 3451 O O . ASN B 1 125 ? -3.3 7.838 0.148 1 96.27 125 ASN B O 1
ATOM 3455 N N . THR B 1 126 ? -3.08 7.158 -1.988 1 96.85 126 THR B N 1
ATOM 3456 C CA . THR B 1 126 ? -1.668 6.845 -1.799 1 96.85 126 THR B CA 1
ATOM 3457 C C . THR B 1 126 ? -0.788 7.856 -2.529 1 96.85 126 THR B C 1
ATOM 3459 O O . THR B 1 126 ? -0.04 8.606 -1.897 1 96.85 126 THR B O 1
ATOM 3462 N N . LEU B 1 127 ? -0.966 7.937 -3.823 1 96.33 127 LEU B N 1
ATOM 3463 C CA . LEU B 1 127 ? -0.123 8.84 -4.6 1 96.33 127 LEU B CA 1
ATOM 3464 C C . LEU B 1 127 ? -0.385 10.292 -4.217 1 96.33 127 LEU B C 1
ATOM 3466 O O . LEU B 1 127 ? 0.53 11.118 -4.233 1 96.33 127 LEU B O 1
ATOM 3470 N N . GLY B 1 128 ? -1.644 10.608 -3.902 1 97.13 128 GLY B N 1
ATOM 3471 C CA . GLY B 1 128 ? -1.941 11.945 -3.413 1 97.13 128 GLY B CA 1
ATOM 3472 C C . GLY B 1 128 ? -1.145 12.319 -2.177 1 97.13 128 GLY B C 1
ATOM 3473 O O . GLY B 1 128 ? -0.651 13.442 -2.067 1 97.13 128 GLY B O 1
ATOM 3474 N N . VAL B 1 129 ? -0.977 11.39 -1.263 1 97.6 129 VAL B N 1
ATOM 3475 C CA . VAL B 1 129 ? -0.204 11.593 -0.043 1 97.6 129 VAL B CA 1
ATOM 3476 C C . VAL B 1 129 ? 1.275 11.75 -0.388 1 97.6 129 VAL B C 1
ATOM 3478 O O . VAL B 1 129 ? 1.955 12.63 0.146 1 97.6 129 VAL B O 1
ATOM 3481 N N . ILE B 1 130 ? 1.787 10.92 -1.297 1 96.48 130 ILE B N 1
ATOM 3482 C CA . ILE B 1 130 ? 3.187 10.966 -1.704 1 96.48 130 ILE B CA 1
ATOM 3483 C C . ILE B 1 130 ? 3.492 12.313 -2.355 1 96.48 130 ILE B C 1
ATOM 3485 O O . ILE B 1 130 ? 4.462 12.98 -1.99 1 96.48 130 ILE B O 1
ATOM 3489 N N . LYS B 1 131 ? 2.675 12.754 -3.246 1 96.63 131 LYS B N 1
ATOM 3490 C CA . LYS B 1 131 ? 2.88 14.013 -3.957 1 96.63 131 LYS B CA 1
ATOM 3491 C C . LYS B 1 131 ? 2.806 15.201 -3.003 1 96.63 131 LYS B C 1
ATOM 3493 O O . LYS B 1 131 ? 3.647 16.101 -3.057 1 96.63 131 LYS B O 1
ATOM 3498 N N . GLY B 1 132 ? 1.812 15.164 -2.16 1 97.39 132 GLY B N 1
ATOM 3499 C CA . GLY B 1 132 ? 1.702 16.217 -1.163 1 97.39 132 GLY B CA 1
ATOM 3500 C C . GLY B 1 132 ? 2.9 16.288 -0.235 1 97.39 132 GLY B C 1
ATOM 3501 O O . GLY B 1 132 ? 3.355 17.378 0.118 1 97.39 132 GLY B O 1
ATOM 3502 N N . THR B 1 133 ? 3.397 15.142 0.183 1 97.53 133 THR B N 1
ATOM 3503 C CA . THR B 1 133 ? 4.538 15.078 1.091 1 97.53 133 THR B CA 1
ATOM 3504 C C . THR B 1 133 ? 5.781 15.679 0.441 1 97.53 133 THR B C 1
ATOM 3506 O O . THR B 1 133 ? 6.493 16.468 1.064 1 97.53 133 THR B O 1
ATOM 3509 N N . LYS B 1 134 ? 6.028 15.303 -0.799 1 96.23 134 LYS B N 1
ATOM 3510 C CA . LYS B 1 134 ? 7.21 15.803 -1.495 1 96.23 134 LYS B CA 1
ATOM 3511 C C . LYS B 1 134 ? 7.192 17.326 -1.585 1 96.23 134 LYS B C 1
ATOM 3513 O O . LYS B 1 134 ? 8.216 17.978 -1.368 1 96.23 134 LYS B O 1
ATOM 3518 N N . VAL B 1 135 ? 6.091 17.866 -1.867 1 96.78 135 VAL B N 1
ATOM 3519 C CA . VAL B 1 135 ? 5.975 19.317 -1.974 1 96.78 135 VAL B CA 1
ATOM 3520 C C . VAL B 1 135 ? 6.104 19.949 -0.59 1 96.78 135 VAL B C 1
ATOM 3522 O O . VAL B 1 135 ? 6.817 20.941 -0.418 1 96.78 135 VAL B O 1
ATOM 3525 N N . ALA B 1 136 ? 5.453 19.376 0.416 1 98.06 136 ALA B N 1
ATOM 3526 C CA . ALA B 1 136 ? 5.504 19.887 1.784 1 98.06 136 ALA B CA 1
ATOM 3527 C C . ALA B 1 136 ? 6.937 19.917 2.305 1 98.06 136 ALA B C 1
ATOM 3529 O O . ALA B 1 136 ? 7.349 20.884 2.951 1 98.06 136 ALA B O 1
ATOM 3530 N N . LEU B 1 137 ? 7.654 18.848 2.023 1 96.86 137 LEU B N 1
ATOM 3531 C CA . LEU B 1 137 ? 9.027 18.739 2.502 1 96.86 137 LEU B CA 1
ATOM 3532 C C . LEU B 1 137 ? 9.874 19.9 1.992 1 96.86 137 LEU B C 1
ATOM 3534 O O . LEU B 1 137 ? 10.679 20.462 2.739 1 96.86 137 LEU B O 1
ATOM 3538 N N . LEU B 1 138 ? 9.697 20.289 0.751 1 96.31 138 LEU B N 1
ATOM 3539 C CA . LEU B 1 138 ? 10.478 21.374 0.167 1 96.31 138 LEU B CA 1
ATOM 3540 C C . LEU B 1 138 ? 10.152 22.702 0.841 1 96.31 138 LEU B C 1
ATOM 3542 O O . LEU B 1 138 ? 11.057 23.47 1.179 1 96.31 138 LEU B O 1
ATOM 3546 N N . HIS B 1 139 ? 8.942 22.937 1.107 1 96.95 139 HIS B N 1
ATOM 3547 C CA . HIS B 1 139 ? 8.525 24.186 1.734 1 96.95 139 HIS B CA 1
ATOM 3548 C C . HIS B 1 139 ? 8.965 24.244 3.193 1 96.95 139 HIS B C 1
ATOM 3550 O O . HIS B 1 139 ? 9.438 25.282 3.662 1 96.95 139 HIS B 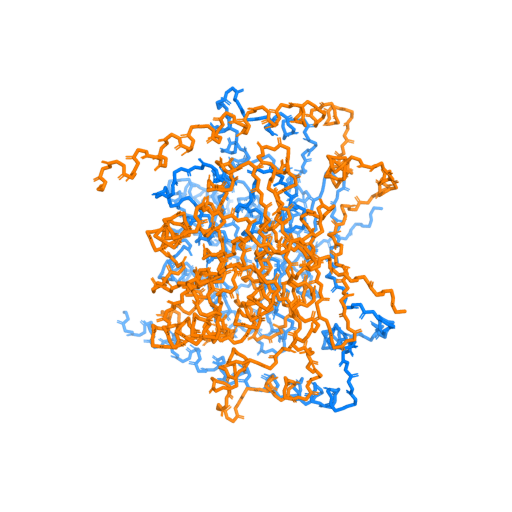O 1
ATOM 3556 N N . MET B 1 140 ? 8.866 23.152 3.876 1 97.35 140 MET B N 1
ATOM 3557 C CA . MET B 1 140 ? 9.188 23.109 5.3 1 97.35 140 MET B CA 1
ATOM 3558 C C . MET B 1 140 ? 10.697 23.137 5.518 1 97.35 140 MET B C 1
ATOM 3560 O O . MET B 1 140 ? 11.178 23.732 6.484 1 97.35 140 MET B O 1
ATOM 3564 N N . ALA B 1 141 ? 11.335 22.454 4.604 1 95.16 141 ALA B N 1
ATOM 3565 C CA . ALA B 1 141 ? 12.792 22.507 4.692 1 95.16 141 ALA B CA 1
ATOM 3566 C C . ALA B 1 141 ? 13.298 23.94 4.555 1 95.16 141 ALA B C 1
ATOM 3568 O O . ALA B 1 141 ? 14.171 24.372 5.311 1 95.16 141 ALA B O 1
ATOM 3569 N N . LYS B 1 142 ? 12.738 24.67 3.647 1 91.86 142 LYS B N 1
ATOM 3570 C CA . LYS B 1 142 ? 13.101 26.067 3.431 1 91.86 142 LYS B CA 1
ATOM 3571 C C . LYS B 1 142 ? 12.806 26.909 4.67 1 91.86 142 LYS B C 1
ATOM 3573 O O . LYS B 1 142 ? 13.549 27.842 4.984 1 91.86 142 LYS B O 1
ATOM 3578 N N . ARG B 1 143 ? 11.82 26.567 5.37 1 92.3 143 ARG B N 1
ATOM 3579 C CA . ARG B 1 143 ? 11.363 27.328 6.528 1 92.3 143 ARG B CA 1
ATOM 3580 C C . ARG B 1 143 ? 12.156 26.955 7.777 1 92.3 143 ARG B C 1
ATOM 3582 O O . ARG B 1 143 ? 12.149 27.69 8.766 1 92.3 143 ARG B O 1
ATOM 3589 N N . GLY B 1 144 ? 12.82 25.805 7.748 1 94.62 144 GLY B N 1
ATOM 3590 C CA . GLY B 1 144 ? 13.621 25.371 8.881 1 94.62 144 GLY B CA 1
ATOM 3591 C C . GLY B 1 144 ? 13.001 24.213 9.641 1 94.62 144 GLY B C 1
ATOM 3592 O O . GLY B 1 144 ? 13.46 23.862 10.73 1 94.62 144 GLY B O 1
ATOM 3593 N N . GLY B 1 145 ? 11.888 23.706 9.152 1 97.34 145 GLY B N 1
ATOM 3594 C CA . GLY B 1 145 ? 11.275 22.541 9.77 1 97.34 145 GLY B CA 1
ATOM 3595 C C . GLY B 1 145 ? 9.759 22.562 9.709 1 97.34 145 GLY B C 1
ATOM 3596 O O . GLY B 1 145 ? 9.166 23.516 9.203 1 97.34 145 GLY B O 1
ATOM 3597 N N . GLY B 1 146 ? 9.142 21.458 10.199 1 97.98 146 GLY B N 1
ATOM 3598 C CA . GLY B 1 146 ? 7.693 21.33 10.221 1 97.98 146 GLY B CA 1
ATOM 3599 C C . GLY B 1 146 ? 7.222 19.941 10.607 1 97.98 146 GLY B C 1
ATOM 3600 O O . GLY B 1 146 ? 8.005 19.131 11.109 1 97.98 146 GLY B O 1
ATOM 3601 N N . SER B 1 147 ? 5.893 19.746 10.521 1 98.17 147 SER B N 1
ATOM 3602 C CA . SER B 1 147 ? 5.276 18.468 10.863 1 98.17 147 SER B CA 1
ATOM 3603 C C . SER B 1 147 ? 4.194 18.09 9.856 1 98.17 147 SER B C 1
ATOM 3605 O O . SER B 1 147 ? 3.342 18.913 9.515 1 98.17 147 SER B O 1
ATOM 3607 N N . ILE B 1 148 ? 4.314 16.914 9.339 1 98.68 148 ILE B N 1
ATOM 3608 C CA . ILE B 1 148 ? 3.34 16.377 8.395 1 98.68 148 ILE B CA 1
ATOM 3609 C C . ILE B 1 148 ? 2.574 15.226 9.043 1 98.68 148 ILE B C 1
ATOM 3611 O O . ILE B 1 148 ? 3.173 14.346 9.666 1 98.68 148 ILE B O 1
ATOM 3615 N N . VAL B 1 149 ? 1.26 15.269 8.961 1 98.82 149 VAL B N 1
ATOM 3616 C CA . VAL B 1 149 ? 0.434 14.144 9.389 1 98.82 149 VAL B CA 1
ATOM 3617 C C . VAL B 1 149 ? -0.323 13.574 8.192 1 98.82 149 VAL B C 1
ATOM 3619 O O . VAL B 1 149 ? -1.034 14.303 7.495 1 98.82 149 VAL B O 1
ATOM 3622 N N . HIS B 1 150 ? -0.11 12.286 7.907 1 98.62 150 HIS B N 1
ATOM 3623 C CA . HIS B 1 150 ? -0.917 11.531 6.956 1 98.62 150 HIS B CA 1
ATOM 3624 C C . HIS B 1 150 ? -2.165 10.961 7.622 1 98.62 150 HIS B C 1
ATOM 3626 O O . HIS B 1 150 ? -2.097 10.448 8.741 1 98.62 150 HIS B O 1
ATOM 3632 N N . VAL B 1 151 ? -3.277 11.078 6.933 1 97.08 151 VAL B N 1
ATOM 3633 C CA . VAL B 1 151 ? -4.453 10.368 7.427 1 97.08 151 VAL B CA 1
ATOM 3634 C C . VAL B 1 151 ? -4.565 9.011 6.737 1 97.08 151 VAL B C 1
ATOM 3636 O O . VAL B 1 151 ? -4.859 8.938 5.541 1 97.08 151 VAL B O 1
ATOM 3639 N N . ALA B 1 152 ? -4.349 8.031 7.498 1 95.89 152 ALA B N 1
ATOM 3640 C CA . ALA B 1 152 ? -4.508 6.652 7.045 1 95.89 152 ALA B CA 1
ATOM 3641 C C . ALA B 1 152 ? -5.84 6.071 7.51 1 95.89 152 ALA B C 1
ATOM 3643 O O . ALA B 1 152 ? -6.904 6.611 7.195 1 95.89 152 ALA B O 1
ATOM 3644 N N . SER B 1 153 ? -5.781 4.86 8.04 1 90.59 153 SER B N 1
ATOM 3645 C CA . SER B 1 153 ? -6.97 4.164 8.52 1 90.59 153 SER B CA 1
ATOM 3646 C C . SER B 1 153 ? -6.597 2.95 9.364 1 90.59 153 SER B C 1
ATOM 3648 O O . SER B 1 153 ? -5.475 2.447 9.277 1 90.59 153 SER B O 1
ATOM 3650 N N . ALA B 1 154 ? -7.572 2.573 10.214 1 88.21 154 ALA B N 1
ATOM 3651 C CA . ALA B 1 154 ? -7.444 1.257 10.833 1 88.21 154 ALA B CA 1
ATOM 3652 C C . ALA B 1 154 ? -7.244 0.172 9.778 1 88.21 154 ALA B C 1
ATOM 3654 O O . ALA B 1 154 ? -6.579 -0.835 10.033 1 88.21 154 ALA B O 1
ATOM 3655 N N . ALA B 1 155 ? -7.722 0.416 8.603 1 87.01 155 ALA B N 1
ATOM 3656 C CA . ALA B 1 155 ? -7.589 -0.5 7.473 1 87.01 155 ALA B CA 1
ATOM 3657 C C . ALA B 1 155 ? -6.137 -0.596 7.014 1 87.01 155 ALA B C 1
ATOM 3659 O O . ALA B 1 155 ? -5.795 -1.449 6.191 1 87.01 155 ALA B O 1
ATOM 3660 N N . GLY B 1 156 ? -5.309 0.221 7.491 1 91.76 156 GLY B N 1
ATOM 3661 C CA . GLY B 1 156 ? -3.883 0.136 7.216 1 91.76 156 GLY B CA 1
ATOM 3662 C C . GLY B 1 156 ? -3.178 -0.922 8.044 1 91.76 156 GLY B C 1
ATOM 3663 O O . GLY B 1 156 ? -2.019 -1.251 7.783 1 91.76 156 GLY B O 1
ATOM 3664 N N . PHE B 1 157 ? -3.927 -1.431 9.023 1 88.28 157 PHE B N 1
ATOM 3665 C CA . PHE B 1 157 ? -3.399 -2.481 9.886 1 88.28 157 PHE B CA 1
ATOM 3666 C C . PHE B 1 157 ? -4.238 -3.748 9.771 1 88.28 157 PHE B C 1
ATOM 3668 O O . PHE B 1 157 ? -3.7 -4.858 9.773 1 88.28 157 PHE B O 1
ATOM 3675 N N . PHE B 1 158 ? -5.505 -3.477 9.695 1 85.7 158 PHE B N 1
ATOM 3676 C CA . PHE B 1 158 ? -6.458 -4.579 9.741 1 85.7 158 PHE B CA 1
ATOM 3677 C C . PHE B 1 158 ? -7.208 -4.703 8.42 1 85.7 158 PHE B C 1
ATOM 3679 O O . PHE B 1 158 ? -8.128 -3.93 8.147 1 85.7 158 PHE B O 1
ATOM 3686 N N . SER B 1 159 ? -6.865 -5.716 7.708 1 82.86 159 SER B N 1
ATOM 3687 C CA . SER B 1 159 ? -7.496 -5.888 6.403 1 82.86 159 SER B CA 1
ATOM 3688 C C . SER B 1 159 ? -8.859 -6.559 6.534 1 82.86 159 SER B C 1
ATOM 3690 O O . SER B 1 159 ? -9.004 -7.548 7.256 1 82.86 159 SER B O 1
ATOM 3692 N N . SER B 1 160 ? -9.834 -5.989 5.835 1 76.93 160 SER B N 1
ATOM 3693 C CA . SER B 1 160 ? -11.186 -6.537 5.848 1 76.93 160 SER B CA 1
ATOM 3694 C C . SER B 1 160 ? -11.566 -7.103 4.484 1 76.93 160 SER B C 1
ATOM 3696 O O . SER B 1 160 ? -11.198 -6.544 3.449 1 76.93 160 SER B O 1
ATOM 3698 N N . PRO B 1 161 ? -12.367 -8.145 4.656 1 77.76 161 PRO B N 1
ATOM 3699 C CA . PRO B 1 161 ? -12.887 -8.658 3.387 1 77.76 161 PRO B CA 1
ATOM 3700 C C . PRO B 1 161 ? -13.776 -7.649 2.663 1 77.76 161 PRO B C 1
ATOM 3702 O O . PRO B 1 161 ? -14.515 -6.899 3.305 1 77.76 161 PRO B O 1
ATOM 3705 N N . GLY B 1 162 ? -13.614 -7.511 1.396 1 75.19 162 GLY B N 1
ATOM 3706 C CA . GLY B 1 162 ? -14.464 -6.634 0.607 1 75.19 162 GLY B CA 1
ATOM 3707 C C . GLY B 1 162 ? -13.902 -5.232 0.459 1 75.19 162 GLY B C 1
ATOM 3708 O O . GLY B 1 162 ? -14.534 -4.365 -0.147 1 75.19 162 GLY B O 1
ATOM 3709 N N . PHE B 1 163 ? -12.73 -5.036 1.001 1 82.64 163 PHE B N 1
ATOM 3710 C CA . PHE B 1 163 ? -12.101 -3.721 0.951 1 82.64 163 PHE B CA 1
ATOM 3711 C C . PHE B 1 163 ? -10.655 -3.829 0.482 1 82.64 163 PHE B C 1
ATOM 3713 O O . PHE B 1 163 ? -9.788 -3.088 0.949 1 82.64 163 PHE B O 1
ATOM 3720 N N . ALA B 1 164 ? -10.464 -4.662 -0.39 1 88.96 164 ALA B N 1
ATOM 3721 C CA . ALA B 1 164 ? -9.092 -5.06 -0.693 1 88.96 164 ALA B CA 1
ATOM 3722 C C . ALA B 1 164 ? -8.273 -3.871 -1.188 1 88.96 164 ALA B C 1
ATOM 3724 O O . ALA B 1 164 ? -7.175 -3.614 -0.688 1 88.96 164 ALA B O 1
ATOM 3725 N N . SER B 1 165 ? -8.833 -3.08 -2.15 1 90.79 165 SER B N 1
ATOM 3726 C CA . SER B 1 165 ? -8.077 -1.964 -2.711 1 90.79 165 SER B CA 1
ATOM 3727 C C . SER B 1 165 ? -7.904 -0.845 -1.689 1 90.79 165 SER 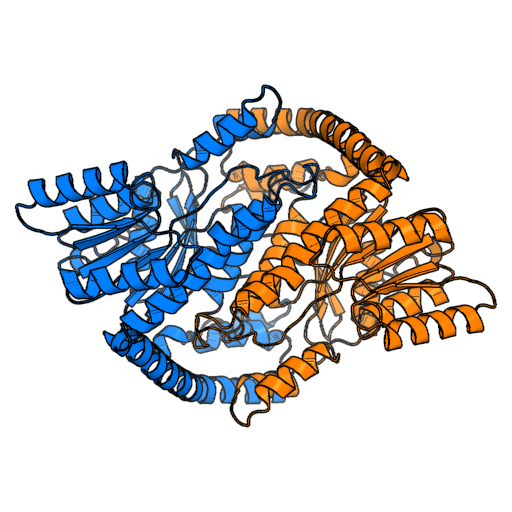B C 1
ATOM 3729 O O . SER B 1 165 ? -6.866 -0.18 -1.66 1 90.79 165 SER B O 1
ATOM 3731 N N . TYR B 1 166 ? -8.884 -0.619 -0.913 1 90.61 166 TYR B N 1
ATOM 3732 C CA . TYR B 1 166 ? -8.78 0.374 0.151 1 90.61 166 TYR B CA 1
ATOM 3733 C C . TYR B 1 166 ? -7.749 -0.047 1.191 1 90.61 166 TYR B C 1
ATOM 3735 O O . TYR B 1 166 ? -6.912 0.758 1.606 1 90.61 166 TYR B O 1
ATOM 3743 N N . ASN B 1 167 ? -7.844 -1.336 1.626 1 91.96 167 ASN B N 1
ATOM 3744 C CA . ASN B 1 167 ? -6.838 -1.868 2.54 1 91.96 167 ASN B CA 1
ATOM 3745 C C . ASN B 1 167 ? -5.427 -1.68 1.991 1 91.96 167 ASN B C 1
ATOM 3747 O O . ASN B 1 167 ? -4.528 -1.247 2.714 1 91.96 167 ASN B O 1
ATOM 3751 N N . ALA B 1 168 ? -5.263 -1.994 0.725 1 95.24 168 ALA B N 1
ATOM 3752 C CA . ALA B 1 168 ? -3.964 -1.826 0.079 1 95.24 168 ALA B CA 1
ATOM 3753 C C . ALA B 1 168 ? -3.492 -0.377 0.165 1 95.24 168 ALA B C 1
ATOM 3755 O O . ALA B 1 168 ? -2.345 -0.112 0.532 1 95.24 168 ALA B O 1
ATOM 3756 N N . SER B 1 169 ? -4.328 0.527 -0.121 1 95.47 169 SER B N 1
ATOM 3757 C CA . SER B 1 169 ? -3.972 1.941 -0.158 1 95.47 169 SER B CA 1
ATOM 3758 C C . SER B 1 169 ? -3.556 2.443 1.221 1 95.47 169 SER B C 1
ATOM 3760 O O . SER B 1 169 ? -2.588 3.196 1.348 1 95.47 169 SER B O 1
ATOM 3762 N N . LYS B 1 170 ? -4.263 2.057 2.2 1 95.58 170 LYS B N 1
ATOM 3763 C CA . LYS B 1 170 ? -3.993 2.582 3.536 1 95.58 170 LYS B CA 1
ATOM 3764 C C . LYS B 1 170 ? -2.802 1.874 4.175 1 95.58 170 LYS B C 1
ATOM 3766 O O . LYS B 1 170 ? -2.057 2.478 4.949 1 95.58 170 LYS B O 1
ATOM 3771 N N . HIS B 1 171 ? -2.582 0.612 3.845 1 96.64 171 HIS B N 1
ATOM 3772 C CA . HIS B 1 171 ? -1.317 -0.021 4.199 1 96.64 171 HIS B CA 1
ATOM 3773 C C . HIS B 1 171 ? -0.138 0.718 3.574 1 96.64 171 HIS B C 1
ATOM 3775 O O . HIS B 1 171 ? 0.899 0.897 4.217 1 96.64 171 HIS B O 1
ATOM 3781 N N . ALA B 1 172 ? -0.309 1.09 2.35 1 97.41 172 ALA B N 1
ATOM 3782 C CA . ALA B 1 172 ? 0.736 1.827 1.645 1 97.41 172 ALA B CA 1
ATOM 3783 C C . ALA B 1 172 ? 1.101 3.108 2.39 1 97.41 172 ALA B C 1
ATOM 3785 O O . ALA B 1 172 ? 2.281 3.433 2.537 1 97.41 172 ALA B O 1
ATOM 3786 N N . VAL B 1 173 ? 0.129 3.793 2.906 1 97.98 173 VAL B N 1
ATOM 3787 C CA . VAL B 1 173 ? 0.354 5.051 3.612 1 97.98 173 VAL B CA 1
ATOM 3788 C C . VAL B 1 173 ? 1.153 4.792 4.887 1 97.98 173 VAL B C 1
ATOM 3790 O O . VAL B 1 173 ? 2.039 5.574 5.241 1 97.98 173 VAL B O 1
ATOM 3793 N N . ILE B 1 174 ? 0.891 3.716 5.552 1 96.91 174 ILE B N 1
ATOM 3794 C CA . ILE B 1 174 ? 1.614 3.36 6.768 1 96.91 174 ILE B CA 1
ATOM 3795 C C . ILE B 1 174 ? 3.08 3.091 6.436 1 96.91 174 ILE B C 1
ATOM 3797 O O . ILE B 1 174 ? 3.979 3.634 7.082 1 96.91 174 ILE B O 1
ATOM 3801 N N . GLY B 1 175 ? 3.328 2.263 5.459 1 95.36 175 GLY B N 1
ATOM 3802 C CA . GLY B 1 175 ? 4.694 1.979 5.05 1 95.36 175 GLY B CA 1
ATOM 3803 C C . GLY B 1 175 ? 5.452 3.215 4.603 1 95.36 175 GLY B C 1
ATOM 3804 O O . GLY B 1 175 ? 6.635 3.37 4.914 1 95.36 175 GLY B O 1
ATOM 3805 N N . TYR B 1 176 ? 4.736 4.094 3.855 1 95.8 176 TYR B N 1
ATOM 3806 C CA . TYR B 1 176 ? 5.324 5.354 3.414 1 95.8 176 TYR B CA 1
ATOM 3807 C C . TYR B 1 176 ? 5.704 6.225 4.606 1 95.8 176 TYR B C 1
ATOM 3809 O O . TYR B 1 176 ? 6.823 6.737 4.676 1 95.8 176 TYR B O 1
ATOM 3817 N N . THR B 1 177 ? 4.854 6.329 5.591 1 96.89 177 THR B N 1
ATOM 3818 C CA . THR B 1 177 ? 5.066 7.15 6.778 1 96.89 177 THR B CA 1
ATOM 3819 C C . THR B 1 177 ? 6.273 6.654 7.57 1 96.89 177 THR B C 1
ATOM 3821 O O . THR B 1 177 ? 7.128 7.448 7.969 1 96.89 177 THR B O 1
ATOM 3824 N N . ARG B 1 178 ? 6.379 5.42 7.749 1 92.77 178 ARG B N 1
ATOM 3825 C CA . ARG B 1 178 ? 7.41 4.828 8.594 1 92.77 178 ARG B CA 1
ATOM 3826 C C . ARG B 1 178 ? 8.777 4.897 7.921 1 92.77 178 ARG B C 1
ATOM 3828 O O . ARG B 1 178 ? 9.793 4.555 8.53 1 92.77 178 ARG B O 1
ATOM 3835 N N . SER B 1 179 ? 8.864 5.407 6.725 1 90.81 179 SER B N 1
ATOM 3836 C CA . SER B 1 179 ? 10.109 5.486 5.969 1 90.81 179 SER B CA 1
ATOM 3837 C C . SER B 1 179 ? 10.85 6.788 6.259 1 90.81 179 SER B C 1
ATOM 3839 O O . SER B 1 179 ? 11.96 7 5.766 1 90.81 179 SER B O 1
ATOM 3841 N N . PHE B 1 180 ? 10.346 7.647 7.084 1 92.94 180 PHE B N 1
ATOM 3842 C CA . PHE B 1 180 ? 10.873 9 7.219 1 92.94 180 PHE B CA 1
ATOM 3843 C C . PHE B 1 180 ? 11.657 9.149 8.517 1 92.94 180 PHE B C 1
ATOM 3845 O O . PHE B 1 180 ? 11.711 10.236 9.095 1 92.94 180 PHE B O 1
ATOM 3852 N N . GLN B 1 181 ? 12.265 8.137 8.878 1 87.5 181 GLN B N 1
ATOM 3853 C CA . GLN B 1 181 ? 12.956 8.093 10.162 1 87.5 181 GLN B CA 1
ATOM 3854 C C . GLN B 1 181 ? 14.056 9.148 10.231 1 87.5 181 GLN B C 1
ATOM 3856 O O . GLN B 1 181 ? 14.316 9.713 11.296 1 87.5 181 GLN B O 1
ATOM 3861 N N . PHE B 1 182 ? 14.657 9.533 9.118 1 88.12 182 PHE B N 1
ATOM 3862 C CA . PHE B 1 182 ? 15.83 10.399 9.115 1 88.12 182 PHE B CA 1
ATOM 3863 C C . PHE B 1 182 ? 15.437 11.842 8.821 1 88.12 182 PHE B C 1
ATOM 3865 O O . PHE B 1 182 ? 16.267 12.748 8.916 1 88.12 182 PHE B O 1
ATOM 3872 N N . MET B 1 183 ? 14.252 12.09 8.608 1 92.4 183 MET B N 1
ATOM 3873 C CA . MET B 1 183 ? 13.848 13.382 8.06 1 92.4 183 MET B CA 1
ATOM 3874 C C . MET B 1 183 ? 14.1 14.502 9.064 1 92.4 183 MET B C 1
ATOM 3876 O O . MET B 1 183 ? 14.511 15.6 8.685 1 92.4 183 MET B O 1
ATOM 3880 N N . PRO B 1 184 ? 13.946 14.201 10.41 1 93.02 184 PRO B N 1
ATOM 3881 C CA . PRO B 1 184 ? 14.271 15.26 11.367 1 93.02 184 PRO B CA 1
ATOM 3882 C C . PRO B 1 184 ? 15.733 15.695 11.294 1 93.02 184 PRO B C 1
ATOM 3884 O O . PRO B 1 184 ? 16.045 16.867 11.518 1 93.02 184 PRO B O 1
ATOM 3887 N N . TYR B 1 185 ? 16.602 14.785 10.92 1 90.62 185 TYR B N 1
ATOM 3888 C CA . TYR B 1 185 ? 18.03 15.075 10.87 1 90.62 185 TYR B CA 1
ATOM 3889 C C . TYR B 1 185 ? 18.414 15.698 9.533 1 90.62 185 TYR B C 1
ATOM 3891 O O . TYR B 1 185 ? 19.467 16.33 9.415 1 90.62 185 TYR B O 1
ATOM 3899 N N . ILE B 1 186 ? 17.571 15.545 8.574 1 91.66 186 ILE B N 1
ATOM 3900 C CA . ILE B 1 186 ? 17.861 16.044 7.234 1 91.66 186 ILE B CA 1
ATOM 3901 C C . ILE B 1 186 ? 17.354 17.478 7.096 1 91.66 186 ILE B C 1
ATOM 3903 O O . ILE B 1 186 ? 18.067 18.349 6.593 1 91.66 186 ILE B O 1
ATOM 3907 N N . CYS B 1 187 ? 16.159 17.717 7.628 1 95.06 187 CYS B N 1
ATOM 3908 C CA . CYS B 1 187 ? 15.588 19.039 7.396 1 95.06 187 CYS B CA 1
ATOM 3909 C C . CYS B 1 187 ? 14.641 19.43 8.524 1 95.06 187 CYS B C 1
ATOM 3911 O O . CYS B 1 187 ? 13.747 20.256 8.331 1 95.06 187 CYS B O 1
ATOM 3913 N N . ASN B 1 188 ? 14.662 18.754 9.669 1 96.64 188 ASN B N 1
ATOM 3914 C CA . ASN B 1 188 ? 13.875 19.071 10.856 1 96.64 188 ASN B CA 1
ATOM 3915 C C . ASN B 1 188 ? 12.378 18.941 10.588 1 96.64 188 ASN B C 1
ATOM 3917 O O . ASN B 1 188 ? 11.59 19.781 11.025 1 96.64 188 ASN B O 1
ATOM 3921 N N . VAL B 1 189 ? 12.023 17.993 9.768 1 97.3 189 VAL B N 1
ATOM 3922 C CA . VAL B 1 189 ? 10.617 17.713 9.498 1 97.3 189 VAL B CA 1
ATOM 3923 C C . VAL B 1 189 ? 10.242 16.349 10.073 1 97.3 189 VAL B C 1
ATOM 3925 O O . VAL B 1 189 ? 11 15.385 9.946 1 97.3 189 VAL B O 1
ATOM 3928 N N . ARG B 1 190 ? 9.124 16.306 10.79 1 97.39 190 ARG B N 1
ATOM 3929 C CA . ARG B 1 190 ? 8.571 15.054 11.295 1 97.39 190 ARG B CA 1
ATOM 3930 C C . ARG B 1 190 ? 7.385 14.599 10.451 1 97.39 190 ARG B C 1
ATOM 3932 O O . ARG B 1 190 ? 6.602 15.424 9.974 1 97.39 190 ARG B O 1
ATOM 3939 N N . VAL B 1 191 ? 7.284 13.282 10.228 1 97.66 191 VAL B N 1
ATOM 3940 C CA . VAL B 1 191 ? 6.197 12.696 9.451 1 97.66 191 VAL B CA 1
ATOM 3941 C C . VAL B 1 191 ? 5.527 11.584 10.255 1 97.66 191 VAL B C 1
ATOM 3943 O O . VAL B 1 191 ? 6.18 10.615 10.651 1 97.66 191 VAL B O 1
ATOM 3946 N N . ASN B 1 192 ? 4.239 11.749 10.559 1 98.1 192 ASN B N 1
ATOM 3947 C CA . ASN B 1 192 ? 3.452 10.803 11.343 1 98.1 192 ASN B CA 1
ATOM 3948 C C . ASN B 1 192 ? 2.129 10.472 10.658 1 98.1 192 ASN B C 1
ATOM 3950 O O . ASN B 1 192 ? 1.793 11.061 9.629 1 98.1 192 ASN B O 1
ATOM 3954 N N . ALA B 1 193 ? 1.421 9.445 11.226 1 98.49 193 ALA B N 1
ATOM 3955 C CA . ALA B 1 193 ? 0.136 9.084 10.634 1 98.49 193 ALA B CA 1
ATOM 3956 C C . ALA B 1 193 ? -0.928 8.889 11.71 1 98.49 193 ALA B C 1
ATOM 3958 O O . ALA B 1 193 ? -0.657 8.302 12.76 1 98.49 193 ALA B O 1
ATOM 3959 N N . LEU B 1 194 ? -2.104 9.454 11.462 1 98.38 194 LEU B N 1
ATOM 3960 C CA . LEU B 1 194 ? -3.306 9.106 12.211 1 98.38 194 LEU B CA 1
ATOM 3961 C C . LEU B 1 194 ? -4.117 8.043 11.476 1 98.38 194 LEU B C 1
ATOM 3963 O O . LEU B 1 194 ? -4.317 8.138 10.263 1 98.38 194 LEU B O 1
ATOM 3967 N N . CYS B 1 195 ? -4.556 7.075 12.232 1 96.21 195 CYS B N 1
ATOM 3968 C CA . CYS B 1 195 ? -5.312 5.955 11.682 1 96.21 195 CYS B CA 1
ATOM 3969 C C . CYS B 1 195 ? -6.662 5.815 12.375 1 96.21 195 CYS B C 1
ATOM 3971 O O . CYS B 1 195 ? -6.796 5.049 13.331 1 96.21 195 CYS B O 1
ATOM 3973 N N . PRO B 1 196 ? -7.65 6.443 11.791 1 94.84 196 PRO B N 1
ATOM 3974 C CA . PRO B 1 196 ? -8.955 6.391 12.454 1 94.84 196 PRO B CA 1
ATOM 3975 C C . PRO B 1 196 ? -9.693 5.078 12.204 1 94.84 196 PRO B C 1
ATOM 3977 O O . PRO B 1 196 ? -9.603 4.513 11.111 1 94.84 196 PRO B O 1
ATOM 3980 N N . TYR B 1 197 ? -10.377 4.671 13.206 1 89.31 197 TYR B N 1
ATOM 3981 C CA . TYR B 1 197 ? -11.451 3.706 12.999 1 89.31 197 TYR B CA 1
ATOM 3982 C C . TYR B 1 197 ? -12.681 4.378 12.402 1 89.31 197 TYR B C 1
ATOM 3984 O O . TYR B 1 197 ? -12.569 5.401 11.722 1 89.31 197 TYR B O 1
ATOM 3992 N N . TRP B 1 198 ? -13.845 3.828 12.543 1 86.05 198 TRP B N 1
ATOM 3993 C CA . TRP B 1 198 ? -15.035 4.37 11.895 1 86.05 198 TRP B CA 1
ATOM 3994 C C . TRP B 1 198 ? -15.396 5.735 12.474 1 86.05 198 TRP B C 1
ATOM 3996 O O . TRP B 1 198 ? -15.656 5.859 13.673 1 86.05 198 TRP B O 1
ATOM 4006 N N . VAL B 1 199 ? -15.324 6.688 11.633 1 88.97 199 VAL B N 1
ATOM 4007 C CA . VAL B 1 199 ? -15.704 8.047 12.005 1 88.97 199 VAL B CA 1
ATOM 4008 C C . VAL B 1 199 ? -16.934 8.475 11.208 1 88.97 199 VAL B C 1
ATOM 4010 O O . VAL B 1 199 ? -17.05 8.168 10.02 1 88.97 199 VAL B O 1
ATOM 4013 N N . ASP B 1 200 ? -17.822 9.115 11.847 1 83.6 200 ASP B N 1
ATOM 4014 C CA . ASP B 1 200 ? -19.01 9.599 11.151 1 83.6 200 ASP B CA 1
ATOM 4015 C C . ASP B 1 200 ? -18.667 10.763 10.224 1 83.6 200 ASP B C 1
ATOM 4017 O O . ASP B 1 200 ? -18.587 11.911 10.665 1 83.6 200 ASP B O 1
ATOM 4021 N N . THR B 1 201 ? -18.385 10.488 8.987 1 82.2 201 THR B N 1
ATOM 4022 C CA . THR B 1 201 ? -18.087 11.449 7.931 1 82.2 201 THR B CA 1
ATOM 4023 C C . THR B 1 201 ? -18.81 11.076 6.64 1 82.2 201 THR B C 1
ATOM 4025 O O . THR B 1 201 ? -19.451 10.025 6.563 1 82.2 201 THR B O 1
ATOM 4028 N N . ASP B 1 202 ? -18.703 11.958 5.706 1 73.29 202 ASP B N 1
ATOM 4029 C CA . ASP B 1 202 ? -19.271 11.678 4.391 1 73.29 202 ASP B CA 1
ATOM 4030 C C . ASP B 1 202 ? -18.585 10.48 3.74 1 73.29 202 ASP B C 1
ATOM 4032 O O . ASP B 1 202 ? -19.202 9.754 2.958 1 73.29 202 ASP B O 1
ATOM 4036 N N . LEU B 1 203 ? -17.395 10.269 4.055 1 72.13 203 LEU B N 1
ATOM 4037 C CA . LEU B 1 203 ? -16.671 9.112 3.538 1 72.13 203 LEU B CA 1
ATOM 4038 C C . LEU B 1 203 ? -17.358 7.814 3.948 1 72.13 203 LEU B C 1
ATOM 4040 O O . LEU B 1 203 ? -17.511 6.903 3.131 1 72.13 203 LEU B O 1
ATOM 4044 N N . LEU B 1 204 ? -17.743 7.814 5.123 1 69.97 204 LEU B N 1
ATOM 4045 C CA . LEU B 1 204 ? -18.447 6.628 5.599 1 69.97 204 LEU B CA 1
ATOM 4046 C C . LEU B 1 204 ? -19.791 6.475 4.893 1 69.97 204 LEU B C 1
ATOM 4048 O O . LEU B 1 204 ? -20.204 5.358 4.573 1 69.97 204 LEU B O 1
ATOM 4052 N N . THR B 1 205 ? -20.351 7.603 4.575 1 67.26 205 THR B N 1
ATOM 4053 C CA . THR B 1 205 ? -21.647 7.584 3.904 1 67.26 205 THR B CA 1
ATOM 4054 C C . THR B 1 205 ? -21.506 7.082 2.47 1 67.26 205 THR B C 1
ATOM 4056 O O . THR B 1 205 ? -22.387 6.386 1.961 1 67.26 205 THR B O 1
ATOM 4059 N N . SER B 1 206 ? -20.428 7.462 1.907 1 66.63 206 SER B N 1
ATOM 4060 C CA . SER B 1 206 ? -20.189 7.031 0.534 1 66.63 206 SER B CA 1
ATOM 4061 C C . SER B 1 206 ? -20.005 5.52 0.453 1 66.63 206 SER B C 1
ATOM 4063 O O . SER B 1 206 ? -20.373 4.897 -0.546 1 66.63 206 SER B O 1
ATOM 4065 N N . VAL B 1 207 ? -19.406 5.037 1.458 1 61.81 207 VAL B N 1
ATOM 4066 C CA . VAL B 1 207 ? -19.292 3.584 1.529 1 61.81 207 VAL B CA 1
ATOM 4067 C C . VAL B 1 207 ? -20.68 2.962 1.657 1 61.81 207 VAL B C 1
ATOM 4069 O O . VAL B 1 207 ? -20.956 1.917 1.063 1 61.81 207 VAL B O 1
ATOM 4072 N N . LYS B 1 208 ? -21.591 3.771 2.302 1 59.32 208 LYS B N 1
ATOM 4073 C CA . LYS B 1 208 ? -22.981 3.379 2.512 1 59.32 208 LYS B CA 1
ATOM 4074 C C . LYS B 1 208 ? -23.744 3.333 1.191 1 59.32 208 LYS B C 1
ATOM 4076 O O . LYS B 1 208 ? -24.496 2.39 0.936 1 59.32 208 LYS B O 1
ATOM 4081 N N . GLU B 1 209 ? -23.642 4.434 0.464 1 55.27 209 GLU B N 1
ATOM 4082 C CA . GLU B 1 209 ? -24.448 4.617 -0.739 1 55.27 209 GLU B CA 1
ATOM 4083 C C . GLU B 1 209 ? -24.058 3.615 -1.822 1 55.27 209 GLU B C 1
ATOM 4085 O O . GLU B 1 209 ? -24.902 3.188 -2.613 1 55.27 209 GLU B O 1
ATOM 4090 N N . THR B 1 210 ? -22.851 3.427 -1.865 1 53.51 210 THR B N 1
ATOM 4091 C CA . THR B 1 210 ? -22.434 2.476 -2.888 1 53.51 210 THR B CA 1
ATOM 4092 C C . THR B 1 210 ? -22.847 1.057 -2.508 1 53.51 210 THR B C 1
ATOM 4094 O O . THR B 1 210 ? -23.056 0.21 -3.379 1 53.51 210 THR B O 1
ATOM 4097 N N . THR B 1 211 ? -22.939 1.027 -1.129 1 50.35 211 THR B N 1
ATOM 4098 C CA . THR B 1 211 ? -23.346 -0.276 -0.616 1 50.35 211 THR B CA 1
ATOM 4099 C C . THR B 1 211 ? -24.862 -0.349 -0.464 1 50.35 211 THR B C 1
ATOM 4101 O O . THR B 1 211 ? -25.409 -1.406 -0.142 1 50.35 211 THR B O 1
ATOM 4104 N N . ASP B 1 212 ? -25.469 0.792 -0.282 1 45.38 212 ASP B N 1
ATOM 4105 C CA . ASP B 1 212 ? -26.912 0.755 -0.066 1 45.38 212 ASP B CA 1
ATOM 4106 C C . ASP B 1 212 ? -27.608 -0.067 -1.147 1 45.38 212 ASP B C 1
ATOM 4108 O O . ASP B 1 212 ? -28.834 -0.198 -1.142 1 45.38 212 ASP B O 1
ATOM 4112 N N . SER B 1 213 ? -26.948 -0.254 -2.136 1 45.5 213 SER B N 1
ATOM 4113 C CA . SER B 1 213 ? -27.761 -1.323 -2.709 1 45.5 213 SER B CA 1
ATOM 4114 C C . SER B 1 213 ? -27.93 -2.476 -1.726 1 45.5 213 SER B C 1
ATOM 4116 O O . SER B 1 213 ? -26.994 -2.825 -1.003 1 45.5 213 SER B O 1
ATOM 4118 N N . GLN B 1 214 ? -29.141 -2.709 -1.238 1 44.59 214 GLN B N 1
ATOM 4119 C CA . GLN B 1 214 ? -29.659 -3.786 -0.401 1 44.59 214 GLN B CA 1
ATOM 4120 C C . GLN B 1 214 ? -28.614 -4.88 -0.202 1 44.59 214 GLN B C 1
ATOM 4122 O O . GLN B 1 214 ? -28.776 -5.753 0.653 1 44.59 214 GLN B O 1
ATOM 4127 N N . GLU B 1 215 ? -27.318 -4.842 -0.861 1 53.62 215 GLU B N 1
ATOM 4128 C CA . GLU B 1 215 ? -26.708 -6.146 -1.098 1 53.62 215 GLU B CA 1
ATOM 4129 C C . GLU B 1 215 ? -25.298 -6.21 -0.518 1 53.62 215 GLU B C 1
ATOM 4131 O O . GLU B 1 215 ? -24.66 -7.265 -0.539 1 53.62 215 GLU B O 1
ATOM 4136 N N . GLU B 1 216 ? -24.781 -4.981 0.233 1 63.09 216 GLU B N 1
ATOM 4137 C CA . GLU B 1 216 ? -23.432 -5.324 0.672 1 63.09 216 GLU B CA 1
ATOM 4138 C C . GLU B 1 216 ? -23.404 -5.65 2.163 1 63.09 216 GLU B C 1
ATOM 4140 O O . GLU B 1 216 ? -23.588 -4.765 3.001 1 63.09 216 GLU B O 1
ATOM 4145 N N . PRO B 1 217 ? -23.264 -6.831 2.504 1 70.37 217 PRO B N 1
ATOM 4146 C CA . PRO B 1 217 ? -23.398 -7.329 3.874 1 70.37 217 PRO B CA 1
ATOM 4147 C C . PRO B 1 217 ? -22.484 -6.603 4.858 1 70.37 217 PRO B C 1
ATOM 4149 O O . PRO B 1 217 ? -22.814 -6.484 6.041 1 70.37 217 PRO B O 1
ATOM 4152 N N . PHE B 1 218 ? -21.467 -5.913 4.369 1 73.12 218 PHE B N 1
ATOM 4153 C CA . PHE B 1 218 ? -20.516 -5.347 5.319 1 73.12 218 PHE B CA 1
ATOM 4154 C C . PHE B 1 218 ? -21.034 -4.031 5.886 1 73.12 218 PHE B C 1
ATOM 4156 O O . PHE B 1 218 ? -20.641 -3.624 6.982 1 73.12 218 PHE B O 1
ATOM 4163 N N . TYR B 1 219 ? -21.906 -3.372 5.221 1 73.85 219 TYR B N 1
ATOM 4164 C CA . TYR B 1 219 ? -22.445 -2.1 5.69 1 73.85 219 TYR B CA 1
ATOM 4165 C C . TYR B 1 219 ? -23.178 -2.274 7.014 1 73.85 219 TYR B C 1
ATOM 4167 O O . TYR B 1 219 ? -23.155 -1.381 7.865 1 73.85 219 TYR B O 1
ATOM 4175 N N . ASN B 1 220 ? -23.799 -3.414 7.113 1 75.33 220 ASN B N 1
ATOM 4176 C CA . ASN B 1 220 ? -24.482 -3.686 8.373 1 75.33 220 ASN B CA 1
ATOM 4177 C C . ASN B 1 220 ? -23.51 -3.687 9.549 1 75.33 220 ASN B C 1
ATOM 4179 O O . ASN B 1 220 ? -23.863 -3.266 10.652 1 75.33 220 ASN B O 1
ATOM 4183 N N . VAL B 1 221 ? -22.326 -4.119 9.301 1 75.56 221 VAL B N 1
ATOM 4184 C CA . VAL B 1 221 ? -21.298 -4.112 10.337 1 75.56 221 VAL B CA 1
ATOM 4185 C C . VAL B 1 221 ? -20.909 -2.674 10.67 1 75.56 221 VAL B C 1
ATOM 4187 O O . VAL B 1 221 ? -20.84 -2.299 11.843 1 75.56 221 VAL B O 1
ATOM 4190 N N . ILE B 1 222 ? -20.751 -1.904 9.672 1 76.72 222 ILE B N 1
ATOM 4191 C CA . ILE B 1 222 ? -20.351 -0.512 9.853 1 76.72 222 ILE B CA 1
ATOM 4192 C C . ILE B 1 222 ? -21.428 0.236 10.635 1 76.72 222 ILE B C 1
ATOM 4194 O O . ILE B 1 222 ? -21.121 0.98 11.57 1 76.72 222 ILE B O 1
ATOM 4198 N N . LYS B 1 223 ? -22.631 -0.003 10.23 1 78.8 223 LYS B N 1
ATOM 4199 C CA . LYS B 1 223 ? -23.767 0.678 10.844 1 78.8 223 LYS B CA 1
ATOM 4200 C C . LYS B 1 223 ? -23.821 0.413 12.346 1 78.8 223 LYS B C 1
ATOM 4202 O O . LYS B 1 223 ? -24.207 1.289 13.123 1 78.8 223 LYS B O 1
ATOM 4207 N N . HIS B 1 224 ? -23.371 -0.731 12.734 1 79.4 224 HIS B N 1
ATOM 4208 C CA . HIS B 1 224 ? -23.546 -1.124 14.127 1 79.4 224 HIS B CA 1
ATOM 4209 C C . HIS B 1 224 ? -22.229 -1.043 14.892 1 79.4 224 HIS B C 1
ATOM 4211 O O . HIS B 1 224 ? -22.177 -1.361 16.082 1 79.4 224 HIS B O 1
ATOM 4217 N N . SER B 1 225 ? -21.218 -0.587 14.169 1 80.36 225 SER B N 1
ATOM 4218 C CA . SER B 1 225 ? -19.923 -0.442 14.826 1 80.36 225 SER B CA 1
ATOM 4219 C C . SER B 1 225 ? -19.833 0.878 15.584 1 80.36 225 SER B C 1
ATOM 4221 O O . SER B 1 225 ? -20.352 1.899 15.128 1 80.36 225 SER B O 1
ATOM 4223 N N . PRO B 1 226 ? -19.17 0.764 16.796 1 83.91 226 PRO B N 1
ATOM 4224 C CA . PRO B 1 226 ? -18.955 2.041 17.481 1 83.91 226 PRO B CA 1
ATOM 4225 C C . PRO B 1 226 ? -18.159 3.035 16.639 1 83.91 226 PRO B C 1
ATOM 4227 O O . PRO B 1 226 ? -17.254 2.639 15.9 1 83.91 226 PRO B O 1
ATOM 4230 N N . ARG B 1 227 ? -18.543 4.273 16.838 1 89.17 227 ARG B N 1
ATOM 4231 C CA . ARG B 1 227 ? -17.887 5.337 16.085 1 89.17 227 ARG B CA 1
ATOM 4232 C C . ARG B 1 227 ? -16.805 6.013 16.922 1 89.17 227 ARG B C 1
ATOM 4234 O O . ARG B 1 227 ? -16.925 6.103 18.145 1 89.17 227 ARG B O 1
ATOM 4241 N N . VAL B 1 228 ? -15.755 6.401 16.249 1 92.87 228 VAL B N 1
ATOM 4242 C CA . VAL B 1 228 ? -14.75 7.246 16.885 1 92.87 228 VAL B CA 1
ATOM 4243 C C . VAL B 1 228 ? -15.27 8.678 16.991 1 92.87 228 VAL B C 1
ATOM 4245 O O . VAL B 1 228 ? -15.678 9.272 15.99 1 92.87 228 VAL B O 1
ATOM 4248 N N . PRO B 1 229 ? -15.275 9.192 18.247 1 94.44 229 PRO B N 1
ATOM 4249 C CA . PRO B 1 229 ? -15.635 10.608 18.344 1 94.44 229 PRO B CA 1
ATOM 4250 C C . PRO B 1 229 ? -14.678 11.515 17.572 1 94.44 229 PRO B C 1
ATOM 4252 O O . PRO B 1 229 ? -13.466 11.285 17.576 1 94.44 229 PRO B O 1
ATOM 4255 N N . MET B 1 230 ? -15.223 12.532 16.935 1 95.96 230 MET B N 1
ATOM 4256 C CA . MET B 1 230 ? -14.401 13.477 16.184 1 95.96 230 MET B CA 1
ATOM 4257 C C . MET B 1 230 ? -13.347 14.115 17.083 1 95.96 230 MET B C 1
ATOM 4259 O O . MET B 1 230 ? -12.22 14.359 16.648 1 95.96 230 MET B O 1
ATOM 4263 N N . GLU B 1 231 ? -13.708 14.33 18.302 1 95.56 231 GLU B N 1
ATOM 4264 C CA . GLU B 1 231 ? -12.78 14.923 19.26 1 95.56 231 GLU B CA 1
ATOM 4265 C C . GLU B 1 231 ? -11.531 14.062 19.424 1 95.56 231 GLU B C 1
ATOM 4267 O O . GLU B 1 231 ? -10.423 14.586 19.557 1 95.56 231 GLU B O 1
ATOM 4272 N N . THR B 1 232 ? -11.747 12.761 19.473 1 95.71 232 THR B N 1
ATOM 4273 C CA . THR B 1 232 ? -10.627 11.833 19.587 1 95.71 232 THR B CA 1
ATOM 4274 C C . THR B 1 232 ? -9.726 11.918 18.358 1 95.71 232 THR B C 1
ATOM 4276 O O . THR B 1 232 ? -8.5 11.895 18.479 1 95.71 232 THR B O 1
ATOM 4279 N N . VAL B 1 233 ? -10.319 12.06 17.201 1 96.91 233 VAL B N 1
ATOM 4280 C CA . VAL B 1 233 ? -9.584 12.17 15.945 1 96.91 233 VAL B CA 1
ATOM 4281 C C . VAL B 1 233 ? -8.763 13.458 15.939 1 96.91 233 VAL B C 1
ATOM 4283 O O . VAL B 1 233 ? -7.561 13.434 15.66 1 96.91 233 VAL B O 1
ATOM 4286 N N . VAL B 1 234 ? -9.376 14.516 16.302 1 96.76 234 VAL B N 1
ATOM 4287 C CA . VAL B 1 234 ? -8.715 15.817 16.317 1 96.76 234 VAL B CA 1
ATOM 4288 C C . VAL B 1 234 ? -7.571 15.804 17.328 1 96.76 234 VAL B C 1
ATOM 4290 O O . VAL B 1 234 ? -6.479 16.301 17.045 1 96.76 234 VAL B O 1
ATOM 4293 N N . GLU B 1 235 ? -7.827 15.203 18.456 1 95.59 235 GLU B N 1
ATOM 4294 C CA . GLU B 1 235 ? -6.782 15.072 19.467 1 95.59 235 GLU B CA 1
ATOM 4295 C C . GLU B 1 235 ? -5.569 14.329 18.915 1 95.59 235 GLU B C 1
ATOM 4297 O O . GLU B 1 235 ? -4.428 14.727 19.158 1 95.59 235 GLU B O 1
ATOM 4302 N N . GLY B 1 236 ? -5.819 13.247 18.254 1 96.94 236 GLY B N 1
ATOM 4303 C CA . GLY B 1 236 ? -4.732 12.492 17.651 1 96.94 236 GLY B CA 1
ATOM 4304 C C . GLY B 1 236 ? -3.924 13.302 16.654 1 96.94 236 GLY B C 1
ATOM 4305 O O . GLY B 1 236 ? -2.692 13.298 16.697 1 96.94 236 GLY B O 1
ATOM 4306 N N . VAL B 1 237 ? -4.606 14.038 15.774 1 97.66 237 VAL B N 1
ATOM 4307 C CA . VAL B 1 237 ? -3.933 14.844 14.76 1 97.66 237 VAL B CA 1
ATOM 4308 C C . VAL B 1 237 ? -3.104 15.935 15.434 1 97.66 237 VAL B C 1
ATOM 4310 O O . VAL B 1 237 ? -1.931 16.125 15.103 1 97.66 237 VAL B O 1
ATOM 4313 N N . MET B 1 238 ? -3.657 16.613 16.394 1 97.15 238 MET B N 1
ATOM 4314 C CA . MET B 1 238 ? -2.968 17.707 17.073 1 97.15 238 MET B CA 1
ATOM 4315 C C . MET B 1 238 ? -1.738 17.197 17.816 1 97.15 238 MET B C 1
ATOM 4317 O O . MET B 1 238 ? -0.692 17.848 17.813 1 97.15 238 MET B O 1
ATOM 4321 N N . THR B 1 239 ? -1.896 16.051 18.458 1 96.55 239 THR B N 1
ATOM 4322 C CA . THR B 1 239 ? -0.76 15.437 19.136 1 96.55 239 THR B CA 1
ATOM 4323 C C . THR B 1 239 ? 0.383 15.186 18.157 1 96.55 239 THR B C 1
ATOM 4325 O O . THR B 1 239 ? 1.531 15.542 18.43 1 96.55 239 THR B O 1
ATOM 4328 N N . LEU B 1 240 ? 0.078 14.694 17.039 1 97.33 240 LEU B N 1
ATOM 4329 C CA . LEU B 1 240 ? 1.091 14.346 16.049 1 97.33 240 LEU B CA 1
ATOM 4330 C C . LEU B 1 240 ? 1.704 15.6 15.433 1 97.33 240 LEU B C 1
ATOM 4332 O O . LEU B 1 240 ? 2.887 15.612 15.088 1 97.33 240 LEU B O 1
ATOM 4336 N N . LEU B 1 241 ? 0.944 16.618 15.3 1 97.13 241 LEU B N 1
ATOM 4337 C CA . LEU B 1 241 ? 1.445 17.855 14.711 1 97.13 241 LEU B CA 1
ATOM 4338 C C . LEU B 1 241 ? 2.356 18.592 15.687 1 97.13 241 LEU B C 1
ATOM 4340 O O . LEU B 1 241 ? 3.369 19.167 15.284 1 97.13 241 LEU B O 1
ATOM 4344 N N . THR B 1 242 ? 2.076 18.528 17.006 1 95.97 242 THR B N 1
ATOM 4345 C CA . THR B 1 242 ? 2.683 19.491 17.917 1 95.97 242 THR B CA 1
ATOM 4346 C C . THR B 1 242 ? 3.732 18.816 18.798 1 95.97 242 THR B C 1
ATOM 4348 O O . THR B 1 242 ? 4.618 19.482 19.338 1 95.97 242 THR B O 1
ATOM 4351 N N . ASP B 1 243 ? 3.616 17.536 19.043 1 94.9 243 ASP B N 1
ATOM 4352 C CA . ASP B 1 243 ? 4.589 16.848 19.885 1 94.9 243 ASP B CA 1
ATOM 4353 C C . ASP B 1 243 ? 5.899 16.617 19.135 1 94.9 243 ASP B C 1
ATOM 4355 O O . ASP B 1 243 ? 5.984 15.732 18.282 1 94.9 243 ASP B O 1
ATOM 4359 N N . ALA B 1 244 ? 6.923 17.332 19.512 1 92.31 244 ALA B N 1
ATOM 4360 C CA . ALA B 1 244 ? 8.195 17.374 18.795 1 92.31 244 ALA B CA 1
ATOM 4361 C C . ALA B 1 244 ? 8.957 16.061 18.951 1 92.31 244 ALA B C 1
ATOM 4363 O O . ALA B 1 244 ? 9.93 15.812 18.236 1 92.31 244 ALA B O 1
ATOM 4364 N N . GLU B 1 245 ? 8.502 15.194 19.793 1 91.61 245 GLU B N 1
ATOM 4365 C CA . GLU B 1 245 ? 9.217 13.948 20.053 1 91.61 245 GLU B CA 1
ATOM 4366 C C . GLU B 1 245 ? 8.736 12.833 19.128 1 91.61 245 GLU B C 1
ATOM 4368 O O . GLU B 1 245 ? 9.326 11.751 19.093 1 91.61 245 GLU B O 1
ATOM 4373 N N . ARG B 1 246 ? 7.732 13.124 18.396 1 94.15 246 ARG B N 1
ATOM 4374 C CA . ARG B 1 246 ? 7.136 12.061 17.594 1 94.15 246 ARG B CA 1
ATOM 4375 C C . ARG B 1 246 ? 7.579 12.159 16.138 1 94.15 246 ARG B C 1
ATOM 4377 O O . ARG B 1 246 ? 7.476 13.222 15.523 1 94.15 246 ARG B O 1
ATOM 4384 N N . ASN B 1 247 ? 8.027 11.066 15.649 1 94.99 247 ASN B N 1
ATOM 4385 C CA . ASN B 1 247 ? 8.356 10.867 14.241 1 94.99 247 ASN B CA 1
ATOM 4386 C C . ASN B 1 247 ? 8.103 9.427 13.804 1 94.99 247 ASN B C 1
ATOM 4388 O O . ASN B 1 247 ? 8.484 8.486 14.503 1 94.99 247 ASN B O 1
ATOM 4392 N N . THR B 1 248 ? 7.443 9.258 12.646 1 94.86 248 THR B N 1
ATOM 4393 C CA . THR B 1 248 ? 7.075 7.978 12.05 1 94.86 248 THR B CA 1
ATOM 4394 C C . THR B 1 248 ? 6.118 7.213 12.959 1 94.86 248 THR B C 1
ATOM 4396 O O . THR B 1 248 ? 6.024 5.986 12.877 1 94.86 248 THR B O 1
ATOM 4399 N N . GLU B 1 249 ? 5.497 7.923 13.821 1 95.52 249 GLU B N 1
ATOM 4400 C CA . GLU B 1 249 ? 4.515 7.297 14.702 1 95.52 249 GLU B CA 1
ATOM 4401 C C . GLU B 1 249 ? 3.178 7.108 13.992 1 95.52 249 GLU B C 1
ATOM 4403 O O . GLU B 1 249 ? 2.764 7.958 13.2 1 95.52 249 GLU B O 1
ATOM 4408 N N . THR B 1 250 ? 2.593 5.989 14.262 1 95.39 250 THR B N 1
ATOM 4409 C CA . THR B 1 250 ? 1.237 5.713 13.801 1 95.39 250 THR B CA 1
ATOM 4410 C C . THR B 1 250 ? 0.284 5.566 14.983 1 95.39 250 THR B C 1
ATOM 4412 O O . THR B 1 250 ? 0.461 4.682 15.824 1 95.39 250 THR B O 1
ATOM 4415 N N . LEU B 1 251 ? -0.719 6.437 15.07 1 95.79 251 LEU B N 1
ATOM 4416 C CA . LEU B 1 251 ? -1.708 6.4 16.142 1 95.79 251 LEU B CA 1
ATOM 4417 C C . LEU B 1 251 ? -3.048 5.884 15.628 1 95.79 251 LEU B C 1
ATOM 4419 O O . LEU B 1 251 ? -3.55 6.359 14.606 1 95.79 251 LEU B O 1
ATOM 4423 N N . LEU B 1 252 ? -3.557 4.961 16.324 1 94.25 252 LEU B N 1
ATOM 4424 C CA . LEU B 1 252 ? -4.901 4.46 16.058 1 94.25 252 LEU B CA 1
ATOM 4425 C C . LEU B 1 252 ? -5.931 5.18 16.922 1 94.25 252 LEU B C 1
ATOM 4427 O O . LEU B 1 252 ? -5.857 5.134 18.152 1 94.25 252 LEU B O 1
ATOM 4431 N N . ALA B 1 253 ? -6.822 5.894 16.282 1 94.53 253 ALA B N 1
ATOM 4432 C CA . ALA B 1 253 ? -7.95 6.488 16.996 1 94.53 253 ALA B CA 1
ATOM 4433 C C . ALA B 1 253 ? -9.118 5.51 17.087 1 94.53 253 ALA B C 1
ATOM 4435 O O . ALA B 1 253 ? -9.665 5.09 16.065 1 94.53 253 ALA B O 1
ATOM 4436 N N . THR B 1 254 ? -9.503 5.187 18.286 1 90.66 254 THR B N 1
ATOM 4437 C CA . THR B 1 254 ? -10.573 4.231 18.546 1 90.66 254 THR B CA 1
ATOM 4438 C C . THR B 1 254 ? -11.707 4.888 19.327 1 90.66 254 THR B C 1
ATOM 4440 O O . THR B 1 254 ? -11.565 6.012 19.812 1 90.66 254 THR B O 1
ATOM 4443 N N . PRO B 1 255 ? -12.832 4.213 19.387 1 87.59 255 PRO B N 1
ATOM 4444 C CA . PRO B 1 255 ? -13.918 4.754 20.207 1 87.59 255 PRO B CA 1
ATOM 4445 C C . PRO B 1 255 ? -13.514 4.955 21.665 1 87.59 255 PRO B C 1
ATOM 4447 O O . PRO B 1 255 ? -14.104 5.782 22.365 1 87.59 255 PRO B O 1
ATOM 4450 N N . GLU B 1 256 ? -12.456 4.249 22.095 1 87.36 256 GLU B N 1
ATOM 4451 C CA . GLU B 1 256 ? -12.048 4.299 23.496 1 87.36 256 GLU B CA 1
ATOM 4452 C C . GLU B 1 256 ? -10.821 5.188 23.682 1 87.36 256 GLU B C 1
ATOM 4454 O O . GLU B 1 256 ? -10.328 5.348 24.801 1 87.36 256 GLU B O 1
ATOM 4459 N N . GLY B 1 257 ? -10.352 5.741 22.6 1 91.25 257 GLY B N 1
ATOM 4460 C CA . GLY B 1 257 ? -9.196 6.616 22.718 1 91.25 257 GLY B CA 1
ATOM 4461 C C . GLY B 1 257 ? -8.115 6.317 21.697 1 91.25 257 GLY B C 1
ATOM 4462 O O . GLY B 1 257 ? -8.363 5.629 20.705 1 91.25 257 GLY B O 1
ATOM 4463 N N . ILE B 1 258 ? -6.962 6.886 21.934 1 92.97 258 ILE B N 1
ATOM 4464 C CA . ILE B 1 258 ? -5.857 6.799 20.985 1 92.97 258 ILE B CA 1
ATOM 4465 C C . ILE B 1 258 ? -4.862 5.737 21.447 1 92.97 258 ILE B C 1
ATOM 4467 O O . ILE B 1 258 ? -4.519 5.671 22.63 1 92.97 258 ILE B O 1
ATOM 4471 N N . VAL B 1 259 ? -4.437 4.937 20.503 1 91.41 259 VAL B N 1
ATOM 4472 C CA . VAL B 1 259 ? -3.459 3.888 20.775 1 91.41 259 VAL B CA 1
ATOM 4473 C C . VAL B 1 259 ? -2.295 4 19.793 1 91.41 259 VAL B C 1
ATOM 4475 O O . VAL B 1 259 ? -2.504 4.148 18.587 1 91.41 259 VAL B O 1
ATOM 4478 N N . ALA B 1 260 ? -1.068 3.935 20.303 1 91.81 260 ALA B N 1
ATOM 4479 C CA . ALA B 1 260 ? 0.103 3.89 19.432 1 91.81 260 ALA B CA 1
ATOM 4480 C C . ALA B 1 260 ? 0.283 2.501 18.826 1 91.81 260 ALA B C 1
ATOM 4482 O O . ALA B 1 260 ? 0.255 1.497 19.541 1 91.81 260 ALA B O 1
ATOM 4483 N N . MET B 1 261 ? 0.438 2.409 17.531 1 90.79 261 MET B N 1
ATOM 4484 C CA . MET B 1 261 ? 0.656 1.137 16.85 1 90.79 261 MET B CA 1
ATOM 4485 C C . MET B 1 261 ? 2.135 0.933 16.537 1 90.79 261 MET B C 1
ATOM 4487 O O . MET B 1 261 ? 2.714 1.677 15.743 1 90.79 261 MET B O 1
ATOM 4491 N N . GLU B 1 262 ? 2.655 -0.091 17.029 1 83.52 262 GLU B N 1
ATOM 4492 C CA . GLU B 1 262 ? 4.075 -0.363 16.827 1 83.52 262 GLU B CA 1
ATOM 4493 C C . GLU B 1 262 ? 4.319 -1.057 15.49 1 83.52 262 GLU B C 1
ATOM 4495 O O . GLU B 1 262 ? 3.506 -1.873 15.05 1 83.52 262 GLU B O 1
ATOM 4500 N N . ALA B 1 263 ? 5.409 -0.708 14.892 1 82 263 ALA B N 1
ATOM 4501 C CA . ALA B 1 263 ? 5.835 -1.43 13.696 1 82 263 ALA B CA 1
ATOM 4502 C C . ALA B 1 263 ? 6.276 -2.85 14.041 1 82 263 ALA B C 1
ATOM 4504 O O . ALA B 1 263 ? 6.802 -3.096 15.129 1 82 263 ALA B O 1
ATOM 4505 N N . PRO B 1 264 ? 6.004 -3.752 13.069 1 78.55 264 PRO B N 1
ATOM 4506 C CA . PRO B 1 264 ? 6.537 -5.09 13.336 1 78.55 264 PRO B CA 1
ATOM 4507 C C . PRO B 1 264 ? 8.059 -5.106 13.455 1 78.55 264 PRO B C 1
ATOM 4509 O O . PRO B 1 264 ? 8.738 -4.265 12.861 1 78.55 264 PRO B O 1
ATOM 4512 N N . HIS B 1 265 ? 8.514 -6.07 14.273 1 71.64 265 HIS B N 1
ATOM 4513 C CA . HIS B 1 265 ? 9.95 -6.262 14.445 1 71.64 265 HIS B CA 1
ATOM 4514 C C . HIS B 1 265 ? 10.425 -7.527 13.738 1 71.64 265 HIS B C 1
ATOM 4516 O O . HIS B 1 265 ? 9.701 -8.524 13.686 1 71.64 265 HIS B O 1
ATOM 4522 N N . PRO B 1 266 ? 11.523 -7.424 13.09 1 69.55 266 PRO B N 1
ATOM 4523 C CA . PRO B 1 266 ? 12.043 -8.66 12.5 1 69.55 266 PRO B CA 1
ATOM 4524 C C . PRO B 1 266 ? 12.197 -9.783 13.523 1 69.55 266 PRO B C 1
ATOM 4526 O O . PRO B 1 266 ? 12.434 -9.519 14.705 1 69.55 266 PRO B O 1
ATOM 4529 N N . PRO B 1 267 ? 11.794 -11.08 13.045 1 61.92 267 PRO B N 1
ATOM 4530 C CA . PRO B 1 267 ? 11.954 -12.204 13.969 1 61.92 267 PRO B CA 1
ATOM 4531 C C . PRO B 1 267 ? 13.405 -12.419 14.392 1 61.92 267 PRO B C 1
ATOM 4533 O O . PRO B 1 267 ? 14.325 -12.16 13.611 1 61.92 267 PRO B O 1
ATOM 4536 N N . GLY B 1 268 ? 13.524 -12.945 15.832 1 52.58 268 GLY B N 1
ATOM 4537 C CA . GLY B 1 268 ? 14.817 -13.282 16.404 1 52.58 268 GLY B CA 1
ATOM 4538 C C . GLY B 1 268 ? 15.22 -12.368 17.546 1 52.58 268 GLY B C 1
ATOM 4539 O O . GLY B 1 268 ? 14.462 -11.475 17.931 1 52.58 268 GLY B O 1
ATOM 4540 N N . LYS B 1 269 ? 16.094 -12.79 18.386 1 43.05 269 LYS B N 1
ATOM 4541 C CA . LYS B 1 269 ? 16.591 -12.389 19.699 1 43.05 269 LYS B CA 1
ATOM 4542 C C . LYS B 1 269 ? 16.728 -10.872 19.796 1 43.05 269 LYS B C 1
ATOM 4544 O O . LYS B 1 269 ? 16.941 -10.331 20.883 1 43.05 269 LYS B O 1
ATOM 4549 N N . TYR B 1 270 ? 17.127 -10.24 18.97 1 38.73 270 TYR B N 1
ATOM 4550 C CA . TYR B 1 270 ? 17.68 -8.962 19.404 1 38.73 270 TYR B CA 1
ATOM 4551 C C . TYR B 1 270 ? 16.609 -7.879 19.417 1 38.73 270 TYR B C 1
ATOM 4553 O O . TYR B 1 270 ? 16.892 -6.713 19.131 1 38.73 270 TYR B O 1
ATOM 4561 N N . SER B 1 271 ? 15.397 -8.188 19.553 1 38.05 271 SER B N 1
ATOM 4562 C CA . SER B 1 271 ? 14.392 -7.2 19.934 1 38.05 271 SER B CA 1
ATOM 4563 C C . SER B 1 271 ? 14.893 -6.31 21.066 1 38.05 271 SER B C 1
ATOM 4565 O O . SER B 1 271 ? 14.345 -5.232 21.304 1 38.05 271 SER B O 1
ATOM 4567 N N . THR B 1 272 ? 15.7 -6.844 21.94 1 32.8 272 THR B N 1
ATOM 4568 C CA . THR B 1 272 ? 15.933 -6.244 23.249 1 32.8 272 THR B CA 1
ATOM 4569 C C . THR B 1 272 ? 16.659 -4.909 23.111 1 32.8 272 THR B C 1
ATOM 4571 O O . THR B 1 272 ? 16.792 -4.166 24.085 1 32.8 272 THR B O 1
ATOM 4574 N N . MET B 1 273 ? 17.518 -4.819 22.289 1 32.08 273 MET B N 1
ATOM 4575 C CA . MET B 1 273 ? 18.397 -3.678 22.528 1 32.08 273 MET B CA 1
ATOM 4576 C C . MET B 1 273 ? 17.707 -2.371 22.15 1 32.08 273 MET B C 1
ATOM 4578 O O . MET B 1 273 ? 18.372 -1.374 21.862 1 32.08 273 MET B O 1
ATOM 4582 N N . MET B 1 274 ? 16.511 -2.365 22.102 1 36.26 274 MET B N 1
ATOM 4583 C CA . MET B 1 274 ? 15.622 -1.237 21.835 1 36.26 274 MET B CA 1
ATOM 4584 C C . MET B 1 274 ? 15.912 -0.079 22.784 1 36.26 274 MET B C 1
ATOM 4586 O O . MET B 1 274 ? 15.223 0.941 22.754 1 36.26 274 MET B O 1
ATOM 4590 N N . SER B 1 275 ? 16.51 -0.294 23.763 1 32.52 275 SER B N 1
ATOM 4591 C CA . SER B 1 275 ? 16.431 0.686 24.841 1 32.52 275 SER B CA 1
ATOM 4592 C C . SER B 1 275 ? 17.112 1.993 24.45 1 32.52 275 SER B C 1
ATOM 4594 O O . SER B 1 275 ? 17.243 2.902 25.273 1 32.52 275 SER B O 1
ATOM 4596 N N . THR B 1 276 ? 17.954 1.986 23.317 1 37.2 276 THR B N 1
ATOM 4597 C CA . THR B 1 276 ? 18.681 3.25 23.366 1 37.2 276 THR B CA 1
ATOM 4598 C C . THR B 1 276 ? 17.868 4.366 22.716 1 37.2 276 THR B C 1
ATOM 4600 O O . THR B 1 276 ? 17.007 4.105 21.873 1 37.2 276 THR B O 1
ATOM 4603 N N . ASP B 1 277 ? 17.805 5.559 23.171 1 40.14 277 ASP B N 1
ATOM 4604 C CA . ASP B 1 277 ? 17.223 6.887 23.002 1 40.14 277 ASP B CA 1
ATOM 4605 C C . ASP B 1 277 ? 17.376 7.375 21.563 1 40.14 277 ASP B C 1
ATOM 4607 O O . ASP B 1 277 ? 16.913 8.464 21.219 1 40.14 277 ASP B O 1
ATOM 4611 N N . SER B 1 278 ? 18.375 6.901 20.692 1 41.22 278 SER B N 1
ATOM 4612 C CA . SER B 1 278 ? 18.617 7.58 19.423 1 41.22 278 SER B CA 1
ATOM 4613 C C . SER B 1 278 ? 17.78 6.972 18.302 1 41.22 278 SER B C 1
ATOM 4615 O O . SER B 1 278 ? 17.725 5.749 18.155 1 41.22 278 SER B O 1
ATOM 4617 N N . PRO B 1 279 ? 16.737 7.611 17.819 1 42.09 279 PRO B N 1
ATOM 4618 C CA . PRO B 1 279 ? 15.861 7.234 16.706 1 42.09 279 PRO B CA 1
ATOM 4619 C C . PRO B 1 279 ? 16.574 6.387 15.655 1 42.09 279 PRO B C 1
ATOM 4621 O O . PRO B 1 279 ? 15.967 5.491 15.063 1 42.09 279 PRO B O 1
ATOM 4624 N N . THR B 1 280 ? 17.86 6.734 15.35 1 44.66 280 THR B N 1
ATOM 4625 C CA . THR B 1 280 ? 18.656 5.956 14.407 1 44.66 280 THR B CA 1
ATOM 4626 C C . THR B 1 280 ? 18.727 4.493 14.836 1 44.66 280 THR B C 1
ATOM 4628 O O . THR B 1 280 ? 18.791 3.596 13.994 1 44.66 280 THR B O 1
ATOM 4631 N N . LYS B 1 281 ? 18.764 4.39 16.015 1 44.29 281 LYS B N 1
ATOM 4632 C CA . LYS B 1 281 ? 19.078 3.046 16.491 1 44.29 281 LYS B CA 1
ATOM 4633 C C . LYS B 1 281 ? 17.881 2.113 16.333 1 44.29 281 LYS B C 1
ATOM 4635 O O . LYS B 1 281 ? 18.045 0.93 16.027 1 44.29 281 LYS B O 1
ATOM 4640 N N . LYS B 1 282 ? 16.678 2.737 16.539 1 46.09 282 LYS B N 1
ATOM 4641 C CA . LYS B 1 282 ? 15.494 1.893 16.405 1 46.09 282 LYS B CA 1
ATOM 4642 C C . LYS B 1 282 ? 15.429 1.25 15.023 1 46.09 282 LYS B C 1
ATOM 4644 O O . LYS B 1 282 ? 15.014 0.098 14.887 1 46.09 282 LYS B O 1
ATOM 4649 N N . TYR B 1 283 ? 15.678 2.078 14.055 1 47.43 283 TYR B N 1
ATOM 4650 C CA . TYR B 1 283 ? 15.673 1.529 12.704 1 47.43 283 TYR B CA 1
ATOM 4651 C C . TYR B 1 283 ? 16.693 0.405 12.568 1 47.43 283 TYR B C 1
ATOM 4653 O O . TYR B 1 283 ? 16.451 -0.58 11.867 1 47.43 283 TYR B O 1
ATOM 4661 N N . LEU B 1 284 ? 17.791 0.725 13.163 1 48.6 284 LEU B N 1
ATOM 4662 C CA . LEU B 1 284 ? 18.912 -0.204 13.063 1 48.6 284 LEU B CA 1
ATOM 4663 C C . LEU B 1 284 ? 18.514 -1.591 13.556 1 48.6 284 LEU B C 1
ATOM 4665 O O . LEU B 1 284 ? 18.987 -2.601 13.029 1 48.6 284 LEU B O 1
ATOM 4669 N N . TYR B 1 285 ? 17.719 -1.519 14.37 1 45.42 285 TYR B N 1
ATOM 4670 C CA . TYR B 1 285 ? 17.484 -2.793 15.04 1 45.42 285 TYR B CA 1
ATOM 4671 C C . TYR B 1 285 ? 16.607 -3.703 14.188 1 45.42 285 TYR B C 1
ATOM 4673 O O . TYR B 1 285 ? 16.801 -4.921 14.168 1 45.42 285 TYR B O 1
ATOM 4681 N N . ALA B 1 286 ? 15.623 -3.119 13.627 1 45.37 286 ALA B N 1
ATOM 4682 C CA . ALA B 1 286 ? 14.763 -3.989 12.829 1 45.37 286 ALA B CA 1
ATOM 4683 C C . ALA B 1 286 ? 15.584 -4.821 11.848 1 45.37 286 ALA B C 1
ATOM 4685 O O . ALA B 1 286 ? 15.273 -5.989 11.603 1 45.37 286 ALA B O 1
ATOM 4686 N N . LEU B 1 287 ? 16.687 -4.193 11.353 1 48.57 287 LEU B N 1
ATOM 4687 C CA . LEU B 1 287 ? 17.484 -4.871 10.336 1 48.57 287 LEU B CA 1
ATOM 4688 C C . LEU B 1 287 ? 18.563 -5.736 10.979 1 48.57 287 LEU B C 1
ATOM 4690 O O . LEU B 1 287 ? 19.185 -6.562 10.307 1 48.57 287 LEU B O 1
ATOM 4694 N N . GLU B 1 288 ? 18.799 -5.485 12.151 1 48.3 288 GLU B N 1
ATOM 4695 C CA . GLU B 1 288 ? 19.922 -6.17 12.785 1 48.3 288 GLU B CA 1
ATOM 4696 C C . GLU B 1 288 ? 19.685 -7.676 12.85 1 48.3 288 GLU B C 1
ATOM 4698 O O . GLU B 1 288 ? 20.636 -8.459 12.861 1 48.3 288 GLU B O 1
ATOM 4703 N N . SER B 1 289 ? 18.454 -7.981 12.926 1 49.5 289 SER B N 1
ATOM 4704 C CA . SER B 1 289 ? 18.283 -9.408 13.175 1 49.5 289 SER B CA 1
ATOM 4705 C C . SER B 1 289 ? 19.003 -10.244 12.123 1 49.5 289 SER B C 1
ATOM 4707 O O . SER B 1 289 ? 19.228 -11.44 12.319 1 49.5 289 SER B O 1
ATOM 4709 N N . PHE B 1 290 ? 19.169 -9.551 11.048 1 55.77 290 PHE B N 1
ATOM 4710 C CA . PHE B 1 290 ? 19.839 -10.391 10.062 1 55.77 290 PHE B CA 1
ATOM 4711 C C . PHE B 1 290 ? 21.322 -10.052 9.981 1 55.77 290 PHE B C 1
ATOM 4713 O O . PHE B 1 290 ? 21.984 -10.369 8.991 1 55.77 290 PHE B O 1
ATOM 4720 N N . GLN B 1 291 ? 21.756 -9.363 11.12 1 59.37 291 GLN B N 1
ATOM 4721 C CA . GLN B 1 291 ? 22.979 -8.611 10.858 1 59.37 291 GLN B CA 1
ATOM 4722 C C . GLN B 1 291 ? 24.202 -9.344 11.402 1 59.37 291 GLN B C 1
ATOM 4724 O O . GLN B 1 291 ? 24.115 -10.039 12.417 1 59.37 291 GLN B O 1
ATOM 4729 N N . ASN B 1 292 ? 25.076 -9.59 10.594 1 68.27 292 ASN B N 1
ATOM 4730 C CA . ASN B 1 292 ? 26.449 -9.901 10.974 1 68.27 292 ASN B CA 1
ATOM 4731 C C . ASN B 1 292 ? 27.268 -8.634 11.205 1 68.27 292 ASN B C 1
ATOM 4733 O O . ASN B 1 292 ? 26.754 -7.523 11.063 1 68.27 292 ASN B O 1
ATOM 4737 N N . GLU B 1 293 ? 28.41 -8.836 11.839 1 73.22 293 GLU B N 1
ATOM 4738 C CA . GLU B 1 293 ? 29.258 -7.698 12.181 1 73.22 293 GLU B CA 1
ATOM 4739 C C . GLU B 1 293 ? 29.465 -6.782 10.978 1 73.22 293 GLU B C 1
ATOM 4741 O O . GLU B 1 293 ? 29.453 -5.557 11.115 1 73.22 293 GLU B O 1
ATOM 4746 N N . LYS B 1 294 ? 29.623 -7.401 9.869 1 76.92 294 LYS B N 1
ATOM 4747 C CA . LYS B 1 294 ? 29.845 -6.613 8.659 1 76.92 294 LYS B CA 1
ATOM 4748 C C . LYS B 1 294 ? 28.618 -5.774 8.317 1 76.92 294 LYS B C 1
ATOM 4750 O O . LYS B 1 294 ? 28.743 -4.61 7.931 1 76.92 294 LYS B O 1
ATOM 4755 N N . THR B 1 295 ? 27.51 -6.378 8.505 1 74.87 295 THR B N 1
ATOM 4756 C CA . THR B 1 295 ? 26.27 -5.656 8.243 1 74.87 295 THR B CA 1
ATOM 4757 C C . THR B 1 295 ? 26.085 -4.518 9.242 1 74.87 295 THR B C 1
ATOM 4759 O O . THR B 1 295 ? 25.663 -3.421 8.871 1 74.87 295 THR B O 1
ATOM 4762 N N . ASN B 1 296 ? 26.479 -4.745 10.411 1 73.31 296 ASN B N 1
ATOM 4763 C CA . ASN B 1 296 ? 26.362 -3.726 11.449 1 73.31 296 ASN B CA 1
ATOM 4764 C C . ASN B 1 296 ? 27.267 -2.53 11.165 1 73.31 296 ASN B C 1
ATOM 4766 O O . ASN B 1 296 ? 26.856 -1.381 11.336 1 73.31 296 ASN B O 1
ATOM 4770 N N . ASP B 1 297 ? 28.463 -2.888 10.73 1 76.36 297 ASP B N 1
ATOM 4771 C CA . ASP B 1 297 ? 29.4 -1.825 10.381 1 76.36 297 ASP B CA 1
ATOM 4772 C C . ASP B 1 297 ? 28.881 -0.999 9.207 1 76.36 297 ASP B C 1
ATOM 4774 O O . ASP B 1 297 ? 29.006 0.228 9.201 1 76.36 297 ASP B O 1
ATOM 4778 N N . ALA B 1 298 ? 28.319 -1.68 8.296 1 76.86 298 ALA B N 1
ATOM 4779 C CA . ALA B 1 298 ? 27.77 -1 7.126 1 76.86 298 ALA B CA 1
ATOM 4780 C C . ALA B 1 298 ? 26.598 -0.102 7.512 1 76.86 298 ALA B C 1
ATOM 4782 O O . ALA B 1 298 ? 26.446 0.997 6.974 1 76.86 298 ALA B O 1
ATOM 4783 N N . PHE B 1 299 ? 25.903 -0.509 8.398 1 74.11 299 PHE B N 1
ATOM 4784 C CA . PHE B 1 299 ? 24.755 0.266 8.853 1 74.11 299 PHE B CA 1
ATOM 4785 C C . PHE B 1 299 ? 25.207 1.511 9.607 1 74.11 299 PHE B C 1
ATOM 4787 O O . PHE B 1 299 ? 24.629 2.587 9.442 1 74.11 299 PHE B O 1
ATOM 4794 N N . ARG B 1 300 ? 26.154 1.324 10.462 1 73.7 300 ARG B N 1
ATOM 4795 C CA . ARG B 1 300 ? 26.703 2.479 11.166 1 73.7 300 ARG B CA 1
ATOM 4796 C C . ARG B 1 300 ? 27.203 3.532 10.184 1 73.7 300 ARG B C 1
ATOM 4798 O O . ARG B 1 300 ? 26.964 4.727 10.371 1 73.7 300 ARG B O 1
ATOM 4805 N N . LYS B 1 301 ? 27.852 2.999 9.233 1 77.38 301 LYS B N 1
ATOM 4806 C CA . LYS B 1 301 ? 28.35 3.91 8.207 1 77.38 301 LYS B CA 1
ATOM 4807 C C . LYS B 1 301 ? 27.2 4.567 7.45 1 77.38 301 LYS B C 1
ATOM 4809 O O . LYS B 1 301 ? 27.278 5.743 7.089 1 77.38 301 LYS B O 1
ATOM 4814 N N . TYR B 1 302 ? 26.181 3.812 7.209 1 77.55 302 TYR B N 1
ATOM 4815 C CA . TYR B 1 302 ? 25.003 4.339 6.53 1 77.55 302 TYR B CA 1
ATOM 4816 C C . TYR B 1 302 ? 24.381 5.482 7.324 1 77.55 302 TYR B C 1
ATOM 4818 O O . TYR B 1 302 ? 24.059 6.532 6.763 1 77.55 302 TYR B O 1
ATOM 4826 N N . ILE B 1 303 ? 24.282 5.248 8.574 1 72.51 303 ILE B N 1
ATOM 4827 C CA . ILE B 1 303 ? 23.672 6.263 9.426 1 72.51 303 ILE B CA 1
ATOM 4828 C C . ILE B 1 303 ? 24.503 7.543 9.379 1 72.51 303 ILE B C 1
ATOM 4830 O O . ILE B 1 303 ? 23.953 8.647 9.339 1 72.51 303 ILE B O 1
ATOM 4834 N N . GLN B 1 304 ? 25.748 7.379 9.285 1 77.02 304 GLN B N 1
ATOM 4835 C CA . GLN B 1 304 ? 26.657 8.52 9.254 1 77.02 304 GLN B CA 1
ATOM 4836 C C . GLN B 1 304 ? 26.594 9.237 7.908 1 77.02 304 GLN B C 1
ATOM 4838 O O . GLN B 1 304 ? 26.637 10.467 7.852 1 77.02 304 GLN B O 1
ATOM 4843 N N . ASP B 1 305 ? 26.376 8.42 6.907 1 83.55 305 ASP B N 1
ATOM 4844 C CA . ASP B 1 305 ? 26.524 8.977 5.566 1 83.55 305 ASP B CA 1
ATOM 4845 C C . ASP B 1 305 ? 25.171 9.391 4.991 1 83.55 305 ASP B C 1
ATOM 4847 O O . ASP B 1 305 ? 25.105 10.213 4.075 1 83.55 305 ASP B O 1
ATOM 4851 N N . ALA B 1 306 ? 24.189 8.784 5.511 1 81.64 306 ALA B N 1
ATOM 4852 C CA . ALA B 1 306 ? 22.869 8.956 4.911 1 81.64 306 ALA B CA 1
ATOM 4853 C C . ALA B 1 306 ? 22.39 10.398 5.043 1 81.64 306 ALA B C 1
ATOM 4855 O O . ALA B 1 306 ? 21.841 10.966 4.096 1 81.64 306 ALA B O 1
ATOM 4856 N N . ILE B 1 307 ? 22.736 10.984 6.161 1 85.98 307 ILE B N 1
ATOM 4857 C CA . ILE B 1 307 ? 22.201 12.31 6.452 1 85.98 307 ILE B CA 1
ATOM 4858 C C . ILE B 1 307 ? 22.885 13.349 5.567 1 85.98 307 ILE B C 1
ATOM 4860 O O . ILE B 1 307 ? 22.217 14.103 4.855 1 85.98 307 ILE B O 1
ATOM 4864 N N . PRO B 1 308 ? 24.242 13.326 5.449 1 88.39 308 PRO B N 1
ATOM 4865 C CA . PRO B 1 308 ? 24.878 14.307 4.567 1 88.39 308 PRO B CA 1
ATOM 4866 C C . PRO B 1 308 ? 24.484 14.127 3.102 1 88.39 308 PRO B C 1
ATOM 4868 O O . PRO B 1 308 ? 24.303 15.112 2.382 1 88.39 308 PRO B O 1
ATOM 4871 N N . VAL B 1 309 ? 24.374 12.984 2.663 1 86.7 309 VAL B N 1
ATOM 4872 C CA . VAL B 1 309 ? 24.007 12.716 1.276 1 86.7 309 VAL B CA 1
ATOM 4873 C C . VAL B 1 309 ? 22.582 13.197 1.016 1 86.7 309 VAL B C 1
ATOM 4875 O O . VAL B 1 309 ? 22.311 13.832 -0.005 1 86.7 309 VAL B O 1
ATOM 4878 N N . SER B 1 310 ? 21.703 12.919 1.933 1 88.94 310 SER B N 1
ATOM 4879 C CA . SER B 1 310 ? 20.314 13.344 1.795 1 88.94 310 SER B CA 1
ATOM 4880 C C . SER B 1 310 ? 20.197 14.865 1.824 1 88.94 310 SER B C 1
ATOM 4882 O O . SER B 1 310 ? 19.374 15.443 1.111 1 88.94 310 SER B O 1
ATOM 4884 N N . LYS B 1 311 ? 21.029 15.477 2.638 1 92.42 311 LYS B N 1
ATOM 4885 C CA . LYS B 1 311 ? 21.046 16.937 2.671 1 92.42 311 LYS B CA 1
ATOM 4886 C C . LYS B 1 311 ? 21.494 17.511 1.33 1 92.42 311 LYS B C 1
ATOM 4888 O O . LYS B 1 311 ? 20.977 18.538 0.885 1 92.42 311 LYS B O 1
ATOM 4893 N N . ALA B 1 312 ? 22.424 16.832 0.722 1 91.97 312 ALA B N 1
ATOM 4894 C CA . ALA B 1 312 ? 22.866 17.262 -0.602 1 91.97 312 ALA B CA 1
ATOM 4895 C C . ALA B 1 312 ? 21.751 17.103 -1.631 1 91.97 312 ALA B C 1
ATOM 4897 O O . ALA B 1 312 ? 21.544 17.982 -2.471 1 91.97 312 ALA B O 1
ATOM 4898 N N . HIS B 1 313 ? 21.027 16.011 -1.552 1 90.27 313 HIS B N 1
ATOM 4899 C CA . HIS B 1 313 ? 19.903 15.788 -2.455 1 90.27 313 HIS B CA 1
ATOM 4900 C C . HIS B 1 313 ? 18.811 16.831 -2.244 1 90.27 313 HIS B C 1
ATOM 4902 O O . HIS B 1 313 ? 18.2 17.3 -3.207 1 90.27 313 HIS B O 1
ATOM 4908 N N . LEU B 1 314 ? 18.574 17.154 -1.035 1 93.83 314 LEU B N 1
ATOM 4909 C CA . LEU B 1 314 ? 17.584 18.176 -0.713 1 93.83 314 LEU B CA 1
ATOM 4910 C C . LEU B 1 314 ? 17.983 19.524 -1.304 1 93.83 314 LEU B C 1
ATOM 4912 O O . LEU B 1 314 ? 17.149 20.225 -1.881 1 93.83 314 LEU B O 1
ATOM 4916 N N . ALA B 1 315 ? 19.247 19.867 -1.149 1 95.08 315 ALA B N 1
ATOM 4917 C CA . ALA B 1 315 ? 19.729 21.134 -1.694 1 95.08 315 ALA B CA 1
ATOM 4918 C C . ALA B 1 315 ? 19.5 21.205 -3.201 1 95.08 315 ALA B C 1
ATOM 4920 O O . ALA B 1 315 ? 19.068 22.237 -3.721 1 95.08 315 ALA B O 1
ATOM 4921 N N . GLU B 1 316 ? 19.737 20.116 -3.872 1 93.66 316 GLU B N 1
ATOM 4922 C CA . GLU B 1 316 ? 19.509 20.06 -5.312 1 93.66 316 GLU B CA 1
ATOM 4923 C C . GLU B 1 316 ? 18.022 20.167 -5.64 1 93.66 316 GLU B C 1
ATOM 4925 O O . GLU B 1 316 ? 17.64 20.832 -6.605 1 93.66 316 GLU B O 1
ATOM 4930 N N . ALA B 1 317 ? 17.243 19.534 -4.845 1 93.66 317 ALA B N 1
ATOM 4931 C CA . ALA B 1 317 ? 15.797 19.562 -5.055 1 93.66 317 ALA B CA 1
ATOM 4932 C C . ALA B 1 317 ? 15.243 20.971 -4.861 1 93.66 317 ALA B C 1
ATOM 4934 O O . ALA B 1 317 ? 14.379 21.414 -5.622 1 93.66 317 ALA B O 1
ATOM 4935 N N . LEU B 1 318 ? 15.74 21.634 -3.87 1 95.1 318 LEU B N 1
ATOM 4936 C CA . LEU B 1 318 ? 15.303 22.999 -3.599 1 95.1 318 LEU B CA 1
ATOM 4937 C C . LEU B 1 318 ? 15.677 23.928 -4.749 1 95.1 318 LEU B C 1
ATOM 4939 O O . LEU B 1 318 ? 14.877 24.776 -5.153 1 95.1 318 LEU B O 1
ATOM 4943 N N . LYS B 1 319 ? 16.817 23.704 -5.33 1 94.1 319 LYS B N 1
ATOM 4944 C CA . LYS B 1 319 ? 17.243 24.498 -6.479 1 94.1 319 LYS B CA 1
ATOM 4945 C C . LYS B 1 319 ? 16.336 24.254 -7.682 1 94.1 319 LYS B C 1
ATOM 4947 O O . LYS B 1 319 ? 15.927 25.2 -8.359 1 94.1 319 LYS B O 1
ATOM 4952 N N . ARG B 1 320 ? 15.963 23.023 -7.905 1 92.65 320 ARG B N 1
ATOM 4953 C CA . ARG B 1 320 ? 15.076 22.674 -9.01 1 92.65 320 ARG B CA 1
ATOM 4954 C C . ARG B 1 320 ? 13.685 23.265 -8.803 1 92.65 320 ARG B C 1
ATOM 4956 O O . ARG B 1 320 ? 13.068 23.759 -9.749 1 92.65 320 ARG B O 1
ATOM 4963 N N . TYR B 1 321 ? 13.295 23.221 -7.562 1 91.53 321 TYR B N 1
ATOM 4964 C CA . TYR B 1 321 ? 11.953 23.679 -7.219 1 91.53 321 TYR B CA 1
ATOM 4965 C C . TYR B 1 321 ? 11.837 25.191 -7.375 1 91.53 321 TYR B C 1
ATOM 4967 O O . TYR B 1 321 ? 10.856 25.69 -7.933 1 91.53 321 TYR B O 1
ATOM 4975 N N . GLU B 1 322 ? 12.775 25.916 -7 1 88.15 322 GLU B N 1
ATOM 4976 C CA . GLU B 1 322 ? 12.784 27.372 -7.1 1 88.15 322 GLU B CA 1
ATOM 4977 C C . GLU B 1 322 ? 12.859 27.825 -8.555 1 88.15 322 GLU B C 1
ATOM 4979 O O . GLU B 1 322 ? 12.244 28.825 -8.933 1 88.15 322 GLU B O 1
ATOM 4984 N N . SER B 1 323 ? 13.607 27.025 -9.323 1 83.97 323 SER B N 1
ATOM 4985 C CA . SER B 1 323 ? 13.749 27.369 -10.733 1 83.97 323 SER B CA 1
ATOM 4986 C C . SER B 1 323 ? 12.444 27.151 -11.49 1 83.97 323 SER B C 1
ATOM 4988 O O . SER B 1 323 ? 12.21 27.774 -12.528 1 83.97 323 SER B O 1
ATOM 4990 N N . SER B 1 324 ? 11.677 26.283 -10.954 1 76.13 324 SER B N 1
ATOM 4991 C CA . SER B 1 324 ? 10.411 25.991 -11.617 1 76.13 324 SER B CA 1
ATOM 4992 C C . SER B 1 324 ? 9.399 27.11 -11.393 1 76.13 324 SER B C 1
ATOM 4994 O O . SER B 1 324 ? 8.425 27.232 -12.139 1 76.13 324 SER B O 1
ATOM 4996 N N . TYR B 1 325 ? 9.599 27.943 -10.323 1 68.43 325 TYR B N 1
ATOM 4997 C CA . TYR B 1 325 ? 8.773 29.112 -10.042 1 68.43 325 TYR B CA 1
ATOM 4998 C C . TYR B 1 325 ? 9.1 30.253 -10.997 1 68.43 325 TYR B C 1
ATOM 5000 O O . TYR B 1 325 ? 8.215 31.021 -11.384 1 68.43 325 TYR B O 1
ATOM 5008 N N . SER B 1 326 ? 10.481 30.455 -11.166 1 52.99 326 SER B N 1
ATOM 5009 C CA . SER B 1 326 ? 10.901 31.626 -11.928 1 52.99 326 SER B CA 1
ATOM 5010 C C . SER B 1 326 ? 10.474 31.519 -13.388 1 52.99 326 SER B C 1
ATOM 5012 O O . SER B 1 326 ? 10.55 32.495 -14.136 1 52.99 326 SER B O 1
ATOM 5014 N N . LYS B 1 327 ? 10.099 30.399 -13.753 1 46.26 327 LYS B N 1
ATOM 5015 C CA . LYS B 1 327 ? 9.654 30.312 -15.141 1 46.26 327 LYS B CA 1
ATOM 5016 C C . LYS B 1 327 ? 8.156 30.581 -15.255 1 46.26 327 LYS B C 1
ATOM 5018 O O . LYS B 1 327 ? 7.586 30.492 -16.345 1 46.26 327 LYS B O 1
ATOM 5023 N N . LEU B 1 328 ? 7.449 30.669 -14.032 1 38.82 328 LEU B N 1
ATOM 5024 C CA . LEU B 1 328 ? 6.057 31.094 -14.132 1 38.82 328 LEU B CA 1
ATOM 5025 C C . LEU B 1 328 ? 5.939 32.608 -13.988 1 38.82 328 LEU B C 1
ATOM 5027 O O . LEU B 1 328 ? 6.642 33.215 -13.178 1 38.82 328 LEU B O 1
#

Nearest PDB structures (foldseek):
  7o6p-assembly1_B  TM=8.558E-01  e=2.107E-17  Salvia officinalis
  2cfc-assembly1_D  TM=8.431E-01  e=5.517E-17  Xanthobacter autotrophicus Py2
  3svt-assembly1_B  TM=8.312E-01  e=1.089E-16  Mycobacterium ulcerans Agy99
  3tzq-assembly1_C  TM=8.738E-01  e=4.237E-16  Mycobacterium marinum M
  6jhb-assembly1_B-2  TM=8.769E-01  e=3.644E-15  Microcystis aeruginosa FACHB-905 = DIANCHI905

Solvent-accessible surface area (backbone atoms only — not comparable to full-atom values): 32804 Å² total; per-residue (Å²): 126,86,74,77,68,52,61,57,74,70,34,46,77,32,28,32,39,26,30,34,23,58,47,56,68,32,26,54,43,48,52,53,37,48,73,42,50,17,30,40,33,32,24,22,77,51,51,70,53,27,48,53,54,28,52,50,50,18,61,75,67,74,42,87,42,44,44,61,48,71,25,53,52,71,34,64,69,34,41,47,51,54,57,47,46,28,33,73,75,70,71,36,50,42,32,35,37,45,46,47,67,76,50,64,73,24,52,50,71,55,47,70,88,83,63,54,52,61,58,50,44,35,36,39,42,29,47,13,45,53,46,43,47,45,52,47,48,55,52,12,40,74,71,65,21,33,22,36,35,37,56,50,27,41,38,34,60,47,45,41,71,59,24,28,56,49,10,13,23,21,10,15,40,51,22,32,33,39,14,39,71,58,33,47,78,50,39,39,30,32,32,25,32,39,16,43,46,54,47,93,35,66,57,52,47,41,42,38,62,74,30,55,50,95,65,43,39,62,52,53,27,58,72,45,40,65,53,24,51,66,67,49,48,43,49,53,50,46,31,56,58,56,42,86,85,53,58,36,43,37,34,34,26,36,66,89,40,76,41,80,55,80,74,71,68,53,78,67,80,62,69,67,70,60,76,61,87,51,72,70,51,55,59,49,42,48,57,38,58,61,45,47,72,61,18,48,52,28,41,54,49,19,63,65,40,38,42,61,46,48,38,52,43,42,54,52,33,49,52,54,53,56,53,60,50,72,75,101,127,83,74,79,68,52,60,57,74,70,34,46,77,33,29,30,38,25,32,34,22,59,47,57,69,32,26,53,42,48,52,51,38,48,74,43,49,17,31,39,31,33,25,22,77,52,50,70,54,26,48,52,55,27,51,50,51,19,61,75,67,72,43,87,43,42,46,62,48,71,24,53,52,72,34,64,68,33,41,49,51,52,56,46,46,29,34,73,74,70,72,37,48,42,33,35,38,45,45,47,66,76,50,64,68,22,52,50,71,54,47,70,89,85,64,54,51,62,57,51,45,35,36,39,41,29,47,12,45,53,46,42,47,44,52,48,50,54,53,12,40,74,69,65,20,35,21,38,35,38,56,51,26,41,38,35,59,46,46,42,69,62,24,27,55,47,9,13,22,21,10,16,41,50,23,34,32,40,14,41,72,56,33,46,77,50,38,39,28,32,33,24,31,39,18,44,45,53,45,92,36,66,56,52,45,42,43,38,61,73,31,57,50,96,66,43,40,61,52,53,28,57,73,44,39,63,53,24,51,66,66,49,49,42,49,51,49,47,32,58,56,56,41,86,86,52,58,35,43,37,34,35,27,37,68,90,40,77,42,81,55,79,72,70,66,52,78,67,84,63,70,67,72,62,75,62,88,51,74,69,51,57,61,47,41,47,58,37,60,60,45,47,72,60,18,49,53,26,42,55,49,20,63,65,41,40,42,60,45,48,37,52,42,42,55,52,34,49,53,54,54,55,54,61,51,73,76,101

Sequence (656 aa):
MSNNSFDLSAIKGKVAVITGGSRGIGKSVADTIIAHGGMVVIGDLLEQEGNTVVAEYNKRAGKRVAAFIRTDVTKYSDNKNLFQLAEKEFGGVDYALLNAGIGYNANSMFSPLDDEMEEKILNVNTLGVIKGTKVALLHMAKRGGGSIVHVASAAGFFSSPGFASYNASKHAVIGYTRSFQFMPYICNVRVNALCPYWVDTDLLTSVKETTDSQEEPFYNVIKHSPRVPMETVVEGVMTLLTDAERNTETLLATPEGIVAMEAPHPPGKYSTMMSTDSPTKKYLYALESFQNEKTNDAFRKYIQDAIPVSKAHLAEALKRYESSYSKLMSNNSFDLSAIKGKVAVITGGSRGIGKSVADTIIAHGGMVVIGDLLEQEGNTVVAEYNKRAGKRVAAFIRTDVTKYSDNKNLFQLAEKEFGGVDYALLNAGIGYNANSMFSPLDDEMEEKILNVNTLGVIKGTKVALLHMAKRGGGSIVHVASAAGFFSSPGFASYNASKHAVIGYTRSFQFMPYICNVRVNALCPYWVDTDLLTSVKETTDSQEEPFYNVIKHSPRVPMETVVEGVMTLLTDAERNTETLLATPEGIVAMEAPHPPGKYSTMMSTDSPTKKYLYALESFQNEKTNDAFRKYIQDAIPVSKAHLAEALKRYESSYSKL

InterPro domains:
  IPR002347 Short-chain dehydrogenase/reductase SDR [PF00106] (14-210)
  IPR002347 Short-chain dehydrogenase/reductase SDR [PR00080] (91-102)
  IPR002347 Short-chain dehydrogenase/reductase SDR [PR00080] (146-154)
  IPR002347 Short-chain dehydrogenase/reductase SDR [PR00080] (166-185)
  IPR002347 Short-chain dehydrogenase/reductase SDR [PR00081] (15-32)
  IPR002347 Short-chain dehydrogenase/reductase SDR [PR00081] (91-102)
  IPR002347 Short-chain dehydrogenase/reductase SDR [PR00081] (140-156)
  IPR002347 Short-chain dehydrogenase/reductase SDR [PR00081] (166-185)
  IPR002347 Short-chain dehydrogenase/reductase SDR [PR00081] (187-204)
  IPR020904 Short-chain dehydrogenase/reductase, conserved site [PS00061] (153-181)
  IPR036291 NAD(P)-binding domain superfamily [SSF51735] (10-246)